Protein AF-0000000083322154 (afdb_homodimer)

Secondary structure (DSSP, 8-state):
-EEEEEE---BHHHHHTB---SS--PPBPHHHHHHHHHHHTT--GGG-SEEEE-SSHHHHHHHHHHH-TTS--EE-GGGSPP--GGGTTSBHHHHHHH-GGGB-TTS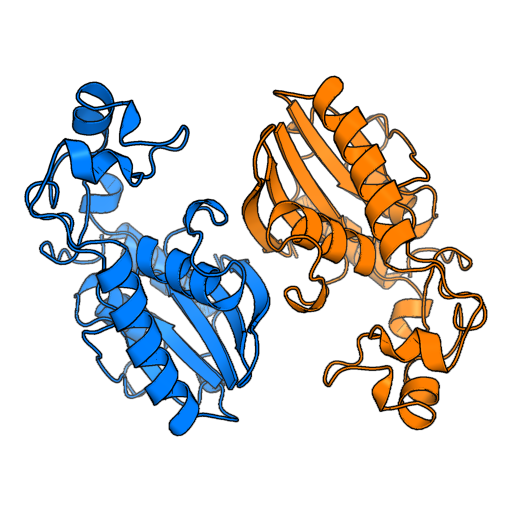-B-GGGGGT-TTSPPHHHHHHHHHHHHHHHHHH-TT-EEEEEE-HHHHHHHHHHHHSTT-GGGBPPPPTT-EEEEEE-SS-EEEEEEEE---/-EEEEEE---BHHHHHTB---SS--PPBPHHHHHHHHHHHTT--GGG-SEEEE-SSHHHHHHHHHHH-TTS--EE-GGGSPP--GGGTTSBHHHHHHH-GGGB-TTS-B-GGGGGT-TTSPPHHHHHHHHHHHHHHHHHH-TT-EEEEEE-HHHHHHHHHHHHSTT-GGGBPPPPTT-EEEEEE-SS-EEEEEEEE---

Organism: Lactobacillus gasseri (NCBI:txid1596)

Nearest PDB structures (foldseek):
  4ij6-assembly1_B  TM=8.642E-01  e=5.590E-17  Hydrogenobacter thermophilus TK-6
  6e4b-assembly2_C  TM=8.330E-01  e=3.340E-17  Escherichia coli K-12
  6nru-assembly5_E  TM=8.280E-01  e=1.670E-16  Shigella flexneri 2a
  6s2q-assembly2_D  TM=8.446E-01  e=4.177E-15  Mycobacterium tuberculosis H37Rv
  1ebb-assembly1_A  TM=8.481E-01  e=1.836E-14  Geobacillus stearothermophilus

Foldseek 3Di:
DKEKEWAFFAFPCNVQQAAAFQVDATARDPVRLVQLLVLLVQADLVQFPAEEFEPGRRQVSSSCSNNHDPHDYHYDNLQGGWALDPRHGPHLVVVCVVPVVQADPVSHGDPCSCVPDVRTDDLVSNLVSLVVVVVVVCVVAVPTYYYYGHHFQSVLQVCCVFPVVRPSVVDDTAHHRFMWMWDDHPRGIDTDDGNDTRD/DKEKEWAFFAFPCNVQQAAAFQVDATARDPVRLVQLLVLLVQADLVQFPAEEFEPGRRQVSSSCSNNHDPHDYHYDNLQGGWALDPRHGPHLVVVCVVPVVQADPVSHGDPCSCVPDVRTDDLVNNLVSLVVVVVVVCVVAVPTYYYYGHHFQSVLQVCCVQPVVRPSVVDDTAHHRFMWMWDDHPRGIDTDDGNDTRD

pLDDT: mean 96.91, std 3.31, range [71.94, 98.94]

InterPro domains:
  IPR013078 Histidine phosphatase superfamily, clade-1 [PF00300] (3-195)
  IPR013078 Histidine phosphatase superfamily, clade-1 [SM00855] (2-158)
  IPR013078 Histidine phosphatase superfamily, clade-1 [cd07067] (2-195)
  IPR029033 Histidine phosphatase superfamily [G3DSA:3.40.50.1240] (1-197)
  IPR029033 Histidine phosphatase superfamily [SSF53254] (1-195)
  IPR050275 Phosphoglycerate Mutase/Phosphatase [PTHR48100] (2-187)

Solvent-accessible surface area (backbone atoms only — not comparable to full-atom values): 19856 Å² total; per-residue (Å²): 44,38,39,38,38,32,25,22,36,38,26,53,48,59,77,68,41,30,34,74,19,52,85,49,70,56,51,52,24,75,66,22,46,53,48,41,48,54,23,23,74,69,47,74,53,83,71,44,75,44,36,36,21,12,70,46,48,28,16,42,53,39,44,39,59,42,49,36,89,84,50,74,68,44,70,41,73,53,45,40,40,62,38,42,42,87,49,35,68,33,50,44,66,62,45,39,70,76,40,50,76,24,27,48,98,85,65,48,76,39,81,50,38,58,80,79,40,82,64,32,60,49,67,67,59,54,50,48,38,40,50,52,49,48,56,53,44,43,73,74,32,51,87,34,32,33,37,38,23,24,29,50,67,41,55,27,40,55,52,10,50,47,50,35,81,53,45,39,76,36,39,46,72,44,50,64,51,11,28,32,32,34,44,38,58,100,83,48,27,22,39,51,29,30,42,42,69,60,108,45,39,38,36,38,32,24,24,38,39,26,55,48,59,76,68,40,29,35,75,20,51,86,49,70,57,53,51,24,75,66,20,46,53,50,39,48,53,24,24,73,68,46,74,53,84,71,45,75,43,37,37,23,13,68,45,48,29,16,42,52,38,44,40,57,42,49,36,90,83,51,74,69,45,70,40,72,53,45,39,41,61,38,44,43,89,49,36,69,33,50,43,66,60,44,38,71,76,41,49,76,23,26,48,98,85,65,48,77,40,80,51,39,58,79,79,40,81,65,32,62,51,67,67,59,54,50,48,37,41,48,51,49,48,56,54,45,44,74,75,33,52,87,34,33,33,37,39,24,24,30,51,69,40,53,27,41,54,51,11,50,47,50,35,80,52,46,39,75,36,39,43,70,45,50,65,50,11,29,32,33,34,44,37,58,100,82,48,26,21,38,51,32,30,43,42,67,61,108

Structure (mmCIF, N/CA/C/O backbone):
data_AF-0000000083322154-model_v1
#
loop_
_entity.id
_entity.type
_entity.pdbx_description
1 polymer 'Phosphoserine phosphatase 2'
#
loop_
_atom_site.group_PDB
_atom_site.id
_atom_site.type_symbol
_atom_site.label_atom_id
_atom_site.label_alt_id
_atom_site.label_comp_id
_atom_site.label_asym_id
_atom_site.label_entity_id
_atom_site.label_seq_id
_atom_site.pdbx_PDB_ins_code
_atom_site.Cartn_x
_atom_site.Cartn_y
_atom_site.Cartn_z
_atom_site.occupancy
_atom_site.B_iso_or_equiv
_atom_site.auth_seq_id
_atom_site.auth_comp_id
_atom_site.auth_asym_id
_atom_site.auth_atom_id
_atom_site.pdbx_PDB_model_num
ATOM 1 N N . MET A 1 1 ? -17.125 -3.084 -2.967 1 95.5 1 MET A N 1
ATOM 2 C CA . MET A 1 1 ? -16.547 -4.379 -2.629 1 95.5 1 MET A CA 1
ATOM 3 C C . MET A 1 1 ? -15.18 -4.207 -1.961 1 95.5 1 MET A C 1
ATOM 5 O O . MET A 1 1 ? -14.367 -3.389 -2.398 1 95.5 1 MET A O 1
ATOM 9 N N . ARG A 1 2 ? -15.047 -4.879 -0.867 1 97.12 2 ARG A N 1
ATOM 10 C CA . ARG A 1 2 ? -13.75 -4.945 -0.21 1 97.12 2 ARG A CA 1
ATOM 11 C C . ARG A 1 2 ? -13.016 -6.23 -0.572 1 97.12 2 ARG A C 1
ATOM 13 O O . ARG A 1 2 ? -13.578 -7.324 -0.463 1 97.12 2 ARG A O 1
ATOM 20 N N . VAL A 1 3 ? -11.789 -6.09 -1 1 98.25 3 VAL A N 1
ATOM 21 C CA . VAL A 1 3 ? -11.008 -7.262 -1.395 1 98.25 3 VAL A CA 1
ATOM 22 C C . VAL A 1 3 ? -9.695 -7.297 -0.616 1 98.25 3 VAL A C 1
ATOM 24 O O . VAL A 1 3 ? -8.93 -6.328 -0.631 1 98.25 3 VAL A O 1
ATOM 27 N N . VAL A 1 4 ? -9.477 -8.344 0.058 1 98.88 4 VAL A N 1
ATOM 28 C CA . VAL A 1 4 ? -8.188 -8.609 0.676 1 98.88 4 VAL A CA 1
ATOM 29 C C . VAL A 1 4 ? -7.418 -9.641 -0.152 1 98.88 4 VAL A C 1
ATOM 31 O O . VAL A 1 4 ? -7.957 -10.695 -0.495 1 98.88 4 VAL A O 1
ATOM 34 N N . ILE A 1 5 ? -6.242 -9.266 -0.534 1 98.88 5 ILE A N 1
ATOM 35 C CA . ILE A 1 5 ? -5.359 -10.117 -1.323 1 98.88 5 ILE A CA 1
ATOM 36 C C . ILE A 1 5 ? -4.293 -10.734 -0.421 1 98.88 5 ILE A C 1
ATOM 38 O O . ILE A 1 5 ? -3.709 -10.047 0.421 1 98.88 5 ILE A O 1
ATOM 42 N N . LEU A 1 6 ? -4.086 -11.984 -0.564 1 98.94 6 LEU A N 1
ATOM 43 C CA . LEU A 1 6 ? -3.094 -12.727 0.21 1 98.94 6 LEU A CA 1
ATOM 44 C C . LEU A 1 6 ? -2.143 -13.484 -0.708 1 98.94 6 LEU A C 1
ATOM 46 O O . LEU A 1 6 ? -2.574 -14.336 -1.489 1 98.94 6 LEU A O 1
ATOM 50 N N . ARG A 1 7 ? -0.888 -13.18 -0.637 1 98.94 7 ARG A N 1
ATOM 51 C CA . ARG A 1 7 ? 0.097 -13.969 -1.371 1 98.94 7 ARG A CA 1
ATOM 52 C C . ARG A 1 7 ? 0.368 -15.297 -0.672 1 98.94 7 ARG A C 1
ATOM 54 O O . ARG A 1 7 ? 0.448 -15.352 0.557 1 98.94 7 ARG A O 1
ATOM 61 N N . HIS A 1 8 ? 0.606 -16.25 -1.371 1 98.88 8 HIS A N 1
ATOM 62 C CA . HIS A 1 8 ? 0.856 -17.578 -0.812 1 98.88 8 HIS A CA 1
ATOM 63 C C . HIS A 1 8 ? 2.096 -17.578 0.077 1 98.88 8 HIS A C 1
ATOM 65 O O . HIS A 1 8 ? 2.91 -16.656 0.012 1 98.88 8 HIS A O 1
ATOM 71 N N . GLY A 1 9 ? 2.193 -18.672 0.883 1 98.81 9 GLY A N 1
ATOM 72 C CA . GLY A 1 9 ? 3.357 -18.844 1.737 1 98.81 9 GLY A CA 1
ATOM 73 C C . GLY A 1 9 ? 4.598 -19.266 0.975 1 98.81 9 GLY A C 1
ATOM 74 O O . GLY A 1 9 ? 4.527 -19.578 -0.217 1 98.81 9 GLY A O 1
ATOM 75 N N . THR A 1 10 ? 5.668 -19.344 1.718 1 98.62 10 THR A N 1
ATOM 76 C CA . THR A 1 10 ? 6.969 -19.641 1.124 1 98.62 10 THR A CA 1
ATOM 77 C C . THR A 1 10 ? 7.059 -21.094 0.692 1 98.62 10 THR A C 1
ATOM 79 O O . THR A 1 10 ? 6.664 -22 1.438 1 98.62 10 THR A O 1
ATOM 82 N N . THR A 1 11 ? 7.508 -21.328 -0.504 1 98.25 11 THR A N 1
ATOM 83 C CA . THR A 1 11 ? 7.711 -22.672 -1.042 1 98.25 11 THR A CA 1
ATOM 84 C C . THR A 1 11 ? 9.195 -23.031 -1.04 1 98.25 11 THR A C 1
ATOM 86 O O . THR A 1 11 ? 10.047 -22.188 -0.764 1 98.25 11 THR A O 1
ATOM 89 N N . GLU A 1 12 ? 9.461 -24.281 -1.359 1 95 12 GLU A N 1
ATOM 90 C CA . GLU A 1 12 ? 10.859 -24.688 -1.498 1 95 12 GLU A CA 1
ATOM 91 C C . GLU A 1 12 ? 11.531 -23.953 -2.654 1 95 12 GLU A C 1
ATOM 93 O O . GLU A 1 12 ? 12.703 -23.578 -2.564 1 95 12 GLU A O 1
ATOM 98 N N . LEU A 1 13 ? 10.844 -23.734 -3.686 1 95.19 13 LEU A N 1
ATOM 99 C CA . LEU A 1 13 ? 11.391 -23.047 -4.848 1 95.19 13 LEU A CA 1
ATOM 100 C C . LEU A 1 13 ? 11.688 -21.578 -4.531 1 95.19 13 LEU A C 1
ATOM 102 O O . LEU A 1 13 ? 12.68 -21.031 -5.016 1 95.19 13 LEU A O 1
ATOM 106 N N . ASN A 1 14 ? 10.773 -20.922 -3.793 1 94.38 14 ASN A N 1
ATOM 107 C CA . ASN A 1 14 ? 11.094 -19.578 -3.314 1 94.38 14 ASN A CA 1
ATOM 108 C C . ASN A 1 14 ? 12.453 -19.531 -2.633 1 94.38 14 ASN A C 1
ATOM 110 O O . ASN A 1 14 ? 13.273 -18.656 -2.92 1 94.38 14 ASN A O 1
ATOM 114 N N . LYS A 1 15 ? 12.664 -20.438 -1.713 1 93.62 15 LYS A N 1
ATOM 115 C CA . LYS A 1 15 ? 13.883 -20.484 -0.915 1 93.62 15 LYS A CA 1
ATOM 116 C C . LYS A 1 15 ? 15.109 -20.672 -1.801 1 93.62 15 LYS A C 1
ATOM 118 O O . LYS A 1 15 ? 16.188 -20.188 -1.484 1 93.62 15 LYS A O 1
ATOM 123 N N . GLN A 1 16 ? 14.906 -21.391 -2.824 1 94.12 16 GLN A N 1
ATOM 124 C CA . GLN A 1 16 ? 16 -21.719 -3.723 1 94.12 16 GLN A CA 1
ATOM 125 C C . GLN A 1 16 ? 16.188 -20.641 -4.785 1 94.12 16 GLN A C 1
ATOM 127 O O . GLN A 1 16 ? 17.109 -20.734 -5.605 1 94.12 16 GLN A O 1
ATOM 132 N N . GLY A 1 17 ? 15.312 -19.625 -4.863 1 95.44 17 GLY A N 1
ATOM 133 C CA . GLY A 1 17 ? 15.414 -18.547 -5.824 1 95.44 17 GLY A CA 1
ATOM 134 C C . GLY A 1 17 ? 15.016 -18.953 -7.23 1 95.44 17 GLY A C 1
ATOM 135 O O . GLY A 1 17 ? 15.617 -18.516 -8.211 1 95.44 17 GLY A O 1
ATOM 136 N N . MET A 1 18 ? 14.094 -19.875 -7.289 1 97 18 MET A N 1
ATOM 137 C CA . MET A 1 18 ? 13.633 -20.359 -8.586 1 97 18 MET A CA 1
ATOM 138 C C . MET A 1 18 ? 12.422 -19.578 -9.062 1 97 18 MET A C 1
ATOM 140 O O . MET A 1 18 ? 11.562 -19.203 -8.25 1 97 18 MET A O 1
ATOM 144 N N . ILE A 1 19 ? 12.359 -19.344 -10.336 1 97.5 19 ILE A N 1
ATOM 145 C CA . ILE A 1 19 ? 11.195 -18.703 -10.93 1 97.5 19 ILE A CA 1
ATOM 146 C C . ILE A 1 19 ? 9.984 -19.625 -10.844 1 97.5 19 ILE A C 1
ATOM 148 O O . ILE A 1 19 ? 10.039 -20.766 -11.305 1 97.5 19 ILE A O 1
ATOM 152 N N . GLN A 1 20 ? 8.977 -19.094 -10.219 1 96.62 20 GLN A N 1
ATOM 153 C CA . GLN A 1 20 ? 7.797 -19.922 -9.984 1 96.62 20 GLN A CA 1
ATOM 154 C C . GLN A 1 20 ? 6.57 -19.344 -10.688 1 96.62 20 GLN A C 1
ATOM 156 O O . GLN A 1 20 ? 5.828 -18.547 -10.102 1 96.62 20 GLN A O 1
ATOM 161 N N . GLY A 1 21 ? 6.363 -19.75 -11.875 1 97.44 21 GLY A N 1
ATOM 162 C CA . GLY A 1 21 ? 5.152 -19.391 -12.602 1 97.44 21 GLY A CA 1
ATOM 163 C C . GLY A 1 21 ? 4.039 -20.406 -12.43 1 97.44 21 GLY A C 1
ATOM 164 O O . GLY A 1 21 ? 3.945 -21.062 -11.391 1 97.44 21 GLY A O 1
ATOM 165 N N . SER A 1 22 ? 3.168 -20.438 -13.391 1 97.38 22 SER A N 1
ATOM 166 C CA . SER A 1 22 ? 1.972 -21.266 -13.25 1 97.38 22 SER A CA 1
ATOM 167 C C . SER A 1 22 ? 2.252 -22.719 -13.633 1 97.38 22 SER A C 1
ATOM 169 O O . SER A 1 22 ? 1.468 -23.609 -13.305 1 97.38 22 SER A O 1
ATOM 171 N N . SER A 1 23 ? 3.396 -22.969 -14.289 1 96 23 SER A N 1
ATOM 172 C CA . SER A 1 23 ? 3.66 -24.328 -14.758 1 96 23 SER A CA 1
ATOM 173 C C . SER A 1 23 ? 4.363 -25.156 -13.688 1 96 23 SER A C 1
ATOM 175 O O . SER A 1 23 ? 4.535 -26.359 -13.844 1 96 23 SER A O 1
ATOM 177 N N . VAL A 1 24 ? 4.805 -24.562 -12.609 1 95.94 24 VAL A N 1
ATOM 178 C CA . VAL A 1 24 ? 5.383 -25.266 -11.469 1 95.94 24 VAL A CA 1
ATOM 179 C C . VAL A 1 24 ? 4.441 -25.172 -10.266 1 95.94 24 VAL A C 1
ATOM 181 O O . VAL A 1 24 ? 3.846 -24.109 -10.023 1 95.94 24 VAL A O 1
ATOM 184 N N . ASP A 1 25 ? 4.367 -26.312 -9.57 1 96.81 25 ASP A N 1
ATOM 185 C CA . ASP A 1 25 ? 3.354 -26.344 -8.523 1 96.81 25 ASP A CA 1
ATOM 186 C C . ASP A 1 25 ? 3.906 -26.969 -7.242 1 96.81 25 ASP A C 1
ATOM 188 O O . ASP A 1 25 ? 3.422 -28 -6.789 1 96.81 25 ASP A O 1
ATOM 192 N N . PRO A 1 26 ? 4.852 -26.297 -6.668 1 95.38 26 PRO A N 1
ATOM 193 C CA . PRO A 1 26 ? 5.43 -26.828 -5.426 1 95.38 26 PRO A CA 1
ATOM 194 C C . PRO A 1 26 ? 4.492 -26.656 -4.227 1 95.38 26 PRO A C 1
ATOM 196 O O . PRO A 1 26 ? 3.582 -25.828 -4.262 1 95.38 26 PRO A O 1
ATOM 199 N N . ASP A 1 27 ? 4.77 -27.422 -3.227 1 95.12 27 ASP A N 1
ATOM 200 C CA . ASP A 1 27 ? 4.152 -27.219 -1.919 1 95.12 27 ASP A CA 1
ATOM 201 C C . ASP A 1 27 ? 4.836 -26.094 -1.148 1 95.12 27 ASP A C 1
ATOM 203 O O . ASP A 1 27 ? 5.93 -25.656 -1.514 1 95.12 27 ASP A O 1
ATOM 207 N N . LEU A 1 28 ? 4.125 -25.672 -0.112 1 98.31 28 LEU A N 1
ATOM 208 C CA . LEU A 1 28 ? 4.824 -24.828 0.849 1 98.31 28 LEU A CA 1
ATOM 209 C C . LEU A 1 28 ? 6 -25.562 1.473 1 98.31 28 LEU A C 1
ATOM 211 O O . LEU A 1 28 ? 5.93 -26.781 1.688 1 98.31 28 LEU A O 1
ATOM 215 N N . SER A 1 29 ? 7.055 -24.891 1.738 1 98.44 29 SER A N 1
ATOM 216 C CA . SER A 1 29 ? 8.125 -25.484 2.537 1 98.44 29 SER A CA 1
ATOM 217 C C . SER A 1 29 ? 7.68 -25.703 3.98 1 98.44 29 SER A C 1
ATOM 219 O O . SER A 1 29 ? 6.648 -25.172 4.406 1 98.44 29 SER A O 1
ATOM 221 N N . LYS A 1 30 ? 8.438 -26.5 4.668 1 98.12 30 LYS A N 1
ATOM 222 C CA . LYS A 1 30 ? 8.141 -26.703 6.086 1 98.12 30 LYS A CA 1
ATOM 223 C C . LYS A 1 30 ? 8.141 -25.359 6.836 1 98.12 30 LYS A C 1
ATOM 225 O O . LYS A 1 30 ? 7.2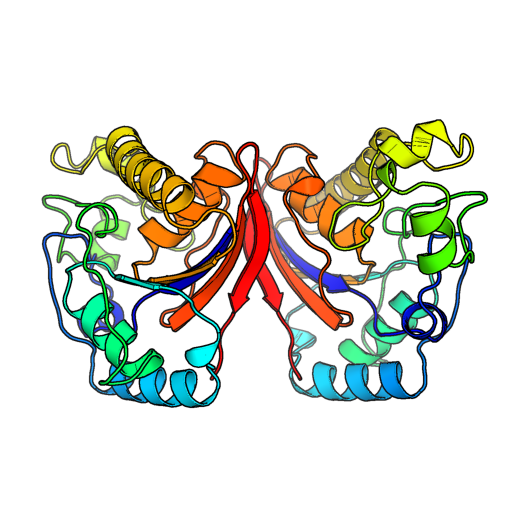19 -25.078 7.605 1 98.12 30 LYS A O 1
ATOM 230 N N . GLU A 1 31 ? 9.102 -24.531 6.582 1 97.94 31 GLU A N 1
ATOM 231 C CA . GLU A 1 31 ? 9.195 -23.219 7.207 1 97.94 31 GLU A CA 1
ATOM 232 C C . GLU A 1 31 ? 8.078 -22.297 6.73 1 97.94 31 GLU A C 1
ATOM 234 O O . GLU A 1 31 ? 7.562 -21.484 7.5 1 97.94 31 GLU A O 1
ATOM 239 N N . GLY A 1 32 ? 7.781 -22.406 5.461 1 98.31 32 GLY A N 1
ATOM 240 C CA . GLY A 1 32 ? 6.691 -21.609 4.91 1 98.31 32 GLY A CA 1
ATOM 241 C C . GLY A 1 32 ? 5.348 -21.922 5.551 1 98.31 32 GLY A C 1
ATOM 242 O O . GLY A 1 32 ? 4.574 -21 5.844 1 98.31 32 GLY A O 1
ATOM 243 N N . ARG A 1 33 ? 5.141 -23.188 5.746 1 98.44 33 ARG A N 1
ATOM 244 C CA . ARG A 1 33 ? 3.91 -23.609 6.41 1 98.44 33 ARG A CA 1
ATOM 245 C C . ARG A 1 33 ? 3.865 -23.094 7.848 1 98.44 33 ARG A C 1
ATOM 247 O O . ARG A 1 33 ? 2.838 -22.594 8.297 1 98.44 33 ARG A O 1
ATOM 254 N N . ALA A 1 34 ? 4.93 -23.266 8.508 1 98.56 34 ALA A N 1
ATOM 255 C CA . ALA A 1 34 ? 5.012 -22.812 9.891 1 98.56 34 ALA A CA 1
ATOM 256 C C . ALA A 1 34 ? 4.75 -21.312 9.992 1 98.56 34 ALA A C 1
ATOM 258 O O . ALA A 1 34 ? 4.031 -20.859 10.883 1 98.56 34 ALA A O 1
ATOM 259 N N . TYR A 1 35 ? 5.301 -20.562 9.125 1 98.5 35 TYR A N 1
ATOM 260 C CA . TYR A 1 35 ? 5.094 -19.109 9.133 1 98.5 35 TYR A CA 1
ATOM 261 C C . TYR A 1 35 ? 3.643 -18.766 8.812 1 98.5 35 TYR A C 1
ATOM 263 O O . TYR A 1 35 ? 3.051 -17.891 9.445 1 98.5 35 TYR A O 1
ATOM 271 N N . ALA A 1 36 ? 3.096 -19.438 7.812 1 98.69 36 ALA A N 1
ATOM 272 C CA . ALA A 1 36 ? 1.7 -19.203 7.449 1 98.69 36 ALA A CA 1
ATOM 273 C C . ALA A 1 36 ? 0.772 -19.469 8.633 1 98.69 36 ALA A C 1
ATOM 275 O O . ALA A 1 36 ? -0.159 -18.688 8.883 1 98.69 36 ALA A O 1
ATOM 276 N N . GLU A 1 37 ? 1.072 -20.531 9.289 1 98.69 37 GLU A N 1
ATOM 277 C CA . GLU A 1 37 ? 0.272 -20.875 10.461 1 98.69 37 GLU A CA 1
ATOM 278 C C . GLU A 1 37 ? 0.394 -19.812 11.539 1 98.69 37 GLU A C 1
ATOM 280 O O . GLU A 1 37 ? -0.601 -19.438 12.164 1 98.69 37 GLU A O 1
ATOM 285 N N . LYS A 1 38 ? 1.594 -19.344 11.758 1 98.5 38 LYS A N 1
ATOM 286 C CA . LYS A 1 38 ? 1.823 -18.266 12.727 1 98.5 38 LYS A CA 1
ATOM 287 C C . LYS A 1 38 ? 1.08 -17 12.32 1 98.5 38 LYS A C 1
ATOM 289 O O . LYS A 1 38 ? 0.442 -16.359 13.164 1 98.5 38 LYS A O 1
ATOM 294 N N . ALA A 1 39 ? 1.173 -16.625 11.078 1 98.31 39 ALA A N 1
ATOM 295 C CA . ALA A 1 39 ? 0.498 -15.43 10.562 1 98.31 39 ALA A CA 1
ATOM 296 C C . ALA A 1 39 ? -1.018 -15.57 10.672 1 98.31 39 ALA A C 1
ATOM 298 O O . ALA A 1 39 ? -1.71 -14.617 11.031 1 98.31 39 ALA A O 1
ATOM 299 N N . ALA A 1 40 ? -1.514 -16.75 10.398 1 98.31 40 ALA A N 1
ATOM 300 C CA . ALA A 1 40 ? -2.949 -17.016 10.383 1 98.31 40 ALA A CA 1
ATOM 301 C C . ALA A 1 40 ? -3.555 -16.812 11.773 1 98.31 40 ALA A C 1
ATOM 303 O O . ALA A 1 40 ? -4.738 -16.484 11.898 1 98.31 40 ALA A O 1
ATOM 304 N N . LYS A 1 41 ? -2.77 -16.984 12.82 1 98.06 41 LYS A N 1
ATOM 305 C CA . LYS A 1 41 ? -3.248 -16.781 14.188 1 98.06 41 LYS A CA 1
ATOM 306 C C . LYS A 1 41 ? -3.674 -15.328 14.398 1 98.06 41 LYS A C 1
ATOM 308 O O . LYS A 1 41 ? -4.492 -15.039 15.273 1 98.06 41 LYS A O 1
ATOM 313 N N . ASN A 1 42 ? -3.105 -14.438 13.648 1 97.06 42 ASN A N 1
ATOM 314 C CA . ASN A 1 42 ? -3.412 -13.016 13.758 1 97.06 42 ASN A CA 1
ATOM 315 C C . ASN A 1 42 ? -4.363 -12.562 12.656 1 97.06 42 ASN A C 1
ATOM 317 O O . ASN A 1 42 ? -4.438 -11.367 12.352 1 97.06 42 ASN A O 1
ATOM 321 N N . PHE A 1 43 ? -4.973 -13.477 12.008 1 97.75 43 PHE A N 1
ATOM 322 C CA . PHE A 1 43 ? -5.895 -13.242 10.906 1 97.75 43 PHE A CA 1
ATOM 323 C C . PHE A 1 43 ? -7.309 -13.68 11.273 1 97.75 43 PHE A C 1
ATOM 325 O O . PHE A 1 43 ? -7.504 -14.75 11.859 1 97.75 43 PHE A O 1
ATOM 332 N N . ASP A 1 44 ? -8.352 -12.875 10.992 1 97.06 44 ASP A N 1
ATOM 333 C CA . ASP A 1 44 ? -9.742 -13.219 11.297 1 97.06 44 ASP A CA 1
ATOM 334 C C . ASP A 1 44 ? -10.5 -13.602 10.031 1 97.06 44 ASP A C 1
ATOM 336 O O . ASP A 1 44 ? -10.992 -12.734 9.305 1 97.06 44 ASP A O 1
ATOM 340 N N . PRO A 1 45 ? -10.703 -14.859 9.75 1 97.31 45 PRO A N 1
ATOM 341 C CA . PRO A 1 45 ? -11.352 -15.297 8.516 1 97.31 45 PRO A CA 1
ATOM 342 C C . PRO A 1 45 ? -12.859 -15.062 8.523 1 97.31 45 PRO A C 1
ATOM 344 O O . PRO A 1 45 ? -13.508 -15.148 7.477 1 97.31 45 PRO A O 1
ATOM 347 N N . SER A 1 46 ? -13.469 -14.789 9.664 1 96.44 46 SER A N 1
ATOM 348 C CA . SER A 1 46 ? -14.922 -14.656 9.781 1 96.44 46 SER A CA 1
ATOM 349 C C . SER A 1 46 ? -15.422 -13.391 9.094 1 96.44 46 SER A C 1
ATOM 351 O O . SER A 1 46 ? -16.625 -13.242 8.852 1 96.44 46 SER A O 1
ATOM 353 N N . GLN A 1 47 ? -14.547 -12.523 8.734 1 96.56 47 GLN A N 1
ATOM 354 C CA . GLN A 1 47 ? -14.945 -11.25 8.156 1 96.56 47 GLN A CA 1
ATOM 355 C C . GLN A 1 47 ? -15.258 -11.391 6.672 1 96.56 47 GLN A C 1
ATOM 357 O O . GLN A 1 47 ? -15.797 -10.461 6.059 1 96.56 47 GLN A O 1
ATOM 362 N N . PHE A 1 48 ? -14.914 -12.516 6.094 1 98.31 48 PHE A N 1
ATOM 363 C CA . PHE A 1 48 ? -15.023 -12.648 4.645 1 98.31 48 PHE A CA 1
ATOM 364 C C . PHE A 1 48 ? -16.328 -13.344 4.262 1 98.31 48 PHE A C 1
ATOM 366 O O . PHE A 1 48 ? -16.688 -14.375 4.84 1 98.31 48 PHE A O 1
ATOM 373 N N . ASP A 1 49 ? -16.984 -12.781 3.287 1 98.38 49 ASP A N 1
ATOM 374 C CA . ASP A 1 49 ? -18.188 -13.367 2.732 1 98.38 49 ASP A CA 1
ATOM 375 C C . ASP A 1 49 ? -17.875 -14.477 1.732 1 98.38 49 ASP A C 1
ATOM 377 O O . ASP A 1 49 ? -18.688 -15.359 1.49 1 98.38 49 ASP A O 1
ATOM 381 N N . ALA A 1 50 ? -16.734 -14.414 1.118 1 98.56 50 ALA A N 1
ATOM 382 C CA . ALA A 1 50 ? -16.281 -15.406 0.146 1 98.56 50 ALA A CA 1
ATOM 383 C C . ALA A 1 50 ? -14.758 -15.461 0.088 1 98.56 50 ALA A C 1
ATOM 385 O O . ALA A 1 50 ? -14.086 -14.461 0.356 1 98.56 50 ALA A O 1
ATOM 386 N N . VAL A 1 51 ? -14.281 -16.625 -0.244 1 98.81 51 VAL A N 1
ATOM 387 C CA . VAL A 1 51 ? -12.852 -16.859 -0.392 1 98.81 51 VAL A CA 1
ATOM 388 C C . VAL A 1 51 ? -12.562 -17.469 -1.762 1 98.81 51 VAL A C 1
ATOM 390 O O . VAL A 1 51 ? -13.164 -18.469 -2.137 1 98.81 51 VAL A O 1
ATOM 393 N N . TYR A 1 52 ? -11.695 -16.812 -2.477 1 98.94 52 TYR A N 1
ATOM 394 C CA . TYR A 1 52 ? -11.211 -17.344 -3.748 1 98.94 52 TYR A CA 1
ATOM 395 C C . TYR A 1 52 ? -9.711 -17.625 -3.678 1 98.94 52 TYR A C 1
ATOM 397 O O . TYR A 1 52 ? -8.961 -16.891 -3.035 1 98.94 52 TYR A O 1
ATOM 405 N N . ALA A 1 53 ? -9.297 -18.688 -4.391 1 98.88 53 ALA A N 1
ATOM 406 C CA . ALA A 1 53 ? -7.879 -19.031 -4.383 1 98.88 53 ALA A CA 1
ATOM 407 C C . ALA A 1 53 ? -7.43 -19.531 -5.75 1 98.88 53 ALA A C 1
ATOM 409 O O . ALA A 1 53 ? -8.211 -20.156 -6.473 1 98.88 53 ALA A O 1
ATOM 410 N N . SER A 1 54 ? -6.238 -19.188 -6.09 1 98.88 54 SER A N 1
ATOM 411 C CA . SER A 1 54 ? -5.566 -19.828 -7.219 1 98.88 54 SER A CA 1
ATOM 412 C C . SER A 1 54 ? -5.586 -21.344 -7.09 1 98.88 54 SER A C 1
ATOM 414 O O . SER A 1 54 ? -5.52 -21.891 -5.984 1 98.88 54 SER A O 1
ATOM 416 N N . PRO A 1 55 ? -5.621 -22.078 -8.234 1 98.69 55 PRO A N 1
ATOM 417 C CA . PRO A 1 55 ? -5.652 -23.547 -8.156 1 98.69 55 PRO A CA 1
ATOM 418 C C . PRO A 1 55 ? -4.32 -24.141 -7.719 1 98.69 55 PRO A C 1
ATOM 420 O O . PRO A 1 55 ? -4.254 -25.328 -7.375 1 98.69 55 PRO A O 1
ATOM 423 N N . LEU A 1 56 ? -3.27 -23.406 -7.781 1 98.69 56 LEU A N 1
ATOM 424 C CA . LEU A 1 56 ? -1.957 -23.969 -7.48 1 98.69 56 LEU A CA 1
ATOM 425 C C . LEU A 1 56 ? -1.854 -24.344 -6.004 1 98.69 56 LEU A C 1
ATOM 427 O O . LEU A 1 56 ? -2.375 -23.641 -5.141 1 98.69 56 LEU A O 1
ATOM 431 N N . LYS A 1 57 ? -1.113 -25.375 -5.645 1 98.44 57 LYS A N 1
ATOM 432 C CA . LYS A 1 57 ? -1.04 -25.969 -4.316 1 98.44 57 LYS A CA 1
ATOM 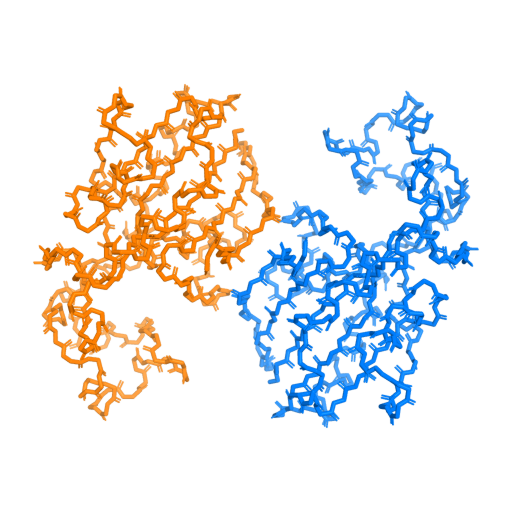433 C C . LYS A 1 57 ? -0.606 -24.938 -3.271 1 98.44 57 LYS A C 1
ATOM 435 O O . LYS A 1 57 ? -1.153 -24.906 -2.168 1 98.44 57 LYS A O 1
ATOM 440 N N . ARG A 1 58 ? 0.386 -24.172 -3.6 1 98.56 58 ARG A N 1
ATOM 441 C CA . ARG A 1 58 ? 0.92 -23.203 -2.646 1 98.56 58 ARG A CA 1
ATOM 442 C C . ARG A 1 58 ? -0.153 -22.203 -2.219 1 98.56 58 ARG A C 1
ATOM 444 O O . ARG A 1 58 ? -0.222 -21.828 -1.047 1 98.56 58 ARG A O 1
ATOM 451 N N . ALA A 1 59 ? -1.025 -21.797 -3.119 1 98.75 59 ALA A N 1
ATOM 452 C CA . ALA A 1 59 ? -2.117 -20.891 -2.793 1 98.75 59 ALA A CA 1
ATOM 453 C C . ALA A 1 59 ? -3.234 -21.609 -2.047 1 98.75 59 ALA A C 1
ATOM 455 O O . ALA A 1 59 ? -3.775 -21.078 -1.069 1 98.75 59 ALA A O 1
ATOM 456 N N . GLN A 1 60 ? -3.566 -22.812 -2.508 1 98.69 60 GLN A N 1
ATOM 457 C CA . GLN A 1 60 ? -4.613 -23.594 -1.866 1 98.69 60 GLN A CA 1
ATOM 458 C C . GLN A 1 60 ? -4.258 -23.906 -0.416 1 98.69 60 GLN A C 1
ATOM 460 O O . GLN A 1 60 ? -5.086 -23.734 0.483 1 98.69 60 GLN A O 1
ATOM 465 N N . GLU A 1 61 ? -3.078 -24.344 -0.195 1 98.56 61 GLU A N 1
ATOM 466 C CA . GLU A 1 61 ? -2.625 -24.672 1.154 1 98.56 61 GLU A CA 1
ATOM 467 C C . GLU A 1 61 ? -2.641 -23.438 2.053 1 98.56 61 GLU A C 1
ATOM 469 O O . GLU A 1 61 ? -3.09 -23.5 3.199 1 98.56 61 GLU A O 1
ATOM 474 N N . THR A 1 62 ? -2.16 -22.359 1.553 1 98.88 62 THR A N 1
ATOM 475 C CA . THR A 1 62 ? -2.148 -21.109 2.312 1 98.88 62 THR A CA 1
ATOM 476 C C . THR A 1 62 ? -3.57 -20.688 2.68 1 98.88 62 THR A C 1
ATOM 478 O O . THR A 1 62 ? -3.836 -20.312 3.824 1 98.88 62 THR A O 1
ATOM 481 N N . ALA A 1 63 ? -4.445 -20.75 1.672 1 98.88 63 ALA A N 1
ATOM 482 C CA . ALA A 1 63 ? -5.844 -20.391 1.923 1 98.88 63 ALA A CA 1
ATOM 483 C C . ALA A 1 63 ? -6.426 -21.25 3.047 1 98.88 63 ALA A C 1
ATOM 485 O O . ALA A 1 63 ? -7.035 -20.719 3.98 1 98.88 63 ALA A O 1
ATOM 486 N N . ARG A 1 64 ? -6.164 -22.5 2.945 1 98.75 64 ARG A N 1
ATOM 487 C CA . ARG A 1 64 ? -6.715 -23.422 3.934 1 98.75 64 ARG A CA 1
ATOM 488 C C . ARG A 1 64 ? -6.176 -23.125 5.328 1 98.75 64 ARG A C 1
ATOM 490 O O . ARG A 1 64 ? -6.93 -23.109 6.301 1 98.75 64 ARG A O 1
ATOM 497 N N . ILE A 1 65 ? -4.926 -22.844 5.465 1 98.75 65 ILE A N 1
ATOM 498 C CA . ILE A 1 65 ? -4.297 -22.5 6.738 1 98.75 65 ILE A CA 1
ATOM 499 C C . ILE A 1 65 ? -4.945 -21.25 7.324 1 98.75 65 ILE A C 1
ATOM 501 O O . ILE A 1 65 ? -5.242 -21.203 8.516 1 98.75 65 ILE A O 1
ATOM 505 N N . PHE A 1 66 ? -5.238 -20.25 6.488 1 98.81 66 PHE A N 1
ATOM 506 C CA . PHE A 1 66 ? -5.699 -18.953 6.957 1 98.81 66 PHE A CA 1
ATOM 507 C C . PHE A 1 66 ? -7.184 -18.984 7.301 1 98.81 66 PHE A C 1
ATOM 509 O O . PHE A 1 66 ? -7.625 -18.344 8.258 1 98.81 66 PHE A O 1
ATOM 516 N N . VAL A 1 67 ? -7.977 -19.797 6.539 1 98.56 67 VAL A N 1
ATOM 517 C CA . VAL A 1 67 ? -9.414 -19.641 6.719 1 98.56 67 VAL A CA 1
ATOM 518 C C . VAL A 1 67 ? -9.977 -20.859 7.449 1 98.56 67 VAL A C 1
ATOM 520 O O . VAL A 1 67 ? -11.148 -20.875 7.852 1 98.56 67 VAL A O 1
ATOM 523 N N . GLY A 1 68 ? -9.164 -21.891 7.59 1 97.31 68 GLY A N 1
ATOM 524 C CA . GLY A 1 68 ? -9.578 -23.078 8.305 1 97.31 68 GLY A CA 1
ATOM 525 C C . GLY A 1 68 ? -10.281 -24.094 7.422 1 97.31 68 GLY A C 1
ATOM 526 O O . GLY A 1 68 ? -10.641 -23.797 6.281 1 97.31 68 GLY A O 1
ATOM 527 N N . ASN A 1 69 ? -10.531 -25.234 7.918 1 94.81 69 ASN A N 1
ATOM 528 C CA . ASN A 1 69 ? -11 -26.391 7.156 1 94.81 69 ASN A CA 1
ATOM 529 C C . ASN A 1 69 ? -12.484 -26.266 6.816 1 94.81 69 ASN A C 1
ATOM 531 O O . ASN A 1 69 ? -12.953 -26.875 5.844 1 94.81 69 ASN A O 1
ATOM 535 N N . LYS A 1 70 ? -13.227 -25.469 7.508 1 95.62 70 LYS A N 1
ATOM 536 C CA . LYS A 1 70 ? -14.68 -25.438 7.348 1 95.62 70 LYS A CA 1
ATOM 537 C C . LYS A 1 70 ? -15.094 -24.359 6.348 1 95.62 70 LYS A C 1
ATOM 539 O O . LYS A 1 70 ? -16.219 -24.391 5.836 1 95.62 70 LYS A O 1
ATOM 544 N N . THR A 1 71 ? -14.227 -23.469 6.07 1 97 71 THR A N 1
ATOM 545 C CA . THR A 1 71 ? -14.562 -22.375 5.168 1 97 71 THR A CA 1
ATOM 546 C C . THR A 1 71 ? -14.453 -22.812 3.713 1 97 71 THR A C 1
ATOM 548 O O . THR A 1 71 ? -13.414 -23.312 3.293 1 97 71 THR A O 1
ATOM 551 N N . PRO A 1 72 ? -15.547 -22.672 2.955 1 97.94 72 PRO A N 1
ATOM 552 C CA . PRO A 1 72 ? -15.445 -23 1.531 1 97.94 72 PRO A CA 1
ATOM 553 C C . PRO A 1 72 ? -14.469 -22.094 0.786 1 97.94 72 PRO A C 1
ATOM 555 O O . PRO A 1 72 ? -14.414 -20.891 1.045 1 97.94 72 PRO A O 1
ATOM 558 N N . ILE A 1 73 ? -13.672 -22.688 -0.04 1 98.62 73 ILE A N 1
ATOM 559 C CA . ILE A 1 73 ? -12.742 -21.969 -0.905 1 98.62 73 ILE A CA 1
ATOM 560 C C . ILE A 1 73 ? -13.109 -22.203 -2.367 1 98.62 73 ILE A C 1
ATOM 562 O O . ILE A 1 73 ? -13.203 -23.344 -2.816 1 98.62 73 ILE A O 1
ATOM 566 N N . LYS A 1 74 ? -13.422 -21.156 -3.076 1 98.75 74 LYS A N 1
ATOM 567 C CA . LYS A 1 74 ? -13.68 -21.25 -4.512 1 98.75 74 LYS A CA 1
ATOM 568 C C . LYS A 1 74 ? -12.391 -21.125 -5.312 1 98.75 74 LYS A C 1
ATOM 570 O O . LYS A 1 74 ? -11.688 -20.109 -5.227 1 98.75 74 LYS A O 1
ATOM 575 N N . THR A 1 75 ? -12.109 -22.141 -6.062 1 98.75 75 THR A N 1
ATOM 576 C CA . THR A 1 75 ? -10.914 -22.141 -6.895 1 98.75 75 THR A CA 1
ATOM 577 C C . THR A 1 75 ? -11.188 -21.453 -8.234 1 98.75 75 THR A C 1
ATOM 579 O O . THR A 1 75 ? -12.219 -21.703 -8.859 1 98.75 75 THR A O 1
ATOM 582 N N . ASP A 1 76 ? -10.32 -20.578 -8.695 1 98.81 76 ASP A N 1
ATOM 583 C CA . ASP A 1 76 ? -10.5 -19.875 -9.961 1 98.81 76 ASP A CA 1
ATOM 584 C C . ASP A 1 76 ? -9.188 -19.812 -10.742 1 98.81 76 ASP A C 1
ATOM 586 O O . ASP A 1 76 ? -8.203 -19.234 -10.273 1 98.81 76 ASP A O 1
ATOM 590 N N . LYS A 1 77 ? -9.125 -20.266 -11.938 1 98.56 77 LYS A N 1
ATOM 591 C CA . LYS A 1 77 ? -7.922 -20.391 -12.75 1 98.56 77 LYS A CA 1
ATOM 592 C C . LYS A 1 77 ? -7.434 -19.016 -13.211 1 98.56 77 LYS A C 1
ATOM 594 O O . LYS A 1 77 ? -6.262 -18.859 -13.562 1 98.56 77 LYS A O 1
ATOM 599 N N . ARG A 1 78 ? -8.266 -18.109 -13.273 1 98.75 78 ARG A N 1
ATOM 600 C CA . ARG A 1 78 ? -7.918 -16.797 -13.797 1 98.75 78 ARG A CA 1
ATOM 601 C C . ARG A 1 78 ? -6.945 -16.062 -12.875 1 98.75 78 ARG A C 1
ATOM 603 O O . ARG A 1 78 ? -6.285 -15.109 -13.281 1 98.75 78 ARG A O 1
ATOM 610 N N . ILE A 1 79 ? -6.746 -16.531 -11.586 1 98.81 79 ILE A N 1
ATOM 611 C CA . ILE A 1 79 ? -5.82 -15.867 -10.672 1 98.81 79 ILE A CA 1
ATOM 612 C C . ILE A 1 79 ? -4.613 -16.766 -10.414 1 98.81 79 ILE A C 1
ATOM 614 O O . ILE A 1 79 ? -3.951 -16.656 -9.383 1 98.81 79 ILE A O 1
ATOM 618 N N . GLU A 1 80 ? -4.387 -17.609 -11.367 1 98.56 80 GLU A N 1
ATOM 619 C CA . GLU A 1 80 ? -3.131 -18.359 -11.383 1 98.56 80 GLU A CA 1
ATOM 620 C C . GLU A 1 80 ? -1.944 -17.422 -11.641 1 98.56 80 GLU A C 1
ATOM 622 O O . GLU A 1 80 ? -2.104 -16.359 -12.227 1 98.56 80 GLU A O 1
ATOM 627 N N . GLU A 1 81 ? -0.786 -17.891 -11.211 1 98.69 81 GLU A N 1
ATOM 628 C CA . GLU A 1 81 ? 0.408 -17.094 -11.445 1 98.69 81 GLU A CA 1
ATOM 629 C C . GLU A 1 81 ? 0.709 -16.969 -12.938 1 98.69 81 GLU A C 1
ATOM 631 O O . GLU A 1 81 ? 0.271 -17.812 -13.727 1 98.69 81 GLU A O 1
ATOM 636 N N . LEU A 1 82 ? 1.441 -15.961 -13.312 1 98.56 82 LEU A N 1
ATOM 637 C CA . LEU A 1 82 ? 1.883 -15.766 -14.688 1 98.56 82 LEU A CA 1
ATOM 638 C C . LEU A 1 82 ? 2.65 -16.984 -15.188 1 98.56 82 LEU A C 1
ATOM 640 O O . LEU A 1 82 ? 3.48 -17.531 -14.469 1 98.56 82 LEU A O 1
ATOM 644 N N . ASN A 1 83 ? 2.332 -17.406 -16.359 1 98.31 83 ASN A N 1
ATOM 645 C CA . ASN A 1 83 ? 3.102 -18.469 -16.984 1 98.31 83 ASN A CA 1
ATOM 646 C C . ASN A 1 83 ? 4.395 -17.938 -17.609 1 98.31 83 ASN A C 1
ATOM 648 O O . ASN A 1 83 ? 4.367 -17.281 -18.641 1 98.31 83 ASN A O 1
ATOM 652 N N . TYR A 1 84 ? 5.504 -18.266 -17.094 1 98.12 84 TYR A N 1
ATOM 653 C CA . TYR A 1 84 ? 6.789 -17.766 -17.562 1 98.12 84 TYR A CA 1
ATOM 654 C C . TYR A 1 84 ? 7.359 -18.656 -18.656 1 98.12 84 TYR A C 1
ATOM 656 O O . TYR A 1 84 ? 8.516 -18.5 -19.047 1 98.12 84 TYR A O 1
ATOM 664 N N . GLY A 1 85 ? 6.535 -19.641 -19.062 1 97.56 85 GLY A N 1
ATOM 665 C CA . GLY A 1 85 ? 6.988 -20.531 -20.109 1 97.56 85 GLY A CA 1
ATOM 666 C C . GLY A 1 85 ? 8.242 -21.297 -19.75 1 97.56 85 GLY A C 1
ATOM 667 O O . GLY A 1 85 ? 8.312 -21.922 -18.688 1 97.56 85 GLY A O 1
ATOM 668 N N . SER A 1 86 ? 9.234 -21.25 -20.625 1 97.38 86 SER A N 1
ATOM 669 C CA . SER A 1 86 ? 10.484 -21.984 -20.469 1 97.38 86 SER A CA 1
ATOM 670 C C . SER A 1 86 ? 11.273 -21.469 -19.266 1 97.38 86 SER A C 1
ATOM 672 O O . SER A 1 86 ? 12.227 -22.109 -18.828 1 97.38 86 SER A O 1
ATOM 674 N N . TRP A 1 87 ? 10.938 -20.312 -18.688 1 97.94 87 TRP A N 1
ATOM 675 C CA . TRP A 1 87 ? 11.648 -19.75 -17.547 1 97.94 87 TRP A CA 1
ATOM 676 C C . TRP A 1 87 ? 11.148 -20.375 -16.25 1 97.94 87 TRP A C 1
ATOM 678 O O . TRP A 1 87 ? 11.805 -20.266 -15.203 1 97.94 87 TRP A O 1
ATOM 688 N N . ASP A 1 88 ? 9.938 -20.969 -16.25 1 97.62 88 ASP A N 1
ATOM 689 C CA . ASP A 1 88 ? 9.398 -21.594 -15.047 1 97.62 88 ASP A CA 1
ATOM 690 C C . ASP A 1 88 ? 10.344 -22.672 -14.516 1 97.62 88 ASP A C 1
ATOM 692 O O . ASP A 1 88 ? 10.812 -23.516 -15.281 1 97.62 88 ASP A O 1
ATOM 696 N N . GLY A 1 89 ? 10.625 -22.547 -13.258 1 97.31 89 GLY A N 1
ATOM 697 C CA . GLY A 1 89 ? 11.445 -23.562 -12.609 1 97.31 89 GLY A CA 1
ATOM 698 C C . GLY A 1 89 ? 12.93 -23.312 -12.766 1 97.31 89 GLY A C 1
ATOM 699 O O . GLY A 1 89 ? 13.75 -24.078 -12.266 1 97.31 89 GLY A O 1
ATOM 700 N N . LYS A 1 90 ? 13.266 -22.25 -13.438 1 97.56 90 LYS A N 1
ATOM 701 C CA . LYS A 1 90 ? 14.68 -21.938 -13.633 1 97.56 90 LYS A CA 1
ATOM 702 C C . LYS A 1 90 ? 15.195 -21.031 -12.508 1 97.56 90 LYS A C 1
ATOM 704 O O . LYS A 1 90 ? 14.414 -20.422 -11.781 1 97.56 90 LYS A O 1
ATOM 709 N N . SER A 1 91 ? 16.484 -21.016 -12.383 1 97.5 91 SER A N 1
ATOM 710 C CA . SER A 1 91 ? 17.125 -20.203 -11.359 1 97.5 91 SER A CA 1
ATOM 711 C C . SER A 1 91 ? 17.062 -18.719 -11.711 1 97.5 91 SER A C 1
ATOM 713 O O . SER A 1 91 ? 17.609 -18.281 -12.727 1 97.5 91 SER A O 1
ATOM 715 N N . SER A 1 92 ? 16.469 -17.969 -10.82 1 96.94 92 SER A N 1
ATOM 716 C CA . SER A 1 92 ? 16.422 -16.516 -11.016 1 96.94 92 SER A CA 1
ATOM 717 C C . SER A 1 92 ? 17.828 -15.906 -11.023 1 96.94 92 SER A C 1
ATOM 719 O O . SER A 1 92 ? 18.094 -14.984 -11.789 1 96.94 92 SER A O 1
ATOM 721 N N . PHE A 1 93 ? 18.641 -16.422 -10.148 1 96.06 93 PHE A N 1
ATOM 722 C CA . PHE A 1 93 ? 20 -15.914 -10.039 1 96.06 93 PHE A CA 1
ATOM 723 C C . PHE A 1 93 ? 20.75 -16.109 -11.352 1 96.06 93 PHE A C 1
ATOM 725 O O . PHE A 1 93 ? 21.359 -15.172 -11.875 1 96.06 93 PHE A O 1
ATOM 732 N N . GLU A 1 94 ? 20.719 -17.266 -11.898 1 97.31 94 GLU A N 1
ATOM 733 C CA . GLU A 1 94 ? 21.422 -17.578 -13.148 1 97.31 94 GLU A CA 1
ATOM 734 C C . GLU A 1 94 ? 20.844 -16.766 -14.305 1 97.31 94 GLU A C 1
ATOM 736 O O . GLU A 1 94 ? 21.594 -16.25 -15.141 1 97.31 94 GLU A O 1
ATOM 741 N N . TYR A 1 95 ? 19.562 -16.688 -14.344 1 97.75 95 TYR A N 1
ATOM 742 C CA . TYR A 1 95 ? 18.938 -15.992 -15.453 1 97.75 95 TYR A CA 1
ATOM 743 C C . TYR A 1 95 ? 19.172 -14.492 -15.359 1 97.75 95 TYR A C 1
ATOM 745 O O . TYR A 1 95 ? 19.281 -13.805 -16.375 1 97.75 95 TYR A O 1
ATOM 753 N N . ARG A 1 96 ? 19.203 -13.992 -14.148 1 96.94 96 ARG A N 1
ATOM 754 C CA . ARG A 1 96 ? 19.547 -12.586 -13.961 1 96.94 96 ARG A CA 1
ATOM 755 C C . ARG A 1 96 ? 20.938 -12.281 -14.523 1 96.94 96 ARG A C 1
ATOM 757 O O . ARG A 1 96 ? 21.172 -11.211 -15.086 1 96.94 96 ARG A O 1
ATOM 764 N N . LYS A 1 97 ? 21.875 -13.148 -14.367 1 97.44 97 LYS A N 1
ATOM 765 C CA . LYS A 1 97 ? 23.219 -13 -14.906 1 97.44 97 LYS A CA 1
ATOM 766 C C . LYS A 1 97 ? 23.219 -13.047 -16.422 1 97.44 97 LYS A C 1
ATOM 768 O O . LYS A 1 97 ? 23.906 -12.266 -17.078 1 97.44 97 LYS A O 1
ATOM 773 N N . LYS A 1 98 ? 22.469 -13.969 -16.922 1 97.5 98 LYS A N 1
ATOM 774 C CA . LYS A 1 98 ? 22.406 -14.195 -18.375 1 97.5 98 LYS A CA 1
ATOM 775 C C . LYS A 1 98 ? 21.641 -13.078 -19.078 1 97.5 98 LYS A C 1
ATOM 777 O O . LYS A 1 98 ? 22.016 -12.672 -20.172 1 97.5 98 LYS A O 1
ATOM 782 N N . TYR A 1 99 ? 20.516 -12.68 -18.438 1 97.88 99 TYR A N 1
ATOM 783 C CA . TYR A 1 99 ? 19.641 -11.664 -19 1 97.88 99 TYR A CA 1
ATOM 784 C C . TYR A 1 99 ? 19.391 -10.539 -18 1 97.88 99 TYR A C 1
ATOM 786 O O . TYR A 1 99 ? 18.266 -10.312 -17.578 1 97.88 99 TYR A O 1
ATOM 794 N N . PRO A 1 100 ? 20.344 -9.688 -17.75 1 97.31 100 PRO A N 1
ATOM 795 C CA . PRO A 1 100 ? 20.234 -8.703 -16.656 1 97.31 100 PRO A CA 1
ATOM 796 C C . PRO A 1 100 ? 19.141 -7.676 -16.906 1 97.31 100 PRO A C 1
ATOM 798 O O . PRO A 1 100 ? 18.531 -7.184 -15.961 1 97.31 100 PRO A O 1
ATOM 801 N N . ASP A 1 101 ? 18.828 -7.387 -18.172 1 96.94 101 ASP A N 1
ATOM 802 C CA . ASP A 1 101 ? 17.844 -6.348 -18.453 1 96.94 101 ASP A CA 1
ATOM 803 C C . ASP A 1 101 ? 16.422 -6.879 -18.312 1 96.94 101 ASP A C 1
ATOM 805 O O . ASP A 1 101 ? 15.461 -6.113 -18.344 1 96.94 101 ASP A O 1
ATOM 809 N N . ALA A 1 102 ? 16.281 -8.195 -18.125 1 97.56 102 ALA A N 1
ATOM 810 C CA . ALA A 1 102 ? 14.977 -8.797 -17.922 1 97.56 102 ALA A CA 1
ATOM 811 C C . ALA A 1 102 ? 14.594 -8.773 -16.438 1 97.56 102 ALA A C 1
ATOM 813 O O . ALA A 1 102 ? 13.516 -9.242 -16.062 1 97.56 102 ALA A O 1
ATOM 814 N N . PHE A 1 103 ? 15.469 -8.227 -15.656 1 96.69 103 PHE A N 1
ATOM 815 C CA . PHE A 1 103 ? 15.234 -8.078 -14.227 1 96.69 103 PHE A CA 1
ATOM 816 C C . PHE A 1 103 ? 15.461 -6.641 -13.781 1 96.69 103 PHE A C 1
ATOM 818 O O . PHE A 1 103 ? 16.359 -5.965 -14.289 1 96.69 103 PHE A O 1
ATOM 825 N N . ASN A 1 104 ? 14.664 -6.219 -12.891 1 92.81 104 ASN A N 1
ATOM 826 C CA . ASN A 1 104 ? 14.961 -4.918 -12.289 1 92.81 104 ASN A CA 1
ATOM 827 C C . ASN A 1 104 ? 15.992 -5.035 -11.18 1 92.81 104 ASN A C 1
ATOM 829 O O . ASN A 1 104 ? 16.516 -6.121 -10.93 1 92.81 104 ASN A O 1
ATOM 833 N N . LYS A 1 105 ? 16.297 -3.973 -10.539 1 88.12 105 LYS A N 1
ATOM 834 C CA . LYS A 1 105 ? 17.359 -3.912 -9.539 1 88.12 105 LYS A CA 1
ATOM 835 C C . LYS A 1 105 ? 17.047 -4.816 -8.344 1 88.12 105 LYS A C 1
ATOM 837 O O . LYS A 1 105 ? 17.969 -5.25 -7.637 1 88.12 105 LYS A O 1
ATOM 842 N N . LYS A 1 106 ? 15.82 -5.176 -8.188 1 90.75 106 LYS A N 1
ATOM 843 C CA . LYS A 1 106 ? 15.422 -6 -7.051 1 90.75 106 LYS A CA 1
ATOM 844 C C . LYS A 1 106 ? 15.281 -7.465 -7.461 1 90.75 106 LYS A C 1
ATOM 846 O O . LYS A 1 106 ? 14.867 -8.305 -6.656 1 90.75 106 LYS A O 1
ATOM 851 N N . GLY A 1 107 ? 15.508 -7.684 -8.688 1 93 107 GLY A N 1
ATOM 852 C CA . GLY A 1 107 ? 15.492 -9.062 -9.164 1 93 107 GLY A CA 1
ATOM 853 C C . GLY A 1 107 ? 14.125 -9.5 -9.656 1 93 107 GLY A C 1
ATOM 854 O O . GLY A 1 107 ? 13.891 -10.695 -9.852 1 93 107 GLY A O 1
ATOM 855 N N . LEU A 1 108 ? 13.227 -8.586 -9.766 1 94.94 108 LEU A N 1
ATOM 856 C CA . LEU A 1 108 ? 11.922 -8.922 -10.312 1 94.94 108 LEU A CA 1
ATOM 857 C C . LEU A 1 108 ? 11.953 -8.914 -11.836 1 94.94 108 LEU A C 1
ATOM 859 O O . LEU A 1 108 ? 12.578 -8.039 -12.445 1 94.94 108 LEU A O 1
ATOM 863 N N . ILE A 1 109 ? 11.281 -9.781 -12.438 1 96.88 109 ILE A N 1
ATOM 864 C CA . ILE A 1 109 ? 11.281 -9.93 -13.883 1 96.88 109 ILE A CA 1
ATOM 865 C C . ILE A 1 109 ? 10.5 -8.789 -14.523 1 96.88 109 ILE A C 1
ATOM 867 O O . ILE A 1 109 ? 9.406 -8.445 -14.078 1 96.88 109 ILE A O 1
ATOM 871 N N . THR A 1 110 ? 11.062 -8.227 -15.562 1 95.25 110 THR A N 1
ATOM 872 C CA . THR A 1 110 ? 10.453 -7.129 -16.297 1 95.25 110 THR A CA 1
ATOM 873 C C . THR A 1 110 ? 9.922 -7.602 -17.641 1 95.25 110 THR A C 1
ATOM 875 O O . THR A 1 110 ? 10.102 -8.766 -18.016 1 95.25 110 THR A O 1
ATOM 878 N N . ASP A 1 111 ? 9.289 -6.641 -18.344 1 95.56 111 ASP A N 1
ATOM 879 C CA . ASP A 1 111 ? 8.719 -6.977 -19.641 1 95.56 111 ASP A CA 1
ATOM 880 C C . ASP A 1 111 ? 9.812 -7.281 -20.672 1 95.56 111 ASP A C 1
ATOM 882 O O . ASP A 1 111 ? 9.539 -7.828 -21.734 1 95.56 111 ASP A O 1
ATOM 886 N N . ASN A 1 112 ? 11.039 -7 -20.328 1 97.19 112 ASN A N 1
ATOM 887 C CA . ASN A 1 112 ? 12.141 -7.344 -21.219 1 97.19 112 ASN A CA 1
ATOM 888 C C . ASN A 1 112 ? 12.297 -8.852 -21.359 1 97.19 112 ASN A C 1
ATOM 890 O O . ASN A 1 112 ? 13 -9.328 -22.25 1 97.19 112 ASN A O 1
ATOM 894 N N . ILE A 1 113 ? 11.594 -9.586 -20.516 1 97.75 113 ILE A N 1
ATOM 895 C CA . ILE A 1 113 ? 11.602 -11.039 -20.625 1 97.75 113 ILE A CA 1
ATOM 896 C C . ILE A 1 113 ? 11.125 -11.453 -22.016 1 97.75 113 ILE A C 1
ATOM 898 O O . ILE A 1 113 ? 11.57 -12.469 -22.547 1 97.75 113 ILE A O 1
ATOM 902 N N . TYR A 1 114 ? 10.273 -10.703 -22.609 1 97.5 114 TYR A N 1
ATOM 903 C CA . TYR A 1 114 ? 9.656 -11.055 -23.891 1 97.5 114 TYR A CA 1
ATOM 904 C C . TYR A 1 114 ? 10.688 -11.039 -25.016 1 97.5 114 TYR A C 1
ATOM 906 O O . TYR A 1 114 ? 10.453 -11.609 -26.078 1 97.5 114 TYR A O 1
ATOM 914 N N . LYS A 1 115 ? 11.805 -10.414 -24.797 1 97.44 115 LYS A N 1
ATOM 915 C CA . LYS A 1 115 ? 12.914 -10.438 -25.75 1 97.44 115 LYS A CA 1
ATOM 916 C C . LYS A 1 115 ? 13.578 -11.812 -25.781 1 97.44 115 LYS A C 1
ATOM 918 O O . LYS A 1 115 ? 14.227 -12.164 -26.766 1 97.44 115 LYS A O 1
ATOM 923 N N . TYR A 1 116 ? 13.422 -12.562 -24.734 1 97.5 116 TYR A N 1
ATOM 924 C CA . TYR A 1 116 ? 14.266 -13.742 -24.562 1 97.5 116 TYR A CA 1
ATOM 925 C C . TYR A 1 116 ? 13.422 -15.008 -24.516 1 97.5 116 TYR A C 1
ATOM 927 O O . TYR A 1 116 ? 13.945 -16.109 -24.688 1 97.5 116 TYR A O 1
ATOM 935 N N . ALA A 1 117 ? 12.133 -14.883 -24.219 1 96.81 117 ALA A N 1
ATOM 936 C CA . ALA A 1 117 ? 11.242 -16.031 -24.094 1 96.81 117 ALA A CA 1
ATOM 937 C C . ALA A 1 117 ? 9.883 -15.742 -24.719 1 96.81 117 ALA A C 1
ATOM 939 O O . ALA A 1 117 ? 9.055 -15.039 -24.125 1 96.81 117 ALA A O 1
ATOM 940 N N . SER A 1 118 ? 9.57 -16.328 -25.812 1 96.06 118 SER A N 1
ATOM 941 C CA . SER A 1 118 ? 8.344 -16.047 -26.562 1 96.06 118 SER A CA 1
ATOM 942 C C . SER A 1 118 ? 7.168 -16.844 -26.016 1 96.06 118 SER A C 1
ATOM 944 O O . SER A 1 118 ? 6.016 -16.578 -26.359 1 96.06 118 SER A O 1
ATOM 946 N N . ASP A 1 119 ? 7.469 -17.828 -25.188 1 97.75 119 ASP A N 1
ATOM 947 C CA . ASP A 1 119 ? 6.422 -18.719 -24.672 1 97.75 119 ASP A CA 1
ATOM 948 C C . ASP A 1 119 ? 5.875 -18.188 -23.344 1 97.75 119 ASP A C 1
ATOM 950 O O . ASP A 1 119 ? 5.031 -18.844 -22.719 1 97.75 119 ASP A O 1
ATOM 954 N N . VAL A 1 120 ? 6.328 -17.031 -22.938 1 98.06 120 VAL A N 1
ATOM 955 C CA . VAL A 1 120 ? 5.816 -16.391 -21.734 1 98.06 120 VAL A CA 1
ATOM 956 C C . VAL A 1 120 ? 4.441 -15.797 -22.016 1 98.06 120 VAL A C 1
ATOM 958 O O . VAL A 1 120 ? 4.219 -15.188 -23.062 1 98.06 120 VAL A O 1
ATOM 961 N N . GLU A 1 121 ? 3.549 -15.992 -21.062 1 98.5 121 GLU A N 1
ATOM 962 C CA . GLU A 1 121 ? 2.246 -15.344 -21.172 1 98.5 121 GLU A CA 1
ATOM 963 C C . GLU A 1 121 ? 2.398 -13.836 -21.359 1 98.5 121 GLU A C 1
ATOM 965 O O . GLU A 1 121 ? 3.148 -13.188 -20.625 1 98.5 121 GLU A O 1
ATOM 970 N N . LYS A 1 122 ? 1.705 -13.312 -22.344 1 97.62 122 LYS A N 1
ATOM 971 C CA . LYS A 1 122 ? 1.774 -11.867 -22.578 1 97.62 122 LYS A CA 1
ATOM 972 C C . LYS A 1 122 ? 1.148 -11.094 -21.422 1 97.62 122 LYS A C 1
ATOM 974 O O . LYS A 1 122 ? 0.123 -11.508 -20.875 1 97.62 122 LYS A O 1
ATOM 979 N N . ARG A 1 123 ? 1.791 -10.023 -21.125 1 96.94 123 ARG A N 1
ATOM 980 C CA . ARG A 1 123 ? 1.34 -9.203 -20.016 1 96.94 123 ARG A CA 1
ATOM 981 C C . ARG A 1 123 ? -0.116 -8.789 -20.188 1 96.94 123 ARG A C 1
ATOM 983 O O . ARG A 1 123 ? -0.893 -8.797 -19.234 1 96.94 123 ARG A O 1
ATOM 990 N N . GLU A 1 124 ? -0.494 -8.398 -21.375 1 96.62 124 GLU A N 1
ATOM 991 C CA . GLU A 1 124 ? -1.859 -7.957 -21.656 1 96.62 124 GLU A CA 1
ATOM 992 C C . GLU A 1 124 ? -2.859 -9.086 -21.422 1 96.62 124 GLU A C 1
ATOM 994 O O . GLU A 1 124 ? -3.947 -8.852 -20.875 1 96.62 124 GLU A O 1
ATOM 999 N N . ASP A 1 125 ? -2.553 -10.266 -21.859 1 98.12 125 ASP A N 1
ATOM 1000 C CA . ASP A 1 125 ? -3.408 -11.422 -21.609 1 98.12 125 ASP A CA 1
ATOM 1001 C C . ASP A 1 125 ? -3.535 -11.719 -20.125 1 98.12 125 ASP A C 1
ATOM 1003 O O . ASP A 1 125 ? -4.625 -12.016 -19.641 1 98.12 125 ASP A O 1
ATOM 1007 N N . PHE A 1 126 ? -2.383 -11.648 -19.469 1 98.31 126 PHE A N 1
ATOM 1008 C CA . PHE A 1 126 ? -2.334 -11.82 -18.016 1 98.31 126 PHE A CA 1
ATOM 1009 C C . PHE A 1 126 ? -3.258 -10.828 -17.328 1 98.31 126 PHE A C 1
ATOM 1011 O O . PHE A 1 126 ? -4.086 -11.219 -16.5 1 98.31 126 PHE A O 1
ATOM 1018 N N . ARG A 1 127 ? -3.197 -9.57 -17.641 1 98 127 ARG A N 1
ATOM 1019 C CA . ARG A 1 127 ? -4.055 -8.539 -17.078 1 98 127 ARG A CA 1
ATOM 1020 C C . ARG A 1 127 ? -5.52 -8.789 -17.422 1 98 127 ARG A C 1
ATOM 1022 O O . ARG A 1 127 ? -6.398 -8.633 -16.578 1 98 127 ARG A O 1
ATOM 1029 N N . ARG A 1 128 ? -5.773 -9.203 -18.625 1 98.19 128 ARG A N 1
ATOM 1030 C CA . ARG A 1 128 ? -7.141 -9.406 -19.094 1 98.19 128 ARG A CA 1
ATOM 1031 C C . ARG A 1 128 ? -7.84 -10.5 -18.312 1 98.19 128 ARG A C 1
ATOM 1033 O O . ARG A 1 128 ? -9.016 -10.367 -17.953 1 98.19 128 ARG A O 1
ATOM 1040 N N . ARG A 1 129 ? -7.133 -11.562 -18.047 1 98.12 129 ARG A N 1
ATOM 1041 C CA . ARG A 1 129 ? -7.797 -12.633 -17.297 1 98.12 129 ARG A CA 1
ATOM 1042 C C . ARG A 1 129 ? -8.039 -12.227 -15.859 1 98.12 129 ARG A C 1
ATOM 1044 O O . ARG A 1 129 ? -9.062 -12.586 -15.266 1 98.12 129 ARG A O 1
ATOM 1051 N N . ILE A 1 130 ? -7.152 -11.523 -15.273 1 97.44 130 ILE A N 1
ATOM 1052 C CA . ILE A 1 130 ? -7.355 -11.023 -13.922 1 97.44 130 ILE A CA 1
ATOM 1053 C C . ILE A 1 130 ? -8.523 -10.039 -13.906 1 97.44 130 ILE A C 1
ATOM 1055 O O . ILE A 1 130 ? -9.367 -10.086 -13.016 1 97.44 130 ILE A O 1
ATOM 1059 N N . ALA A 1 131 ? -8.586 -9.172 -14.914 1 96.38 131 ALA A N 1
ATOM 1060 C CA . ALA A 1 131 ? -9.688 -8.227 -15.039 1 96.38 131 ALA A CA 1
ATOM 1061 C C . ALA A 1 131 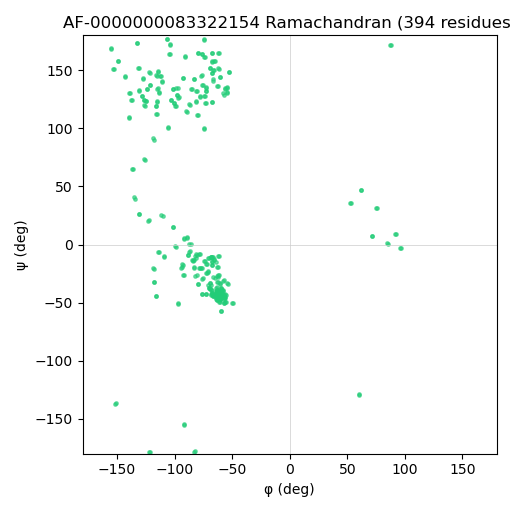? -11.023 -8.945 -15.164 1 96.38 131 ALA A C 1
ATOM 1063 O O . ALA A 1 131 ? -12.008 -8.555 -14.531 1 96.38 131 ALA A O 1
ATOM 1064 N N . SER A 1 132 ? -11.031 -9.977 -15.961 1 97.88 132 SER A N 1
ATOM 1065 C CA . SER A 1 132 ? -12.258 -10.75 -16.141 1 97.88 132 SER A CA 1
ATOM 1066 C C . SER A 1 132 ? -12.703 -11.398 -14.836 1 97.88 132 SER A C 1
ATOM 1068 O O . SER A 1 132 ? -13.906 -11.453 -14.547 1 97.88 132 SER A O 1
ATOM 1070 N N . PHE A 1 133 ? -11.773 -11.875 -14.07 1 97.88 133 PHE A N 1
ATOM 1071 C CA . PHE A 1 133 ? -12.07 -12.414 -12.742 1 97.88 133 PHE A CA 1
ATOM 1072 C C . PHE A 1 133 ? -12.758 -11.367 -11.875 1 97.88 133 PHE A C 1
ATOM 1074 O O . PHE A 1 133 ? -13.773 -11.656 -11.234 1 97.88 133 PHE A O 1
ATOM 1081 N N . PHE A 1 134 ? -12.281 -10.133 -11.859 1 96.19 134 PHE A N 1
ATOM 1082 C CA . PHE A 1 134 ? -12.82 -9.094 -10.992 1 96.19 134 PHE A CA 1
ATOM 1083 C C . PHE A 1 134 ? -14.156 -8.578 -11.516 1 96.19 134 PHE A C 1
ATOM 1085 O O . PHE A 1 134 ? -15 -8.141 -10.734 1 96.19 134 PHE A O 1
ATOM 1092 N N . ASP A 1 135 ? -14.344 -8.633 -12.867 1 94.56 135 ASP A N 1
ATOM 1093 C CA . ASP A 1 135 ? -15.664 -8.312 -13.406 1 94.56 135 ASP A CA 1
ATOM 1094 C C . ASP A 1 135 ? -16.734 -9.242 -12.828 1 94.56 135 ASP A C 1
ATOM 1096 O O . ASP A 1 135 ? -17.781 -8.781 -12.367 1 94.56 135 ASP A O 1
ATOM 1100 N N . ASP A 1 136 ? -16.375 -10.492 -12.82 1 96.19 136 ASP A N 1
ATOM 1101 C CA . ASP A 1 136 ? -17.297 -11.484 -12.266 1 96.19 136 ASP A CA 1
ATOM 1102 C C . ASP A 1 136 ? -17.438 -11.312 -10.758 1 96.19 136 ASP A C 1
ATOM 1104 O O . ASP A 1 136 ? -18.547 -11.422 -10.219 1 96.19 136 ASP A O 1
ATOM 1108 N N . LEU A 1 137 ? -16.328 -11.086 -10.125 1 95.38 137 LEU A N 1
ATOM 1109 C CA . LEU A 1 137 ? -16.312 -10.93 -8.672 1 95.38 137 LEU A CA 1
ATOM 1110 C C . LEU A 1 137 ? -17.203 -9.773 -8.242 1 95.38 137 LEU A C 1
ATOM 1112 O O . LEU A 1 137 ? -17.969 -9.898 -7.277 1 95.38 137 LEU A O 1
ATOM 1116 N N . TYR A 1 138 ? -17.109 -8.688 -8.906 1 92.94 138 TYR A N 1
ATOM 1117 C CA . TYR A 1 138 ? -17.906 -7.508 -8.578 1 92.94 138 TYR A CA 1
ATOM 1118 C C . TYR A 1 138 ? -19.391 -7.793 -8.742 1 92.94 138 TYR A C 1
ATOM 1120 O O . TYR A 1 138 ? -20.203 -7.352 -7.934 1 92.94 138 TYR A O 1
ATOM 1128 N N . GLN A 1 139 ? -19.781 -8.492 -9.773 1 93.44 139 GLN A N 1
ATOM 1129 C CA . GLN A 1 139 ? -21.188 -8.828 -10.023 1 93.44 139 GLN A CA 1
ATOM 1130 C C . GLN A 1 139 ? -21.75 -9.688 -8.898 1 93.44 139 GLN A C 1
ATOM 1132 O O . GLN A 1 139 ? -22.906 -9.508 -8.492 1 93.44 139 GLN A O 1
ATOM 1137 N N . LYS A 1 140 ? -20.938 -10.477 -8.344 1 95.75 140 LYS A N 1
ATOM 1138 C CA . LYS A 1 140 ? -21.391 -11.445 -7.355 1 95.75 140 LYS A CA 1
ATOM 1139 C C . LYS A 1 140 ? -21.297 -10.883 -5.941 1 95.75 140 LYS A C 1
ATOM 1141 O O . LYS A 1 140 ? -22.062 -11.266 -5.059 1 95.75 140 LYS A O 1
ATOM 1146 N N . HIS A 1 141 ? -20.359 -9.914 -5.781 1 96.38 141 HIS A N 1
ATOM 1147 C CA . HIS A 1 141 ? -19.984 -9.523 -4.422 1 96.38 141 HIS A CA 1
ATOM 1148 C C . HIS A 1 141 ? -19.922 -8.008 -4.281 1 96.38 141 HIS A C 1
ATOM 1150 O O . HIS A 1 141 ? -18.984 -7.48 -3.666 1 96.38 141 HIS A O 1
ATOM 1156 N N . GLU A 1 142 ? -20.734 -7.285 -4.828 1 91.25 142 GLU A N 1
ATOM 1157 C CA . GLU A 1 142 ? -20.688 -5.828 -4.914 1 91.25 142 GLU A CA 1
ATOM 1158 C C . GLU A 1 142 ? -20.547 -5.199 -3.531 1 91.25 142 GLU A C 1
ATOM 1160 O O . GLU A 1 142 ? -19.828 -4.219 -3.359 1 91.25 142 GLU A O 1
ATOM 1165 N N . ASN A 1 143 ? -21.125 -5.781 -2.465 1 93.12 143 ASN A N 1
ATOM 1166 C CA . ASN A 1 143 ? -21.094 -5.172 -1.14 1 93.12 143 ASN A CA 1
ATOM 1167 C C . ASN A 1 143 ? -20.453 -6.098 -0.11 1 93.12 143 ASN A C 1
ATOM 1169 O O . ASN A 1 143 ? -20.656 -5.93 1.094 1 93.12 143 ASN A O 1
ATOM 1173 N N . ASP A 1 144 ? -19.656 -7.047 -0.628 1 97.25 144 ASP A N 1
ATOM 1174 C CA . ASP A 1 144 ? -19.078 -8.078 0.231 1 97.25 144 ASP A CA 1
ATOM 1175 C C . ASP A 1 144 ? -17.594 -7.809 0.49 1 97.25 144 ASP A C 1
ATOM 1177 O O . ASP A 1 144 ? -17 -6.918 -0.122 1 97.25 144 ASP A O 1
ATOM 1181 N N . THR A 1 145 ? -17.125 -8.469 1.459 1 98.31 145 THR A N 1
ATOM 1182 C CA . THR A 1 145 ? -15.688 -8.594 1.687 1 98.31 145 THR A CA 1
ATOM 1183 C C . THR A 1 145 ? -15.18 -9.945 1.189 1 98.31 145 THR A C 1
ATOM 1185 O O . THR A 1 145 ? -15.656 -10.992 1.624 1 98.31 145 THR A O 1
ATOM 1188 N N . VAL A 1 146 ? -14.242 -9.867 0.286 1 98.69 146 VAL A N 1
ATOM 1189 C CA . VAL A 1 146 ? -13.781 -11.094 -0.352 1 98.69 146 VAL A CA 1
ATOM 1190 C C . VAL A 1 146 ? -12.281 -11.273 -0.118 1 98.69 146 VAL A C 1
ATOM 1192 O O . VAL A 1 146 ? -11.516 -10.312 -0.2 1 98.69 146 VAL A O 1
ATOM 1195 N N . LEU A 1 147 ? -11.859 -12.492 0.197 1 98.88 147 LEU A N 1
ATOM 1196 C CA . LEU A 1 147 ? -10.445 -12.852 0.261 1 98.88 147 LEU A CA 1
ATOM 1197 C C . LEU A 1 147 ? -9.992 -13.508 -1.041 1 98.88 147 LEU A C 1
ATOM 1199 O O . LEU A 1 147 ? -10.641 -14.43 -1.537 1 98.88 147 LEU A O 1
ATOM 1203 N N . VAL A 1 148 ? -8.977 -12.992 -1.606 1 98.94 148 VAL A N 1
ATOM 1204 C CA . VAL A 1 148 ? -8.375 -13.578 -2.801 1 98.94 148 VAL A CA 1
ATOM 1205 C C . VAL A 1 148 ? -6.957 -14.055 -2.484 1 98.94 148 VAL A C 1
ATOM 1207 O O . VAL A 1 148 ? -6.066 -13.242 -2.227 1 98.94 148 VAL A O 1
ATOM 1210 N N . VAL A 1 149 ? -6.695 -15.352 -2.49 1 98.94 149 VAL A N 1
ATOM 1211 C CA . VAL A 1 149 ? -5.391 -15.945 -2.215 1 98.94 149 VAL A CA 1
ATOM 1212 C C . VAL A 1 149 ? -4.695 -16.297 -3.529 1 98.94 149 VAL A C 1
ATOM 1214 O O . VAL A 1 149 ? -5.191 -17.109 -4.301 1 98.94 149 VAL A O 1
ATOM 1217 N N . CYS A 1 150 ? -3.574 -15.688 -3.734 1 98.88 150 CYS A N 1
ATOM 1218 C CA . CYS A 1 150 ? -2.939 -15.82 -5.039 1 98.88 150 CYS A CA 1
ATOM 1219 C C . CYS A 1 150 ? -1.425 -15.695 -4.926 1 98.88 150 CYS A C 1
ATOM 1221 O O . CYS A 1 150 ? -0.818 -16.25 -4.008 1 98.88 150 CYS A O 1
ATOM 1223 N N . HIS A 1 151 ? -0.804 -14.953 -5.844 1 98.81 151 HIS A N 1
ATOM 1224 C CA . HIS A 1 151 ? 0.643 -15.008 -6.02 1 98.81 151 HIS A CA 1
ATOM 1225 C C . HIS A 1 151 ? 1.243 -13.609 -6.105 1 98.81 151 HIS A C 1
ATOM 1227 O O . HIS A 1 151 ? 0.52 -12.617 -6.043 1 98.81 151 HIS A O 1
ATOM 1233 N N . GLY A 1 152 ? 2.566 -13.594 -6.129 1 98.31 152 GLY A N 1
ATOM 1234 C CA . GLY A 1 152 ? 3.281 -12.328 -6.109 1 98.31 152 GLY A CA 1
ATOM 1235 C C . GLY A 1 152 ? 2.938 -11.43 -7.281 1 98.31 152 GLY A C 1
ATOM 1236 O O . GLY A 1 152 ? 2.463 -10.305 -7.094 1 98.31 152 GLY A O 1
ATOM 1237 N N . VAL A 1 153 ? 3.131 -11.922 -8.492 1 98.38 153 VAL A N 1
ATOM 1238 C CA . VAL A 1 153 ? 2.904 -11.102 -9.68 1 98.38 153 VAL A CA 1
ATOM 1239 C C . VAL A 1 153 ? 1.411 -10.828 -9.844 1 98.38 153 VAL A C 1
ATOM 1241 O O . VAL A 1 153 ? 1.018 -9.742 -10.273 1 98.38 153 VAL A O 1
ATOM 1244 N N . VAL A 1 154 ? 0.562 -11.766 -9.461 1 98.81 154 VAL A N 1
ATOM 1245 C CA . VAL A 1 154 ? -0.885 -11.602 -9.531 1 98.81 154 VAL A CA 1
ATOM 1246 C C . VAL A 1 154 ? -1.32 -10.453 -8.617 1 98.81 154 VAL A C 1
ATOM 1248 O O . VAL A 1 154 ? -2.076 -9.57 -9.039 1 98.81 154 VAL A O 1
ATOM 1251 N N . SER A 1 155 ? -0.82 -10.453 -7.352 1 98.75 155 SER A N 1
ATOM 1252 C CA . SER A 1 155 ? -1.167 -9.398 -6.402 1 98.75 155 SER A CA 1
ATOM 1253 C C . SER A 1 155 ? -0.746 -8.031 -6.918 1 98.75 155 SER A C 1
ATOM 1255 O O . SER A 1 155 ? -1.497 -7.059 -6.801 1 98.75 155 SER A O 1
ATOM 1257 N N . ARG A 1 156 ? 0.433 -7.973 -7.535 1 98.69 156 ARG A N 1
ATOM 1258 C CA . ARG A 1 156 ? 0.908 -6.73 -8.141 1 98.69 156 ARG A CA 1
ATOM 1259 C C . ARG A 1 156 ? -0.015 -6.281 -9.266 1 98.69 156 ARG A C 1
ATOM 1261 O O . ARG A 1 156 ? -0.363 -5.102 -9.359 1 98.69 156 ARG A O 1
ATOM 1268 N N . MET A 1 157 ? -0.418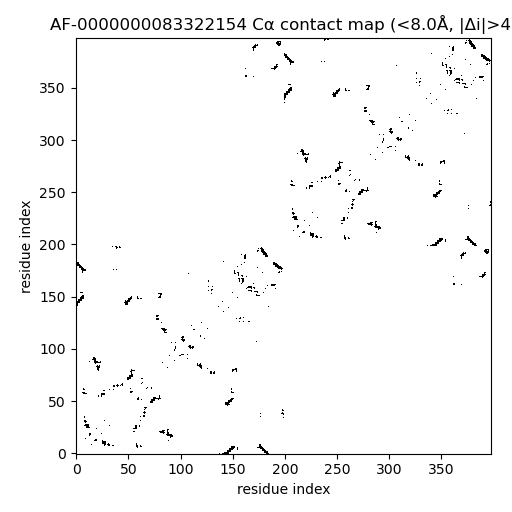 -7.188 -10.102 1 98.25 157 MET A N 1
ATOM 1269 C CA . MET A 1 157 ? -1.229 -6.848 -11.266 1 98.25 157 MET A CA 1
ATOM 1270 C C . MET A 1 157 ? -2.627 -6.402 -10.844 1 98.25 157 MET A C 1
ATOM 1272 O O . MET A 1 157 ? -3.215 -5.52 -11.469 1 98.25 157 MET A O 1
ATOM 1276 N N . ILE A 1 158 ? -3.156 -7.086 -9.797 1 97.88 158 ILE A N 1
ATOM 1277 C CA . ILE A 1 158 ? -4.457 -6.668 -9.281 1 97.88 158 ILE A CA 1
ATOM 1278 C C . ILE A 1 158 ? -4.398 -5.199 -8.867 1 97.88 158 ILE A C 1
ATOM 1280 O O . ILE A 1 158 ? -5.227 -4.391 -9.297 1 97.88 158 ILE A O 1
ATOM 1284 N N . CYS A 1 159 ? -3.418 -4.848 -8.094 1 98.25 159 CYS A N 1
ATOM 1285 C CA . CYS A 1 159 ? -3.277 -3.465 -7.648 1 98.25 159 CYS A CA 1
ATOM 1286 C C . CYS A 1 159 ? -3.045 -2.533 -8.836 1 98.25 159 CYS A C 1
ATOM 1288 O O . CYS A 1 159 ? -3.662 -1.471 -8.922 1 98.25 159 CYS A O 1
ATOM 1290 N N . ALA A 1 160 ? -2.191 -2.961 -9.75 1 97.19 160 ALA A N 1
ATOM 1291 C CA . ALA A 1 160 ? -1.881 -2.143 -10.922 1 97.19 160 ALA A CA 1
ATOM 1292 C C . ALA A 1 160 ? -3.131 -1.892 -11.758 1 97.19 160 ALA A C 1
ATOM 1294 O O . ALA A 1 160 ? -3.336 -0.784 -12.266 1 97.19 160 ALA A O 1
ATOM 1295 N N . HIS A 1 161 ? -3.922 -2.912 -11.914 1 96.25 161 HIS A N 1
ATOM 1296 C CA . HIS A 1 161 ? -5.137 -2.809 -12.719 1 96.25 161 HIS A CA 1
ATOM 1297 C C . HIS A 1 161 ? -6.059 -1.721 -12.18 1 96.25 161 HIS A C 1
ATOM 1299 O O . HIS A 1 161 ? -6.59 -0.916 -12.953 1 96.25 161 HIS A O 1
ATOM 1305 N N . PHE A 1 162 ? -6.148 -1.624 -10.922 1 96.12 162 PHE A N 1
ATOM 1306 C CA . PHE A 1 162 ? -7.148 -0.743 -10.336 1 96.12 162 PHE A CA 1
ATOM 1307 C C . PHE A 1 162 ? -6.559 0.629 -10.039 1 96.12 162 PHE A C 1
ATOM 1309 O O . PHE A 1 162 ? -7.289 1.616 -9.93 1 96.12 162 PHE A O 1
ATOM 1316 N N . LEU A 1 163 ? -5.211 0.732 -9.945 1 96.75 163 LEU A N 1
ATOM 1317 C CA . LEU A 1 163 ? -4.66 1.97 -9.406 1 96.75 163 LEU A CA 1
ATOM 1318 C C . LEU A 1 163 ? -3.799 2.682 -10.445 1 96.75 163 LEU A C 1
ATOM 1320 O O . LEU A 1 163 ? -3.748 3.914 -10.477 1 96.75 163 LEU A O 1
ATOM 1324 N N . THR A 1 164 ? -3.143 1.91 -11.312 1 96.06 164 THR A N 1
ATOM 1325 C CA . THR A 1 164 ? -2.139 2.529 -12.172 1 96.06 164 THR A CA 1
ATOM 1326 C C . THR A 1 164 ? -2.352 2.127 -13.625 1 96.06 164 THR A C 1
ATOM 1328 O O . THR A 1 164 ? -1.387 1.968 -14.375 1 96.06 164 THR A O 1
ATOM 1331 N N . ASN A 1 165 ? -3.6 1.794 -13.984 1 93.31 165 ASN A N 1
ATOM 1332 C CA . ASN A 1 165 ? -3.971 1.436 -15.352 1 93.31 165 ASN A CA 1
ATOM 1333 C C . ASN A 1 165 ? -3.078 0.326 -15.906 1 93.31 165 ASN A C 1
ATOM 1335 O O . ASN A 1 165 ? -2.609 0.407 -17.047 1 93.31 165 ASN A O 1
ATOM 1339 N N . GLY A 1 166 ? -2.715 -0.565 -15.023 1 95.44 166 GLY A N 1
ATOM 1340 C CA . GLY A 1 166 ? -2.029 -1.772 -15.453 1 95.44 166 GLY A CA 1
ATOM 1341 C C . GLY A 1 166 ? -0.521 -1.676 -15.344 1 95.44 166 GLY A C 1
ATOM 1342 O O . GLY A 1 166 ? 0.191 -2.645 -15.617 1 95.44 166 GLY A O 1
ATOM 1343 N N . ASP A 1 167 ? 0.035 -0.557 -14.945 1 95.81 167 ASP A N 1
ATOM 1344 C CA . ASP A 1 167 ? 1.482 -0.422 -14.812 1 95.81 167 ASP A CA 1
ATOM 1345 C C . ASP A 1 167 ? 1.992 -1.163 -13.578 1 95.81 167 ASP A C 1
ATOM 1347 O O . ASP A 1 167 ? 2.041 -0.598 -12.484 1 95.81 167 ASP A O 1
ATOM 1351 N N . ILE A 1 168 ? 2.523 -2.318 -13.719 1 96.69 168 ILE A N 1
ATOM 1352 C CA . ILE A 1 168 ? 2.844 -3.26 -12.656 1 96.69 168 ILE A CA 1
ATOM 1353 C C . ILE A 1 168 ? 4.141 -2.84 -11.969 1 96.69 168 ILE A C 1
ATOM 1355 O O . ILE A 1 168 ? 4.402 -3.238 -10.828 1 96.69 168 ILE A O 1
ATOM 1359 N N . LYS A 1 169 ? 4.977 -2.012 -12.656 1 94.94 169 LYS A N 1
ATOM 1360 C CA . LYS A 1 169 ? 6.258 -1.604 -12.086 1 94.94 169 LYS A CA 1
ATOM 1361 C C . LYS A 1 169 ? 6.059 -0.681 -10.891 1 94.94 169 LYS A C 1
ATOM 1363 O O . LYS A 1 169 ? 6.996 -0.426 -10.133 1 94.94 169 LYS A O 1
ATOM 1368 N N . CYS A 1 170 ? 4.844 -0.214 -10.672 1 97.06 170 CYS A N 1
ATOM 1369 C CA . CYS A 1 170 ? 4.535 0.711 -9.586 1 97.06 170 CYS A CA 1
ATOM 1370 C C . CYS A 1 170 ? 4.43 -0.024 -8.258 1 97.06 170 CYS A C 1
ATOM 1372 O O . CYS A 1 170 ? 4.348 0.604 -7.203 1 97.06 170 CYS A O 1
ATOM 1374 N N . PHE A 1 171 ? 4.457 -1.327 -8.281 1 98 171 PHE A N 1
ATOM 1375 C CA . PHE A 1 171 ? 4.27 -2.107 -7.066 1 98 171 PHE A CA 1
ATOM 1376 C C . PHE A 1 171 ? 5.395 -3.119 -6.895 1 98 171 PHE A C 1
ATOM 1378 O O . PHE A 1 171 ? 5.648 -3.932 -7.789 1 98 171 PHE A O 1
ATOM 1385 N N . ASP A 1 172 ? 6.008 -3.104 -5.762 1 97.88 172 ASP A N 1
ATOM 1386 C CA . ASP A 1 172 ? 6.984 -4.129 -5.41 1 97.88 172 ASP A CA 1
ATOM 1387 C C . ASP A 1 172 ? 6.293 -5.438 -5.031 1 97.88 172 ASP A C 1
ATOM 1389 O O . ASP A 1 172 ? 5.074 -5.469 -4.832 1 97.88 172 ASP A O 1
ATOM 1393 N N . GLN A 1 173 ? 7.051 -6.469 -5.02 1 98.06 173 GLN A N 1
ATOM 1394 C CA . GLN A 1 173 ? 6.492 -7.77 -4.672 1 98.06 173 GLN A CA 1
ATOM 1395 C C . GLN A 1 173 ? 6.207 -7.867 -3.174 1 98.06 173 GLN A C 1
ATOM 1397 O O . GLN A 1 173 ? 7.066 -7.535 -2.352 1 98.06 173 GLN A O 1
ATOM 1402 N N . MET A 1 174 ? 4.977 -8.258 -2.811 1 98.5 174 MET A N 1
ATOM 1403 C CA . MET A 1 174 ? 4.656 -8.484 -1.404 1 98.5 174 MET A CA 1
ATOM 1404 C C . MET A 1 174 ? 5.434 -9.68 -0.855 1 98.5 174 MET A C 1
ATOM 1406 O O . MET A 1 174 ? 5.711 -10.633 -1.583 1 98.5 174 MET A O 1
ATOM 1410 N N . GLN A 1 175 ? 5.719 -9.656 0.386 1 98.12 175 GLN A N 1
ATOM 1411 C CA . GLN A 1 175 ? 6.27 -10.828 1.061 1 98.12 175 GLN A CA 1
ATOM 1412 C C . GLN A 1 175 ? 5.297 -12 1.015 1 98.12 175 GLN A C 1
ATOM 1414 O O . GLN A 1 175 ? 4.086 -11.805 0.874 1 98.12 175 GLN A O 1
ATOM 1419 N N . ASN A 1 176 ? 5.887 -13.203 1.039 1 98.62 176 ASN A N 1
ATOM 1420 C CA . ASN A 1 176 ? 4.996 -14.344 1.231 1 98.62 176 ASN A CA 1
ATOM 1421 C C . ASN A 1 176 ? 4.145 -14.18 2.486 1 98.62 176 ASN A C 1
ATOM 1423 O O . ASN A 1 176 ? 4.633 -13.719 3.52 1 98.62 176 ASN A O 1
ATOM 1427 N N . CYS A 1 177 ? 2.879 -14.469 2.369 1 98.81 177 CYS A N 1
ATOM 1428 C CA . CYS A 1 177 ? 1.859 -14.266 3.393 1 98.81 177 CYS A CA 1
ATOM 1429 C C . CYS A 1 177 ? 1.553 -12.789 3.58 1 98.81 177 CYS A C 1
ATOM 1431 O O . CYS A 1 177 ? 0.904 -12.398 4.555 1 98.81 177 CYS A O 1
ATOM 1433 N N . GLY A 1 178 ? 2.1 -11.953 2.734 1 98.69 178 GLY A N 1
ATOM 1434 C CA . GLY A 1 178 ? 1.75 -10.547 2.752 1 98.69 178 GLY A CA 1
ATOM 1435 C C . GLY A 1 178 ? 0.332 -10.273 2.283 1 98.69 178 GLY A C 1
ATOM 1436 O O . GLY A 1 178 ? -0.192 -10.992 1.431 1 98.69 178 GLY A O 1
ATOM 1437 N N . LEU A 1 179 ? -0.261 -9.211 2.771 1 98.81 179 LEU A N 1
ATOM 1438 C CA . LEU A 1 179 ? -1.649 -8.875 2.473 1 98.81 179 LEU A CA 1
ATOM 1439 C C . LEU A 1 179 ? -1.75 -7.496 1.834 1 98.81 179 LEU A C 1
ATOM 1441 O O . LEU A 1 179 ? -0.954 -6.605 2.139 1 98.81 179 LEU A O 1
ATOM 1445 N N . ALA A 1 180 ? -2.684 -7.344 0.99 1 98.88 180 ALA A N 1
ATOM 1446 C CA . ALA A 1 180 ? -3.146 -6.043 0.508 1 98.88 180 ALA A CA 1
ATOM 1447 C C . ALA A 1 180 ? -4.668 -5.941 0.578 1 98.88 180 ALA A C 1
ATOM 1449 O O . ALA A 1 180 ? -5.367 -6.957 0.523 1 98.88 180 ALA A O 1
ATOM 1450 N N . GLU A 1 181 ? -5.16 -4.777 0.732 1 98.75 181 GLU A N 1
ATOM 1451 C CA . GLU A 1 181 ? -6.602 -4.547 0.739 1 98.75 181 GLU A CA 1
ATOM 1452 C C . GLU A 1 181 ? -6.984 -3.402 -0.196 1 98.75 181 GLU A C 1
ATOM 1454 O O . GLU A 1 181 ? -6.34 -2.35 -0.191 1 98.75 181 GLU A O 1
ATOM 1459 N N . LEU A 1 182 ? -7.965 -3.641 -0.986 1 98.06 182 LEU A N 1
ATOM 1460 C CA . LEU A 1 182 ? -8.539 -2.637 -1.877 1 98.06 182 LEU A CA 1
ATOM 1461 C C . LEU A 1 182 ? -10.031 -2.475 -1.628 1 98.06 182 LEU A C 1
ATOM 1463 O O . LEU A 1 182 ? -10.742 -3.461 -1.416 1 98.06 182 LEU A O 1
ATOM 1467 N N . ASP A 1 183 ? -10.461 -1.262 -1.538 1 97.19 183 ASP A N 1
ATOM 1468 C CA . ASP A 1 183 ? -11.867 -0.943 -1.733 1 97.19 183 ASP A CA 1
ATOM 1469 C C . ASP A 1 183 ? -12.172 -0.644 -3.201 1 97.19 183 ASP A C 1
ATOM 1471 O O . ASP A 1 183 ? -11.68 0.348 -3.748 1 97.19 183 ASP A O 1
ATOM 1475 N N . ILE A 1 184 ? -12.953 -1.495 -3.783 1 94.88 184 ILE A N 1
ATOM 1476 C CA . ILE A 1 184 ? -13.18 -1.392 -5.223 1 94.88 184 ILE A CA 1
ATOM 1477 C C . ILE A 1 184 ? -14.633 -1.02 -5.492 1 94.88 184 ILE A C 1
ATOM 1479 O O . ILE A 1 184 ? -15.547 -1.615 -4.918 1 94.88 184 ILE A O 1
ATOM 1483 N N . ASN A 1 185 ? -14.82 -0.023 -6.324 1 82.94 185 ASN A N 1
ATOM 1484 C CA . ASN A 1 185 ? -16.156 0.242 -6.871 1 82.94 185 ASN A CA 1
ATOM 1485 C C . ASN A 1 185 ? -16.141 0.195 -8.398 1 82.94 185 ASN A C 1
ATOM 1487 O O . ASN A 1 185 ? -15.188 -0.282 -9.008 1 82.94 185 ASN A O 1
ATOM 1491 N N . GLN A 1 186 ? -17.203 0.424 -9.094 1 71.94 186 GLN A N 1
ATOM 1492 C CA . GLN A 1 186 ? -17.344 0.28 -10.539 1 71.94 186 GLN A CA 1
ATOM 1493 C C . GLN A 1 186 ? -16.391 1.208 -11.281 1 71.94 186 GLN A C 1
ATOM 1495 O O . GLN A 1 186 ? -16.078 0.979 -12.453 1 71.94 186 GLN A O 1
ATOM 1500 N N . GLU A 1 187 ? -15.781 2.109 -10.5 1 73.62 187 GLU A N 1
ATOM 1501 C CA . GLU A 1 187 ? -15.031 3.148 -11.195 1 73.62 187 GLU A CA 1
ATOM 1502 C C . GLU A 1 187 ? -13.539 3.055 -10.875 1 73.62 187 GLU A C 1
ATOM 1504 O O . GLU A 1 187 ? -12.703 3.186 -11.773 1 73.62 187 GLU A O 1
ATOM 1509 N N . PHE A 1 188 ? -13.25 2.863 -9.648 1 81.69 188 PHE A N 1
ATOM 1510 C CA . PHE A 1 188 ? -11.844 2.891 -9.25 1 81.69 188 PHE A CA 1
ATOM 1511 C C . PHE A 1 188 ? -11.625 2.074 -7.984 1 81.69 188 PHE A C 1
ATOM 1513 O O . PHE A 1 188 ? -12.578 1.551 -7.402 1 81.69 188 PHE A O 1
ATOM 1520 N N . GLY A 1 189 ? -10.367 1.854 -7.715 1 94.25 189 GLY A N 1
ATOM 1521 C CA . GLY A 1 189 ? -9.953 1.205 -6.48 1 94.25 189 GLY A CA 1
ATOM 1522 C C . GLY A 1 189 ? -9.203 2.131 -5.543 1 94.25 189 GLY A C 1
ATOM 1523 O O . GLY A 1 189 ? -8.516 3.051 -5.988 1 94.25 189 GLY A O 1
ATOM 1524 N N . THR A 1 190 ? -9.422 1.929 -4.297 1 97.31 190 THR A N 1
ATOM 1525 C CA . THR A 1 190 ? -8.672 2.625 -3.254 1 97.31 190 THR A CA 1
ATOM 1526 C C . THR A 1 190 ? -7.84 1.642 -2.439 1 97.31 190 THR A C 1
ATOM 1528 O O . THR A 1 190 ? -8.367 0.654 -1.921 1 97.31 190 THR A O 1
ATOM 1531 N N . LEU A 1 191 ? -6.555 1.902 -2.404 1 98.62 191 LEU A N 1
ATOM 1532 C CA . LEU A 1 191 ? -5.645 1.056 -1.641 1 98.62 191 LEU A CA 1
ATOM 1533 C C . LEU A 1 191 ? -5.727 1.375 -0.151 1 98.62 191 LEU A C 1
ATOM 1535 O O . LEU A 1 191 ? -5.566 2.529 0.25 1 98.62 191 LEU A O 1
ATOM 1539 N N . VAL A 1 192 ? -5.941 0.351 0.659 1 98.56 192 VAL A N 1
ATOM 1540 C CA . VAL A 1 192 ? -6.035 0.532 2.104 1 98.56 192 VAL A CA 1
ATOM 1541 C C . VAL A 1 192 ? -4.691 0.214 2.756 1 98.56 192 VAL A C 1
ATOM 1543 O O . VAL A 1 192 ? -4.191 0.99 3.572 1 98.56 192 VAL A O 1
ATOM 1546 N N . TYR A 1 193 ? -4.168 -0.857 2.461 1 98.81 193 TYR A N 1
ATOM 1547 C CA . TYR A 1 193 ? -2.805 -1.222 2.83 1 98.81 193 TYR A CA 1
ATOM 1548 C C . TYR A 1 193 ? -2.186 -2.145 1.788 1 98.81 193 TYR A C 1
ATOM 1550 O O . TYR A 1 193 ? -2.896 -2.748 0.982 1 98.81 193 TYR A O 1
ATOM 1558 N N . TYR A 1 194 ? -0.933 -2.234 1.688 1 98.88 194 TYR A N 1
ATOM 1559 C CA . TYR A 1 194 ? -0.16 -3.062 0.769 1 98.88 194 TYR A CA 1
ATOM 1560 C C . TYR A 1 194 ? 1.039 -3.686 1.472 1 98.88 194 TYR A C 1
ATOM 1562 O O . TYR A 1 194 ? 1.787 -2.994 2.168 1 98.88 194 TYR A O 1
ATOM 1570 N N . ASN A 1 195 ? 1.229 -5.016 1.334 1 98.75 195 ASN A N 1
ATOM 1571 C CA . ASN A 1 195 ? 2.342 -5.777 1.889 1 98.75 195 ASN A CA 1
ATOM 1572 C C . ASN A 1 195 ? 2.357 -5.719 3.414 1 98.75 195 ASN A C 1
ATOM 1574 O O . ASN A 1 195 ? 3.393 -5.434 4.02 1 98.75 195 ASN A O 1
ATOM 1578 N N . ARG A 1 196 ? 1.167 -5.953 4.008 1 97.94 196 ARG A N 1
ATOM 1579 C CA . ARG A 1 196 ? 1.035 -6.109 5.453 1 97.94 196 ARG A CA 1
ATOM 1580 C C . ARG A 1 196 ? 1.396 -7.527 5.887 1 97.94 196 ARG A C 1
ATOM 1582 O O . ARG A 1 196 ? 0.939 -8.5 5.285 1 97.94 196 ARG A O 1
ATOM 1589 N N . VAL A 1 197 ? 2.17 -7.621 6.848 1 96.5 197 VAL A N 1
ATOM 1590 C CA . VAL A 1 197 ? 2.561 -8.93 7.363 1 96.5 197 VAL A CA 1
ATOM 1591 C C . VAL A 1 197 ? 2.021 -9.109 8.781 1 96.5 197 VAL A C 1
ATOM 1593 O O . VAL A 1 197 ? 1.967 -8.156 9.555 1 96.5 197 VAL A O 1
ATOM 1596 N N . LEU A 1 198 ? 1.712 -10.289 9.188 1 96.44 198 LEU A N 1
ATOM 1597 C CA . LEU A 1 198 ? 0.989 -10.508 10.43 1 96.44 198 LEU A CA 1
ATOM 1598 C C . LEU A 1 198 ? 1.866 -11.242 11.445 1 96.44 198 LEU A C 1
ATOM 1600 O O . LEU A 1 198 ? 1.42 -11.547 12.555 1 96.44 198 LEU A O 1
ATOM 1604 N N . ALA A 1 199 ? 3.033 -11.688 11.102 1 91.88 199 ALA A N 1
ATOM 1605 C CA . ALA A 1 199 ? 3.957 -12.359 12.016 1 91.88 199 ALA A CA 1
ATOM 1606 C C . ALA A 1 199 ? 5.406 -12.102 11.609 1 91.88 199 ALA A C 1
ATOM 1608 O O . ALA A 1 199 ? 5.684 -11.742 10.469 1 91.88 199 ALA A O 1
ATOM 1609 N N . MET B 1 1 ? 16.297 6.414 -4.918 1 95.62 1 MET B N 1
ATOM 1610 C CA . MET B 1 1 ? 16.047 6.914 -3.57 1 95.62 1 MET B CA 1
ATOM 1611 C C . MET B 1 1 ? 14.945 6.105 -2.887 1 95.62 1 MET B C 1
ATOM 1613 O O . MET B 1 1 ? 13.922 5.793 -3.504 1 95.62 1 MET B O 1
ATOM 1617 N N . ARG B 1 2 ? 15.25 5.703 -1.703 1 97.12 2 ARG B N 1
ATOM 1618 C CA . ARG B 1 2 ? 14.234 5.07 -0.866 1 97.12 2 ARG B CA 1
ATOM 1619 C C . ARG B 1 2 ? 13.625 6.07 0.105 1 97.12 2 ARG B C 1
ATOM 1621 O O . ARG B 1 2 ? 14.336 6.777 0.816 1 97.12 2 ARG B O 1
ATOM 1628 N N . VAL B 1 3 ? 12.32 6.133 0.117 1 98.31 3 VAL B N 1
ATOM 1629 C CA . VAL B 1 3 ? 11.633 7.078 0.996 1 98.31 3 VAL B CA 1
ATOM 1630 C C . VAL B 1 3 ? 10.641 6.332 1.882 1 98.31 3 VAL B C 1
ATOM 1632 O O . VAL B 1 3 ? 9.781 5.605 1.382 1 98.31 3 VAL B O 1
ATOM 1635 N N . VAL B 1 4 ? 10.781 6.469 3.125 1 98.88 4 VAL B N 1
ATOM 1636 C CA . VAL B 1 4 ? 9.789 5.992 4.086 1 98.88 4 VAL B CA 1
ATOM 1637 C C . VAL B 1 4 ? 8.969 7.168 4.602 1 98.88 4 VAL B C 1
ATOM 1639 O O . VAL B 1 4 ? 9.523 8.188 5.027 1 98.88 4 VAL B O 1
ATOM 1642 N N . ILE B 1 5 ? 7.684 7.047 4.457 1 98.94 5 ILE B N 1
ATOM 1643 C CA . ILE B 1 5 ? 6.734 8.062 4.895 1 98.94 5 ILE B CA 1
ATOM 1644 C C . ILE B 1 5 ? 6.09 7.637 6.211 1 98.94 5 ILE B C 1
ATOM 1646 O O . ILE B 1 5 ? 5.703 6.477 6.371 1 98.94 5 ILE B O 1
ATOM 1650 N N . LEU B 1 6 ? 6.035 8.539 7.125 1 98.94 6 LEU B N 1
ATOM 1651 C CA . LEU B 1 6 ? 5.438 8.289 8.438 1 98.94 6 LEU B CA 1
ATOM 1652 C C . LEU B 1 6 ? 4.371 9.336 8.75 1 98.94 6 LEU B C 1
ATOM 1654 O O . LEU B 1 6 ? 4.664 10.531 8.789 1 98.94 6 LEU B O 1
ATOM 1658 N N . ARG B 1 7 ? 3.172 8.906 8.961 1 98.94 7 ARG B N 1
ATOM 1659 C CA . ARG B 1 7 ? 2.137 9.82 9.414 1 98.94 7 ARG B CA 1
ATOM 1660 C C . ARG B 1 7 ? 2.287 10.117 10.906 1 98.94 7 ARG B C 1
ATOM 1662 O O . ARG B 1 7 ? 2.592 9.227 11.695 1 98.94 7 ARG B O 1
ATOM 1669 N N . HIS B 1 8 ? 1.998 11.242 11.273 1 98.88 8 HIS B N 1
ATOM 1670 C CA . HIS B 1 8 ? 2.123 11.641 12.672 1 98.88 8 HIS B CA 1
ATOM 1671 C C . HIS B 1 8 ? 1.224 10.805 13.57 1 98.88 8 HIS B C 1
ATOM 1673 O O . HIS B 1 8 ? 0.304 10.133 13.086 1 98.88 8 HIS B O 1
ATOM 1679 N N . GLY B 1 9 ? 1.53 10.891 14.898 1 98.81 9 GLY B N 1
ATOM 1680 C CA . GLY B 1 9 ? 0.718 10.195 15.883 1 98.81 9 GLY B CA 1
ATOM 1681 C C . GLY B 1 9 ? -0.623 10.867 16.125 1 98.81 9 GLY B C 1
ATOM 1682 O O . GLY B 1 9 ? -0.875 11.961 15.633 1 98.81 9 GLY B O 1
ATOM 1683 N N . THR B 1 10 ? -1.389 10.219 16.953 1 98.62 10 THR B N 1
ATOM 1684 C CA . THR B 1 10 ? -2.754 10.656 17.219 1 98.62 10 THR B CA 1
ATOM 1685 C C . THR B 1 10 ? -2.758 11.914 18.078 1 98.62 10 THR B C 1
ATOM 1687 O O . THR B 1 10 ? -2.021 12 19.062 1 98.62 10 THR B O 1
ATOM 1690 N N . THR B 1 11 ? -3.52 12.898 17.688 1 98.25 11 THR B N 1
ATOM 1691 C CA . THR B 1 11 ? -3.688 14.133 18.438 1 98.25 11 THR B CA 1
ATOM 1692 C C . THR B 1 11 ? -5.035 14.156 19.156 1 98.25 11 THR B C 1
ATOM 1694 O O . THR B 1 11 ? -5.871 13.273 18.938 1 98.25 11 THR B O 1
ATOM 1697 N N . GLU B 1 12 ? -5.203 15.156 20 1 95.06 12 GLU B N 1
ATOM 1698 C CA . GLU B 1 12 ? -6.504 15.312 20.625 1 95.06 12 GLU B CA 1
ATOM 1699 C C . GLU B 1 12 ? -7.594 15.609 19.609 1 95.06 12 GLU B C 1
ATOM 1701 O O . GLU B 1 12 ? -8.727 15.133 19.734 1 95.06 12 GLU B O 1
ATOM 1706 N N . LEU B 1 13 ? -7.289 16.344 18.625 1 95.19 13 LEU B N 1
ATOM 1707 C CA . LEU B 1 13 ? -8.258 16.688 17.594 1 95.19 13 LEU B CA 1
ATOM 1708 C C . LEU B 1 13 ? -8.648 15.461 16.766 1 95.19 13 LEU B C 1
ATOM 1710 O O . LEU B 1 13 ? -9.805 15.328 16.375 1 95.19 13 LEU B O 1
ATOM 1714 N N . ASN B 1 14 ? -7.66 14.609 16.422 1 94.38 14 ASN B N 1
ATOM 1715 C CA . ASN B 1 1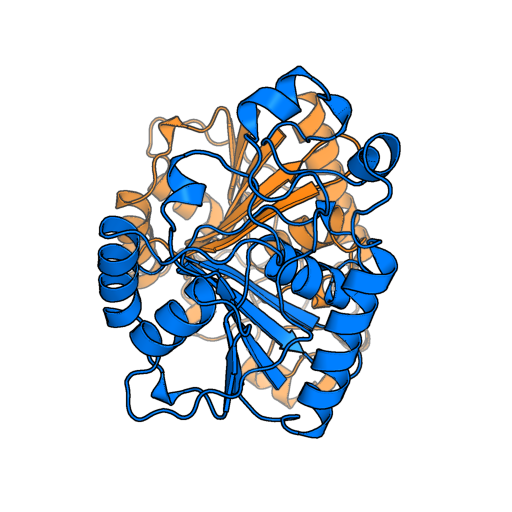4 ? -8 13.336 15.797 1 94.38 14 ASN B CA 1
ATOM 1716 C C . ASN B 1 14 ? -9.086 12.602 16.578 1 94.38 14 ASN B C 1
ATOM 1718 O O . ASN B 1 14 ? -10.062 12.133 16 1 94.38 14 ASN B O 1
ATOM 1722 N N . LYS B 1 15 ? -8.867 12.477 17.859 1 93.62 15 LYS B N 1
ATOM 1723 C CA . LYS B 1 15 ? -9.766 11.734 18.734 1 93.62 15 LYS B CA 1
ATOM 1724 C C . LYS B 1 15 ? -11.164 12.336 18.734 1 93.62 15 LYS B C 1
ATOM 1726 O O . LYS B 1 15 ? -12.156 11.617 18.875 1 93.62 15 LYS B O 1
ATOM 1731 N N . GLN B 1 16 ? -11.18 13.586 18.594 1 94.19 16 GLN B N 1
ATOM 1732 C CA . GLN B 1 16 ? -12.445 14.312 18.656 1 94.19 16 GLN B CA 1
ATOM 1733 C C . GLN B 1 16 ? -13.102 14.375 17.281 1 94.19 16 GLN B C 1
ATOM 1735 O O . GLN B 1 16 ? -14.195 14.914 17.125 1 94.19 16 GLN B O 1
ATOM 1740 N N . GLY B 1 17 ? -12.43 13.906 16.203 1 95.44 17 GLY B N 1
ATOM 1741 C CA . GLY B 1 17 ? -12.984 13.914 14.859 1 95.44 17 GLY B CA 1
ATOM 1742 C C . GLY B 1 17 ? -12.969 15.289 14.219 1 95.44 17 GLY B C 1
ATOM 1743 O O . GLY B 1 17 ? -13.898 15.648 13.484 1 95.44 17 GLY B O 1
ATOM 1744 N N . MET B 1 18 ? -11.984 16.062 14.594 1 97 18 MET B N 1
ATOM 1745 C CA . MET B 1 18 ? -11.875 17.422 14.047 1 97 18 MET B CA 1
ATOM 1746 C C . MET B 1 18 ? -10.984 17.438 12.805 1 97 18 MET B C 1
ATOM 1748 O O . MET B 1 18 ? -9.992 16.719 12.742 1 97 18 MET B O 1
ATOM 1752 N N . ILE B 1 19 ? -11.344 18.25 11.859 1 97.5 19 ILE B N 1
ATOM 1753 C CA . ILE B 1 19 ? -10.523 18.453 10.672 1 97.5 19 ILE B CA 1
ATOM 1754 C C . ILE B 1 19 ? -9.227 19.156 11.047 1 97.5 19 ILE B C 1
ATOM 1756 O O . ILE B 1 19 ? -9.25 20.234 11.656 1 97.5 19 ILE B O 1
ATOM 1760 N N . GLN B 1 20 ? -8.156 18.484 10.703 1 96.69 20 GLN B N 1
ATOM 1761 C CA . GLN B 1 20 ? -6.859 19.031 11.102 1 96.69 20 GLN B CA 1
ATOM 1762 C C . GLN B 1 20 ? -6.004 19.344 9.883 1 96.69 20 GLN B C 1
ATOM 1764 O O . GLN B 1 20 ? -5.238 18.5 9.406 1 96.69 20 GLN B O 1
ATOM 1769 N N . GLY B 1 21 ? -6.105 20.531 9.422 1 97.5 21 GLY B N 1
ATOM 1770 C CA . GLY B 1 21 ? -5.238 21.016 8.359 1 97.5 21 GLY B CA 1
ATOM 1771 C C . GLY B 1 21 ? -3.986 21.703 8.883 1 97.5 21 GLY B C 1
ATOM 1772 O O . GLY B 1 21 ? -3.484 21.359 9.953 1 97.5 21 GLY B O 1
ATOM 1773 N N . SER B 1 22 ? -3.463 22.578 8.07 1 97.38 22 SER B N 1
ATOM 1774 C CA . SER B 1 22 ? -2.176 23.172 8.398 1 97.38 22 SER B CA 1
ATOM 1775 C C . SER B 1 22 ? -2.346 24.359 9.352 1 97.38 22 SER B C 1
ATOM 1777 O O . SER B 1 22 ? -1.379 24.812 9.969 1 97.38 22 SER B O 1
ATOM 1779 N N . SER B 1 23 ? -3.584 24.844 9.5 1 95.94 23 SER B N 1
ATOM 1780 C CA . SER B 1 23 ? -3.779 26.031 10.32 1 95.94 23 SER B CA 1
ATOM 1781 C C . SER B 1 23 ? -3.996 25.672 11.781 1 95.94 23 SER B C 1
ATOM 1783 O O . SER B 1 23 ? -4.035 26.547 12.648 1 95.94 23 SER B O 1
ATOM 1785 N N . VAL B 1 24 ? -4.164 24.406 12.117 1 95.94 24 VAL B N 1
ATOM 1786 C CA . VAL B 1 24 ? -4.262 23.938 13.492 1 95.94 24 VAL B CA 1
ATOM 1787 C C . VAL B 1 24 ? -3.02 23.125 13.844 1 95.94 24 VAL B C 1
ATOM 1789 O O . VAL B 1 24 ? -2.523 22.344 13.023 1 95.94 24 VAL B O 1
ATOM 1792 N N . ASP B 1 25 ? -2.582 23.344 15.086 1 96.88 25 ASP B N 1
ATOM 1793 C CA . ASP B 1 25 ? -1.301 22.734 15.422 1 96.88 25 ASP B CA 1
ATOM 1794 C C . ASP B 1 25 ? -1.342 22.109 16.812 1 96.88 25 ASP B C 1
ATOM 1796 O O . ASP B 1 25 ? -0.602 22.516 17.719 1 96.88 25 ASP B O 1
ATOM 1800 N N . PRO B 1 26 ? -2.15 21.109 16.953 1 95.38 26 PRO B N 1
ATOM 1801 C CA . PRO B 1 26 ? -2.236 20.438 18.25 1 95.38 26 PRO B CA 1
ATOM 1802 C C . PRO B 1 26 ? -1.018 19.578 18.547 1 95.38 26 PRO B C 1
ATOM 1804 O O . PRO B 1 26 ? -0.291 19.188 17.625 1 95.38 26 PRO B O 1
ATOM 1807 N N . ASP B 1 27 ? -0.86 19.281 19.797 1 95.19 27 ASP B N 1
ATOM 1808 C CA . ASP B 1 27 ? 0.093 18.25 20.234 1 95.19 27 ASP B CA 1
ATOM 1809 C C . ASP B 1 27 ? -0.482 16.859 20.047 1 95.19 27 ASP B C 1
ATOM 1811 O O . ASP B 1 27 ? -1.687 16.688 19.844 1 95.19 27 ASP B O 1
ATOM 1815 N N . LEU B 1 28 ? 0.429 15.898 20.125 1 98.31 28 LEU B N 1
ATOM 1816 C CA . LEU B 1 28 ? -0.063 14.531 20.281 1 98.31 28 LEU B CA 1
ATOM 1817 C C . LEU B 1 28 ? -0.876 14.383 21.562 1 98.31 28 LEU B C 1
ATOM 1819 O O . LEU B 1 28 ? -0.572 15.016 22.562 1 98.31 28 LEU B O 1
ATOM 1823 N N . SER B 1 29 ? -1.877 13.602 21.531 1 98.44 29 SER B N 1
ATOM 1824 C CA . SER B 1 29 ? -2.557 13.234 22.766 1 98.44 29 SER B CA 1
ATOM 1825 C C . SER B 1 29 ? -1.671 12.359 23.656 1 98.44 29 SER B C 1
ATOM 1827 O O . SER B 1 29 ? -0.647 11.844 23.188 1 98.44 29 SER B O 1
ATOM 1829 N N . LYS B 1 30 ? -2.072 12.258 24.875 1 98.12 30 LYS B N 1
ATOM 1830 C CA . LYS B 1 30 ? -1.337 11.367 25.766 1 98.12 30 LYS B CA 1
ATOM 1831 C C . LYS B 1 30 ? -1.297 9.945 25.219 1 98.12 30 LYS B C 1
ATOM 1833 O O . LYS B 1 30 ? -0.237 9.32 25.188 1 98.12 30 LYS B O 1
ATOM 1838 N N . GLU B 1 31 ? -2.393 9.461 24.75 1 97.88 31 GLU B N 1
ATOM 1839 C CA . GLU B 1 31 ? -2.48 8.125 24.156 1 97.88 31 GLU B CA 1
ATOM 1840 C C . GLU B 1 31 ? -1.701 8.047 22.859 1 97.88 31 GLU B C 1
ATOM 1842 O O . GLU B 1 31 ? -1.099 7.016 22.547 1 97.88 31 GLU B O 1
ATOM 1847 N N . GLY B 1 32 ? -1.784 9.102 22.094 1 98.31 32 GLY B N 1
ATOM 1848 C CA . GLY B 1 32 ? -1.038 9.156 20.844 1 98.31 32 GLY B CA 1
ATOM 1849 C C . GLY B 1 32 ? 0.463 9.062 21.047 1 98.31 32 GLY B C 1
ATOM 1850 O O . GLY B 1 32 ? 1.151 8.359 20.297 1 98.31 32 GLY B O 1
ATOM 1851 N N . ARG B 1 33 ? 0.901 9.766 22.047 1 98.44 33 ARG B N 1
ATOM 1852 C CA . ARG B 1 33 ? 2.322 9.719 22.375 1 98.44 33 ARG B CA 1
ATOM 1853 C C . ARG B 1 33 ? 2.729 8.32 22.828 1 98.44 33 ARG B C 1
ATOM 1855 O O . ARG B 1 33 ? 3.756 7.797 22.406 1 98.44 33 ARG B O 1
ATOM 1862 N N . ALA B 1 34 ? 1.943 7.785 23.656 1 98.56 34 ALA B N 1
ATOM 1863 C CA . ALA B 1 34 ? 2.223 6.441 24.172 1 98.56 34 ALA B CA 1
ATOM 1864 C C . ALA B 1 34 ? 2.279 5.43 23.031 1 98.56 34 ALA B C 1
ATOM 1866 O O . ALA B 1 34 ? 3.162 4.57 22.984 1 98.56 34 ALA B O 1
ATOM 1867 N N . TYR B 1 35 ? 1.39 5.516 22.125 1 98.5 35 TYR B N 1
ATOM 1868 C CA . TYR B 1 35 ? 1.379 4.605 20.984 1 98.5 35 TYR B CA 1
ATOM 1869 C C . TYR B 1 35 ? 2.596 4.828 20.094 1 98.5 35 TYR B C 1
ATOM 1871 O O . TYR B 1 35 ? 3.221 3.867 19.641 1 98.5 35 TYR B O 1
ATOM 1879 N N . ALA B 1 36 ? 2.904 6.086 19.828 1 98.69 36 ALA B N 1
ATOM 1880 C CA . ALA B 1 36 ? 4.074 6.402 19.016 1 98.69 36 ALA B CA 1
ATOM 1881 C C . ALA B 1 36 ? 5.344 5.82 19.625 1 98.69 36 ALA B C 1
ATOM 1883 O O . ALA B 1 36 ? 6.188 5.27 18.906 1 98.69 36 ALA B O 1
ATOM 1884 N N . GLU B 1 37 ? 5.418 5.98 20.906 1 98.69 37 GLU B N 1
ATOM 1885 C CA . GLU B 1 37 ? 6.574 5.438 21.609 1 98.69 37 GLU B CA 1
ATOM 1886 C C . GLU B 1 37 ? 6.637 3.92 21.484 1 98.69 37 GLU B C 1
ATOM 1888 O O . GLU B 1 37 ? 7.707 3.352 21.266 1 98.69 37 GLU B O 1
ATOM 1893 N N . LYS B 1 38 ? 5.5 3.287 21.625 1 98.5 38 LYS B N 1
ATOM 1894 C CA . LYS B 1 38 ? 5.422 1.839 21.469 1 98.5 38 LYS B CA 1
ATOM 1895 C C . LYS B 1 38 ? 5.816 1.422 20.062 1 98.5 38 LYS B C 1
ATOM 1897 O O . LYS B 1 38 ? 6.578 0.471 19.875 1 98.5 38 LYS B O 1
ATOM 1902 N N . ALA B 1 39 ? 5.297 2.092 19.062 1 98.25 39 ALA B N 1
ATOM 1903 C CA . ALA B 1 39 ? 5.602 1.805 17.672 1 98.25 39 ALA B CA 1
ATOM 1904 C C . ALA B 1 39 ? 7.082 2.027 17.375 1 98.25 39 ALA B C 1
ATOM 1906 O O . ALA B 1 39 ? 7.703 1.236 16.656 1 98.25 39 ALA B O 1
ATOM 1907 N N . ALA B 1 40 ? 7.641 3.068 17.938 1 98.31 40 ALA B N 1
ATOM 1908 C CA . ALA B 1 40 ? 9.031 3.449 17.703 1 98.31 40 ALA B CA 1
ATOM 1909 C C . ALA B 1 40 ? 9.992 2.363 18.172 1 98.31 40 ALA B C 1
ATOM 1911 O O . ALA B 1 40 ? 11.094 2.229 17.656 1 98.31 40 ALA B O 1
ATOM 1912 N N . LYS B 1 41 ? 9.594 1.581 19.172 1 98 41 LYS B N 1
ATOM 1913 C CA . LYS B 1 41 ? 10.43 0.491 19.672 1 98 41 LYS B CA 1
ATOM 1914 C C . LYS B 1 41 ? 10.688 -0.548 18.578 1 98 41 LYS B C 1
ATOM 1916 O O . LYS B 1 41 ? 11.68 -1.273 18.625 1 98 41 LYS B O 1
ATOM 1921 N N . ASN B 1 42 ? 9.789 -0.644 17.641 1 97.06 42 ASN B N 1
ATOM 1922 C CA . ASN B 1 42 ? 9.906 -1.604 16.547 1 97.06 42 ASN B CA 1
ATOM 1923 C C . ASN B 1 42 ? 10.398 -0.937 15.273 1 97.06 42 ASN B C 1
ATOM 1925 O O . ASN B 1 42 ? 10.195 -1.464 14.172 1 97.06 42 ASN B O 1
ATOM 1929 N N . PHE B 1 43 ? 10.914 0.225 15.383 1 97.75 43 PHE B N 1
ATOM 1930 C CA . PHE B 1 43 ? 11.414 1.035 14.281 1 97.75 43 PHE B CA 1
ATOM 1931 C C . PHE B 1 43 ? 12.922 1.244 14.398 1 97.75 43 PHE B C 1
ATOM 1933 O O . PHE B 1 43 ? 13.43 1.54 15.477 1 97.75 43 PHE B O 1
ATOM 1940 N N . ASP B 1 44 ? 13.703 1.08 13.32 1 97.06 44 ASP B N 1
ATOM 1941 C CA . ASP B 1 44 ? 15.148 1.276 13.336 1 97.06 44 ASP B CA 1
ATOM 1942 C C . ASP B 1 44 ? 15.539 2.582 12.641 1 97.06 44 ASP B C 1
ATOM 1944 O O . ASP B 1 44 ? 15.648 2.631 11.414 1 97.06 44 ASP B O 1
ATOM 1948 N N . PRO B 1 45 ? 15.812 3.627 13.352 1 97.31 45 PRO B N 1
ATOM 1949 C CA . PRO B 1 45 ? 16.109 4.93 12.758 1 97.31 45 PRO B CA 1
ATOM 1950 C C . PRO B 1 45 ? 17.5 4.988 12.125 1 97.31 45 PRO B C 1
ATOM 1952 O O . PRO B 1 45 ? 17.797 5.918 11.375 1 97.31 45 PRO B O 1
ATOM 1955 N N . SER B 1 46 ? 18.391 4.043 12.398 1 96.5 46 SER B N 1
ATOM 1956 C CA . SER B 1 46 ? 19.766 4.078 11.93 1 96.5 46 SER B CA 1
ATOM 1957 C C . SER B 1 46 ? 19.844 3.836 10.422 1 96.5 46 SER B C 1
ATOM 1959 O O . SER B 1 46 ? 20.875 4.086 9.805 1 96.5 46 SER B O 1
ATOM 1961 N N . GLN B 1 47 ? 18.781 3.422 9.836 1 96.56 47 GLN B N 1
ATOM 1962 C CA . GLN B 1 47 ? 18.797 3.076 8.414 1 96.56 47 GLN B CA 1
ATOM 1963 C C . GLN B 1 47 ? 18.656 4.32 7.543 1 96.56 47 GLN B C 1
ATOM 1965 O O . GLN B 1 47 ? 18.844 4.258 6.328 1 96.56 47 GLN B O 1
ATOM 1970 N N . PHE B 1 48 ? 18.344 5.449 8.156 1 98.31 48 PHE B N 1
ATOM 1971 C CA . PHE B 1 48 ? 18.031 6.633 7.367 1 98.31 48 PHE B CA 1
ATOM 1972 C C . PHE B 1 48 ? 19.25 7.551 7.266 1 98.31 48 PHE B C 1
ATOM 1974 O O . PHE B 1 48 ? 19.906 7.836 8.266 1 98.31 48 PHE B O 1
ATOM 1981 N N . ASP B 1 49 ? 19.469 8.008 6.074 1 98.38 49 ASP B N 1
ATOM 1982 C CA . ASP B 1 49 ? 20.531 8.969 5.816 1 98.38 49 ASP B CA 1
ATOM 1983 C C . ASP B 1 49 ? 20.078 10.391 6.148 1 98.38 49 ASP B C 1
ATOM 1985 O O . ASP B 1 49 ? 20.906 11.266 6.426 1 98.38 49 ASP B O 1
ATOM 1989 N N . ALA B 1 50 ? 18.812 10.648 6.074 1 98.62 50 ALA B N 1
ATOM 1990 C CA . ALA B 1 50 ? 18.234 11.953 6.379 1 98.62 50 ALA B CA 1
ATOM 1991 C C . ALA B 1 50 ? 16.781 11.812 6.852 1 98.62 50 ALA B C 1
ATOM 1993 O O . ALA B 1 50 ? 16.094 10.867 6.473 1 98.62 50 ALA B O 1
ATOM 1994 N N . VAL B 1 51 ? 16.406 12.758 7.676 1 98.81 51 VAL B N 1
ATOM 1995 C CA . VAL B 1 51 ? 15.039 12.812 8.195 1 98.81 51 VAL B CA 1
ATOM 1996 C C . VAL B 1 51 ? 14.438 14.195 7.934 1 98.81 51 VAL B C 1
ATOM 1998 O O . VAL B 1 51 ? 15.031 15.211 8.289 1 98.81 51 VAL B O 1
ATOM 2001 N N . TYR B 1 52 ? 13.32 14.18 7.281 1 98.94 52 TYR B N 1
ATOM 2002 C CA . TYR B 1 52 ? 12.547 15.398 7.066 1 98.94 52 TYR B CA 1
ATOM 2003 C C . TYR B 1 52 ? 11.203 15.328 7.785 1 98.94 52 TYR B C 1
ATOM 2005 O O . TYR B 1 52 ? 10.586 14.258 7.844 1 98.94 52 TYR B O 1
ATOM 2013 N N . ALA B 1 53 ? 10.75 16.484 8.281 1 98.88 53 ALA B N 1
ATOM 2014 C CA . ALA B 1 53 ? 9.461 16.5 8.969 1 98.88 53 ALA B CA 1
ATOM 2015 C C . ALA B 1 53 ? 8.695 17.781 8.68 1 98.88 53 ALA B C 1
ATOM 2017 O O . ALA B 1 53 ? 9.297 18.844 8.484 1 98.88 53 ALA B O 1
ATOM 2018 N N . SER B 1 54 ? 7.422 17.656 8.594 1 98.88 54 SER B N 1
ATOM 2019 C CA . SER B 1 54 ? 6.535 18.812 8.609 1 98.88 54 SER B CA 1
ATOM 2020 C C . SER B 1 54 ? 6.816 19.703 9.812 1 98.88 54 SER B C 1
ATOM 2022 O O . SER B 1 54 ? 7.172 19.219 10.883 1 98.88 54 SER B O 1
ATOM 2024 N N . PRO B 1 55 ? 6.609 21.031 9.672 1 98.69 55 PRO B N 1
ATOM 2025 C CA . PRO B 1 55 ? 6.879 21.922 10.797 1 98.69 55 PRO B CA 1
ATOM 2026 C C . PRO B 1 55 ? 5.844 21.797 11.914 1 98.69 55 PRO B C 1
ATOM 2028 O O . PRO B 1 55 ? 6.059 22.312 13.016 1 98.69 55 PRO B O 1
ATOM 2031 N N . LEU B 1 56 ? 4.73 21.219 11.648 1 98.69 56 LEU B N 1
ATOM 2032 C CA . LEU B 1 56 ? 3.666 21.172 12.648 1 98.69 56 LEU B CA 1
ATOM 2033 C C . LEU B 1 56 ? 4.07 20.297 13.828 1 98.69 56 LEU B C 1
ATOM 2035 O O . LEU B 1 56 ? 4.723 19.266 13.648 1 98.69 56 LEU B O 1
ATOM 2039 N N . LYS B 1 57 ? 3.625 20.594 15.039 1 98.44 57 LYS B N 1
ATOM 2040 C CA . LYS B 1 57 ? 4.047 19.984 16.297 1 98.44 57 LYS B CA 1
ATOM 2041 C C . LYS B 1 57 ? 3.807 18.469 16.281 1 98.44 57 LYS B C 1
ATOM 2043 O O . LYS B 1 57 ? 4.648 17.703 16.734 1 98.44 57 LYS B O 1
ATOM 2048 N N . ARG B 1 58 ? 2.666 18.062 15.812 1 98.56 58 ARG B N 1
ATOM 2049 C CA . ARG B 1 58 ? 2.311 16.656 15.812 1 98.56 58 ARG B CA 1
ATOM 2050 C C . ARG B 1 58 ? 3.309 15.836 14.992 1 98.56 58 ARG B C 1
ATOM 2052 O O . ARG B 1 58 ? 3.672 14.727 15.383 1 98.56 58 ARG B O 1
ATOM 2059 N N . ALA B 1 59 ? 3.793 16.375 13.898 1 98.75 59 ALA B N 1
ATOM 2060 C CA . ALA B 1 59 ? 4.785 15.688 13.07 1 98.75 59 ALA B CA 1
ATOM 2061 C C . ALA B 1 59 ? 6.172 15.758 13.711 1 98.75 59 ALA B C 1
ATOM 2063 O O . ALA B 1 59 ? 6.902 14.766 13.727 1 98.75 59 ALA B O 1
ATOM 2064 N N . GLN B 1 60 ? 6.527 16.938 14.234 1 98.69 60 GLN B N 1
ATOM 2065 C CA . GLN B 1 60 ? 7.824 17.125 14.875 1 98.69 60 GLN B CA 1
ATOM 2066 C C . GLN B 1 60 ? 7.973 16.188 16.078 1 98.69 60 GLN B C 1
ATOM 2068 O O . GLN B 1 60 ? 9 15.523 16.219 1 98.69 60 GLN B O 1
ATOM 2073 N N . GLU B 1 61 ? 6.984 16.141 16.891 1 98.56 61 GLU B N 1
ATOM 2074 C CA . GLU B 1 61 ? 7.016 15.273 18.062 1 98.56 61 GLU B CA 1
ATOM 2075 C C . GLU B 1 61 ? 7.125 13.805 17.672 1 98.56 61 GLU B C 1
ATOM 2077 O O . GLU B 1 61 ? 7.906 13.055 18.25 1 98.56 61 GLU B O 1
ATOM 2082 N N . THR B 1 62 ? 6.367 13.406 16.719 1 98.88 62 THR B N 1
ATOM 2083 C CA . THR B 1 62 ? 6.406 12.023 16.234 1 98.88 62 THR B CA 1
ATOM 2084 C C . THR B 1 62 ? 7.793 11.68 15.703 1 98.88 62 THR B C 1
ATOM 2086 O O . THR B 1 62 ? 8.336 10.617 16.016 1 98.88 62 THR B O 1
ATOM 2089 N N . ALA B 1 63 ? 8.32 12.594 14.875 1 98.88 63 ALA B N 1
ATOM 2090 C CA . ALA B 1 63 ? 9.656 12.375 14.336 1 98.88 63 ALA B CA 1
ATOM 2091 C C . ALA B 1 63 ? 10.672 12.172 15.461 1 98.88 63 ALA B C 1
ATOM 2093 O O . ALA B 1 63 ? 11.461 11.219 15.43 1 98.88 63 ALA B O 1
ATOM 2094 N N . ARG B 1 64 ? 10.578 13.031 16.422 1 98.75 64 ARG B N 1
ATOM 2095 C CA . ARG B 1 64 ? 11.531 12.969 17.516 1 98.75 64 ARG B CA 1
ATOM 2096 C C . ARG B 1 64 ? 11.406 11.648 18.281 1 98.75 64 ARG B C 1
ATOM 2098 O O . ARG B 1 64 ? 12.414 11.023 18.609 1 98.75 64 ARG B O 1
ATOM 2105 N N . ILE B 1 65 ? 10.219 11.188 18.547 1 98.75 65 ILE B N 1
ATOM 2106 C CA . ILE B 1 65 ? 9.969 9.93 19.234 1 98.75 65 ILE B CA 1
ATOM 2107 C C . ILE B 1 65 ? 10.578 8.773 18.453 1 98.75 65 ILE B C 1
ATOM 2109 O O . ILE B 1 65 ? 11.211 7.883 19.016 1 98.75 65 ILE B O 1
ATOM 2113 N N . PHE B 1 66 ? 10.461 8.781 17.109 1 98.81 66 PHE B N 1
ATOM 2114 C CA . PHE B 1 66 ? 10.852 7.656 16.266 1 98.81 66 PHE B CA 1
ATOM 2115 C C . PHE B 1 66 ? 12.359 7.637 16.047 1 98.81 66 PHE B C 1
ATOM 2117 O O . PHE B 1 66 ? 12.969 6.57 16 1 98.81 66 PHE B O 1
ATOM 2124 N N . VAL B 1 67 ? 12.984 8.844 15.969 1 98.62 67 VAL B N 1
ATOM 2125 C CA . VAL B 1 67 ? 14.375 8.812 15.523 1 98.62 67 VAL B CA 1
ATOM 2126 C C . VAL B 1 67 ? 15.305 9.133 16.688 1 98.62 67 VAL B C 1
ATOM 2128 O O . VAL B 1 67 ? 16.531 9 16.578 1 98.62 67 VAL B O 1
ATOM 2131 N N . GLY B 1 68 ? 14.734 9.57 17.781 1 97.38 68 GLY B N 1
ATOM 2132 C CA . GLY B 1 68 ? 15.516 9.859 18.984 1 97.38 68 GLY B CA 1
ATOM 2133 C C . GLY B 1 68 ? 16.062 11.281 19 1 97.38 68 GLY B C 1
ATOM 2134 O O . GLY B 1 68 ? 16 11.984 17.984 1 97.38 68 GLY B O 1
ATOM 2135 N N . ASN B 1 69 ? 16.609 11.688 20.062 1 94.75 69 ASN B N 1
ATOM 2136 C CA . ASN B 1 69 ? 17 13.07 20.328 1 94.75 69 ASN B CA 1
ATOM 2137 C C . ASN B 1 69 ? 18.266 13.453 19.594 1 94.75 69 ASN B C 1
ATOM 2139 O O . ASN B 1 69 ? 18.516 14.633 19.328 1 94.75 69 ASN B O 1
ATOM 2143 N N . LYS B 1 70 ? 19.062 12.516 19.172 1 95.69 70 LYS B N 1
ATOM 2144 C CA . LYS B 1 70 ? 20.375 12.812 18.594 1 95.69 70 LYS B CA 1
ATOM 2145 C C . LYS B 1 70 ? 20.297 12.93 17.078 1 95.69 70 LYS B C 1
ATOM 2147 O O . LYS B 1 70 ? 21.203 13.477 16.453 1 95.69 70 LYS B O 1
ATOM 2152 N N . THR B 1 71 ? 19.266 12.438 16.516 1 97.06 71 THR B N 1
ATOM 2153 C CA . THR B 1 71 ? 19.141 12.445 15.062 1 97.06 71 THR B CA 1
ATOM 2154 C C . THR B 1 71 ? 18.656 13.812 14.57 1 97.06 71 THR B C 1
ATOM 2156 O O . THR B 1 71 ? 17.625 14.305 15.016 1 97.06 71 THR B O 1
ATOM 2159 N N . PRO B 1 72 ? 19.438 14.453 13.695 1 97.94 72 PRO B N 1
ATOM 2160 C CA . PRO B 1 72 ? 18.953 15.719 13.133 1 97.94 72 PRO B CA 1
ATOM 2161 C C . PRO B 1 72 ? 17.672 15.547 12.312 1 97.94 72 PRO B C 1
ATOM 2163 O O . PRO B 1 72 ? 17.531 14.57 11.586 1 97.94 72 PRO B O 1
ATOM 2166 N N . ILE B 1 73 ? 16.766 16.438 12.508 1 98.62 73 ILE B N 1
ATOM 2167 C CA . ILE B 1 73 ? 15.523 16.5 11.75 1 98.62 73 ILE B CA 1
ATOM 2168 C C . ILE B 1 73 ? 15.461 17.797 10.945 1 98.62 73 ILE B C 1
ATOM 2170 O O . ILE B 1 73 ? 15.578 18.891 11.508 1 98.62 73 ILE B O 1
ATOM 2174 N N . LYS B 1 74 ? 15.383 17.688 9.641 1 98.75 74 LYS B N 1
ATOM 2175 C CA . LYS B 1 74 ? 15.203 18.859 8.789 1 98.75 74 LYS B CA 1
ATOM 2176 C C . LYS B 1 74 ? 13.727 19.188 8.617 1 98.75 74 LYS B C 1
ATOM 2178 O O . LYS B 1 74 ? 12.945 18.375 8.125 1 98.75 74 LYS B O 1
ATOM 2183 N N . THR B 1 75 ? 13.383 20.375 9.016 1 98.75 75 THR B N 1
ATOM 2184 C CA . THR B 1 75 ? 12 20.828 8.891 1 98.75 75 THR B CA 1
ATOM 2185 C C . THR B 1 75 ? 11.758 21.422 7.504 1 98.75 75 THR B C 1
ATOM 2187 O O . THR B 1 75 ? 12.57 22.188 7 1 98.75 75 THR B O 1
ATOM 2190 N N . ASP B 1 76 ? 10.672 21.062 6.84 1 98.81 76 ASP B N 1
ATOM 2191 C CA . ASP B 1 76 ? 10.352 21.578 5.516 1 98.81 76 ASP B CA 1
ATOM 2192 C C . ASP B 1 76 ? 8.875 21.938 5.406 1 98.81 76 ASP B C 1
ATOM 2194 O O . ASP B 1 76 ? 8.008 21.078 5.551 1 98.81 76 ASP B O 1
ATOM 2198 N N . LYS B 1 77 ? 8.539 23.109 5.055 1 98.56 77 LYS B N 1
ATOM 2199 C CA . LYS B 1 77 ? 7.168 23.625 5.031 1 98.56 77 LYS B CA 1
ATOM 2200 C C . LYS B 1 77 ? 6.371 23.016 3.885 1 98.56 77 LYS B C 1
ATOM 2202 O O . LYS B 1 77 ? 5.137 23 3.914 1 98.56 77 LYS B O 1
ATOM 2207 N N . ARG B 1 78 ? 7 22.594 2.926 1 98.75 78 ARG B N 1
ATOM 2208 C CA . ARG B 1 78 ? 6.328 22.078 1.736 1 98.75 78 ARG B CA 1
ATOM 2209 C C . ARG B 1 78 ? 5.59 20.781 2.039 1 98.75 78 ARG B C 1
ATOM 2211 O O . ARG B 1 78 ? 4.711 20.375 1.28 1 98.75 78 ARG B O 1
ATOM 2218 N N . ILE B 1 79 ? 5.859 20.094 3.191 1 98.81 79 ILE B N 1
ATOM 2219 C CA . ILE B 1 79 ? 5.172 18.844 3.525 1 98.81 79 ILE B CA 1
ATOM 2220 C C . ILE B 1 79 ? 4.238 19.078 4.711 1 98.81 79 ILE B C 1
ATOM 2222 O O . ILE B 1 79 ? 3.912 18.141 5.441 1 98.81 79 ILE B O 1
ATOM 2226 N N . GLU B 1 80 ? 3.855 20.297 4.852 1 98.5 80 GLU B N 1
ATOM 2227 C CA . GLU B 1 80 ? 2.773 20.609 5.781 1 98.5 80 GLU B CA 1
ATOM 2228 C C . GLU B 1 80 ? 1.444 20.031 5.297 1 98.5 80 GLU B C 1
ATOM 2230 O O . GLU B 1 80 ? 1.264 19.797 4.098 1 98.5 80 GLU B O 1
ATOM 2235 N N . GLU B 1 81 ? 0.55 19.859 6.254 1 98.69 81 GLU B N 1
ATOM 2236 C CA . GLU B 1 81 ? -0.762 19.344 5.875 1 98.69 81 GLU B CA 1
ATOM 2237 C C . GLU B 1 81 ? -1.516 20.328 4.996 1 98.69 81 GLU B C 1
ATOM 2239 O O . GLU B 1 81 ? -1.224 21.531 5.02 1 98.69 81 GLU B O 1
ATOM 2244 N N . LEU B 1 82 ? -2.463 19.844 4.254 1 98.56 82 LEU B N 1
ATOM 2245 C CA . LEU B 1 82 ? -3.324 20.688 3.426 1 98.56 82 LEU B CA 1
ATOM 2246 C C . LEU B 1 82 ? -4.023 21.75 4.27 1 98.56 82 LEU B C 1
ATOM 2248 O O . LEU B 1 82 ? -4.504 21.453 5.367 1 98.56 82 LEU B O 1
ATOM 2252 N N . ASN B 1 83 ? -4.016 22.938 3.791 1 98.31 83 ASN B N 1
ATOM 2253 C CA . ASN B 1 83 ? -4.777 24 4.449 1 98.31 83 ASN B CA 1
ATOM 2254 C C . ASN B 1 83 ? -6.262 23.922 4.09 1 98.31 83 ASN B C 1
ATOM 2256 O O . ASN B 1 83 ? -6.648 24.266 2.973 1 98.31 83 ASN B O 1
ATOM 2260 N N . TYR B 1 84 ? -7.102 23.594 4.988 1 98.12 84 TYR B N 1
ATOM 2261 C CA . TYR B 1 84 ? -8.531 23.438 4.73 1 98.12 84 TYR B CA 1
ATOM 2262 C C . TYR B 1 84 ? -9.273 24.75 4.926 1 98.12 84 TYR B C 1
ATOM 2264 O O . TYR B 1 84 ? -10.5 24.781 4.934 1 98.12 84 TYR B O 1
ATOM 2272 N N . GLY B 1 85 ? -8.469 25.812 5.164 1 97.56 85 GLY B N 1
ATOM 2273 C CA . GLY B 1 85 ? -9.094 27.109 5.344 1 97.56 85 GLY B CA 1
ATOM 2274 C C . GLY B 1 85 ? -10.062 27.156 6.512 1 97.56 85 GLY B C 1
ATOM 2275 O O . GLY B 1 85 ? -9.711 26.766 7.629 1 97.56 85 GLY B O 1
ATOM 2276 N N . SER B 1 86 ? -11.258 27.641 6.266 1 97.38 86 SER B N 1
ATOM 2277 C CA . SER B 1 86 ? -12.289 27.812 7.289 1 97.38 86 SER B CA 1
ATOM 2278 C C . SER B 1 86 ? -12.727 26.469 7.863 1 97.38 86 SER B C 1
ATOM 2280 O O . SER B 1 86 ? -13.398 26.422 8.898 1 97.38 86 SER B O 1
ATOM 2282 N N . TRP B 1 87 ? -12.406 25.344 7.234 1 98 87 TRP B N 1
ATOM 2283 C CA . TRP B 1 87 ? -12.812 24.031 7.715 1 98 87 TRP B CA 1
ATOM 2284 C C . TRP B 1 87 ? -11.859 23.531 8.789 1 98 87 TRP B C 1
ATOM 2286 O O . TRP B 1 87 ? -12.18 22.594 9.531 1 98 87 TRP B O 1
ATOM 2296 N N . ASP B 1 88 ? -10.633 24.094 8.859 1 97.62 88 ASP B N 1
ATOM 2297 C CA . ASP B 1 88 ? -9.672 23.656 9.867 1 97.62 88 ASP B CA 1
ATOM 2298 C C . ASP B 1 88 ? -10.242 23.828 11.273 1 97.62 88 ASP B C 1
ATOM 2300 O O . ASP B 1 88 ? -10.789 24.875 11.609 1 97.62 88 ASP B O 1
ATOM 2304 N N . GLY B 1 89 ? -10.133 22.766 12.016 1 97.25 89 GLY B N 1
ATOM 2305 C CA . GLY B 1 89 ? -10.562 22.812 13.406 1 97.25 89 GLY B CA 1
ATOM 2306 C C . GLY B 1 89 ? -12.047 22.562 13.578 1 97.25 89 GLY B C 1
ATOM 2307 O O . GLY B 1 89 ? -12.555 22.578 14.703 1 97.25 89 GLY B O 1
ATOM 2308 N N . LYS B 1 90 ? -12.719 22.328 12.5 1 97.56 90 LYS B N 1
ATOM 2309 C CA . LYS B 1 90 ? -14.156 22.062 12.586 1 97.56 90 LYS B CA 1
ATOM 2310 C C . LYS B 1 90 ? -14.43 20.578 12.727 1 97.56 90 LYS B C 1
ATOM 2312 O O . LYS B 1 90 ? -13.555 19.75 12.469 1 97.56 90 LYS B O 1
ATOM 2317 N N . SER B 1 91 ? -15.609 20.281 13.172 1 97.5 91 SER B N 1
ATOM 2318 C CA . SER B 1 91 ? -16.016 18.891 13.359 1 97.5 91 SER B CA 1
ATOM 2319 C C . SER B 1 91 ? -16.281 18.203 12.023 1 97.5 91 SER B C 1
ATOM 2321 O O . SER B 1 91 ? -17.172 18.609 11.273 1 97.5 91 SER B O 1
ATOM 2323 N N . SER B 1 92 ? -15.57 17.141 11.797 1 96.94 92 SER B N 1
ATOM 2324 C CA . SER B 1 92 ? -15.789 16.359 10.586 1 96.94 92 SER B CA 1
ATOM 2325 C C . SER B 1 92 ? -17.188 15.766 10.555 1 96.94 92 SER B C 1
ATOM 2327 O O . SER B 1 92 ? -17.828 15.703 9.492 1 96.94 92 SER B O 1
ATOM 2329 N N . PHE B 1 93 ? -17.625 15.328 11.711 1 96.06 93 PHE B N 1
ATOM 2330 C CA . PHE B 1 93 ? -18.938 14.727 11.812 1 96.06 93 PHE B CA 1
ATOM 2331 C C . PHE B 1 93 ? -20.031 15.727 11.414 1 96.06 93 PHE B C 1
ATOM 2333 O O . PHE B 1 93 ? -20.891 15.422 10.586 1 96.06 93 PHE B O 1
ATOM 2340 N N . GLU B 1 94 ? -20 16.891 11.945 1 97.25 94 GLU B N 1
ATOM 2341 C CA . GLU B 1 94 ? -20.984 17.922 11.648 1 97.25 94 GLU B CA 1
ATOM 2342 C C . GLU B 1 94 ? -20.922 18.328 10.18 1 97.25 94 GLU B C 1
ATOM 2344 O O . GLU B 1 94 ? -21.953 18.516 9.539 1 97.25 94 GLU B O 1
ATOM 2349 N N . TYR B 1 95 ? -19.734 18.516 9.719 1 97.75 95 TYR B N 1
ATOM 2350 C CA . TYR B 1 95 ? -19.578 18.969 8.344 1 97.75 95 TYR B CA 1
ATOM 2351 C C . TYR B 1 95 ? -20 17.891 7.352 1 97.75 95 TYR B C 1
ATOM 2353 O O . TYR B 1 95 ? -20.5 18.203 6.27 1 97.75 95 TYR B O 1
ATOM 2361 N N . ARG B 1 96 ? -19.734 16.656 7.711 1 96.94 96 ARG B N 1
ATOM 2362 C CA . ARG B 1 96 ? -20.203 15.562 6.871 1 96.94 96 ARG B CA 1
ATOM 2363 C C . ARG B 1 96 ? -21.719 15.586 6.738 1 96.94 96 ARG B C 1
ATOM 2365 O O . ARG B 1 96 ? -22.266 15.273 5.676 1 96.94 96 ARG B O 1
ATOM 2372 N N . LYS B 1 97 ? -22.422 15.898 7.766 1 97.38 97 LYS B N 1
ATOM 2373 C CA . LYS B 1 97 ? -23.875 16.016 7.746 1 97.38 97 LYS B CA 1
ATOM 2374 C C . LYS B 1 97 ? -24.328 17.188 6.883 1 97.38 97 LYS B C 1
ATOM 2376 O O . LYS B 1 97 ? -25.281 17.078 6.117 1 97.38 97 LYS B O 1
ATOM 2381 N N . LYS B 1 98 ? -23.641 18.266 7.039 1 97.5 98 LYS B N 1
ATOM 2382 C CA . LYS B 1 98 ? -24 19.5 6.344 1 97.5 98 LYS B CA 1
ATOM 2383 C C . LYS B 1 98 ? -23.656 19.406 4.859 1 97.5 98 LYS B C 1
ATOM 2385 O O . LYS B 1 98 ? -24.391 19.922 4.016 1 97.5 98 LYS B O 1
ATOM 2390 N N . TYR B 1 99 ? -22.453 18.844 4.594 1 97.88 99 TYR B N 1
ATOM 2391 C CA . TYR B 1 99 ? -21.953 18.734 3.234 1 97.88 99 TYR B CA 1
ATOM 2392 C C . TYR B 1 99 ? -21.578 17.281 2.908 1 97.88 99 TYR B C 1
ATOM 2394 O O . TYR B 1 99 ? -20.422 16.984 2.641 1 97.88 99 TYR B O 1
ATOM 2402 N N . PRO B 1 100 ? -22.516 16.406 2.727 1 97.31 100 PRO B N 1
ATOM 2403 C CA . PRO B 1 100 ? -22.219 14.984 2.596 1 97.31 100 PRO B CA 1
ATOM 2404 C C . PRO B 1 100 ? -21.406 14.656 1.345 1 97.31 100 PRO B C 1
ATOM 2406 O O . PRO B 1 100 ? -20.609 13.719 1.348 1 97.31 100 PRO B O 1
ATOM 2409 N N . ASP B 1 101 ? -21.547 15.453 0.294 1 96.94 101 ASP B N 1
ATOM 2410 C CA . ASP B 1 101 ? -20.859 15.133 -0.954 1 96.94 101 ASP B CA 1
ATOM 2411 C C . ASP B 1 101 ? -19.391 15.57 -0.901 1 96.94 101 ASP B C 1
ATOM 2413 O O . ASP B 1 101 ? -18.609 15.25 -1.796 1 96.94 101 ASP B O 1
ATOM 2417 N N . ALA B 1 102 ? -19.016 16.312 0.136 1 97.56 102 ALA B N 1
ATOM 2418 C CA . ALA B 1 102 ? -17.641 16.734 0.311 1 97.56 102 ALA B CA 1
ATOM 2419 C C . ALA B 1 102 ? -16.828 15.672 1.039 1 97.56 102 ALA B C 1
ATOM 2421 O O . ALA B 1 102 ? -15.625 15.844 1.277 1 97.56 102 ALA B O 1
ATOM 2422 N N . PHE B 1 103 ? -17.5 14.602 1.359 1 96.69 103 PHE B N 1
ATOM 2423 C CA . PHE B 1 103 ? -16.859 13.477 2.02 1 96.69 103 PHE B CA 1
ATOM 2424 C C . PHE B 1 103 ? -17.141 12.18 1.274 1 96.69 103 PHE B C 1
ATOM 2426 O O . PHE B 1 103 ? -18.234 11.992 0.738 1 96.69 103 PHE B O 1
ATOM 2433 N N . ASN B 1 104 ? -16.188 11.344 1.244 1 92.75 104 ASN B N 1
ATOM 2434 C CA . ASN B 1 104 ? -16.469 10.016 0.712 1 92.75 104 ASN B CA 1
ATOM 2435 C C . ASN B 1 104 ? -17.078 9.109 1.771 1 92.75 104 ASN B C 1
ATOM 2437 O O . ASN B 1 104 ? -17.359 9.555 2.889 1 92.75 104 ASN B O 1
ATOM 2441 N N . LYS B 1 105 ? -17.344 7.906 1.447 1 88.06 105 LYS B N 1
ATOM 2442 C CA . LYS B 1 105 ? -18.047 6.965 2.312 1 88.06 105 LYS B CA 1
ATOM 2443 C C . LYS B 1 105 ? -17.25 6.703 3.596 1 88.06 105 LYS B C 1
ATOM 2445 O O . LYS B 1 105 ? -17.828 6.312 4.613 1 88.06 105 LYS B O 1
ATOM 2450 N N . LYS B 1 106 ? -16 6.984 3.578 1 90.69 106 LYS B N 1
ATOM 2451 C CA . LYS B 1 106 ? -15.156 6.727 4.742 1 90.69 106 LYS B CA 1
ATOM 2452 C C . LYS B 1 106 ? -14.938 7.996 5.559 1 90.69 106 LYS B C 1
ATOM 2454 O O . LYS B 1 106 ? -14.188 7.992 6.535 1 90.69 106 LYS B O 1
ATOM 2459 N N . GLY B 1 107 ? -15.484 9.039 5.062 1 93 107 GLY B N 1
ATOM 2460 C CA . GLY B 1 107 ? -15.414 10.281 5.809 1 93 107 GLY B CA 1
ATOM 2461 C C . GLY B 1 107 ? -14.211 11.133 5.434 1 93 107 GLY B C 1
ATOM 2462 O O . GLY B 1 107 ? -13.875 12.086 6.145 1 93 107 GLY B O 1
ATOM 2463 N N . LEU B 1 108 ? -13.539 10.734 4.41 1 94.94 108 LEU B N 1
ATOM 2464 C CA . LEU B 1 108 ? -12.422 11.555 3.939 1 94.94 108 LEU B CA 1
ATOM 2465 C C . LEU B 1 108 ? -12.922 12.68 3.043 1 94.94 108 LEU B C 1
ATOM 2467 O O . LEU B 1 108 ? -13.82 12.484 2.227 1 94.94 108 LEU B O 1
ATOM 2471 N N . ILE B 1 109 ? -12.352 13.789 3.148 1 96.88 109 ILE B N 1
ATOM 2472 C CA . ILE B 1 109 ? -12.773 14.977 2.406 1 96.88 109 ILE B CA 1
ATOM 2473 C C . ILE B 1 109 ? -12.391 14.82 0.935 1 96.88 109 ILE B C 1
ATOM 2475 O O . ILE B 1 109 ? -11.273 14.422 0.614 1 96.88 109 ILE B O 1
ATOM 2479 N N . THR B 1 110 ? -13.312 15.156 0.069 1 95.25 110 THR B N 1
ATOM 2480 C CA . THR B 1 110 ? -13.117 15.078 -1.374 1 95.25 110 THR B CA 1
ATOM 2481 C C . THR B 1 110 ? -12.961 16.469 -1.977 1 95.25 110 THR B C 1
ATOM 2483 O O . THR B 1 110 ? -13.078 17.469 -1.271 1 95.25 110 THR B O 1
ATOM 2486 N N . ASP B 1 111 ? -12.719 16.469 -3.297 1 95.56 111 ASP B N 1
ATOM 2487 C CA . ASP B 1 111 ? -12.531 17.734 -3.984 1 95.56 111 ASP B CA 1
ATOM 2488 C C . ASP B 1 111 ? -13.828 18.547 -4.023 1 95.56 111 ASP B C 1
ATOM 2490 O O . ASP B 1 111 ? -13.812 19.734 -4.328 1 95.56 111 ASP B O 1
ATOM 2494 N N . ASN B 1 112 ? -14.914 17.938 -3.666 1 97.19 112 ASN B N 1
ATOM 2495 C CA . ASN B 1 112 ? -16.172 18.656 -3.602 1 97.19 112 ASN B CA 1
ATOM 2496 C C . ASN B 1 112 ? -16.141 19.734 -2.508 1 97.19 112 ASN B C 1
ATOM 2498 O O . ASN B 1 112 ? -17.016 20.609 -2.467 1 97.19 112 ASN B O 1
ATOM 2502 N N . ILE B 1 113 ? -15.133 19.656 -1.676 1 97.75 113 ILE B N 1
ATOM 2503 C CA . ILE B 1 113 ? -14.969 20.688 -0.647 1 97.75 113 ILE B CA 1
ATOM 2504 C C . ILE B 1 113 ? -14.883 22.062 -1.299 1 97.75 113 ILE B C 1
ATOM 2506 O O . ILE B 1 113 ? -15.32 23.062 -0.72 1 97.75 113 ILE B O 1
ATOM 2510 N N . TYR B 1 114 ? -14.367 22.141 -2.477 1 97.5 114 TYR B N 1
ATOM 2511 C CA . TYR B 1 114 ? -14.125 23.422 -3.152 1 97.5 114 TYR B CA 1
ATOM 2512 C C . TYR B 1 114 ? -15.438 24.109 -3.506 1 97.5 114 TYR B C 1
ATOM 2514 O O . TYR B 1 114 ? -15.461 25.312 -3.771 1 97.5 114 TYR B O 1
ATOM 2522 N N . LYS B 1 115 ? -16.516 23.391 -3.506 1 97.44 115 LYS B N 1
ATOM 2523 C CA . LYS B 1 115 ? -17.844 23.953 -3.709 1 97.44 115 LYS B CA 1
ATOM 2524 C C . LYS B 1 115 ? -18.281 24.766 -2.498 1 97.44 115 LYS B C 1
ATOM 2526 O O . LYS B 1 115 ? -19.156 25.641 -2.611 1 97.44 115 LYS B O 1
ATOM 2531 N N . TYR B 1 116 ? -17.719 24.484 -1.367 1 97.44 116 TYR B N 1
ATOM 2532 C CA . TYR B 1 116 ? -18.281 25 -0.125 1 97.44 116 TYR B CA 1
ATOM 2533 C C . TYR B 1 116 ? -17.297 25.922 0.587 1 97.44 116 TYR B C 1
ATOM 2535 O O . TYR B 1 116 ? -17.672 26.688 1.472 1 97.44 116 TYR B O 1
ATOM 2543 N N . ALA B 1 117 ? -16 25.797 0.282 1 96.81 117 ALA B N 1
ATOM 2544 C CA . ALA B 1 117 ? -14.953 26.578 0.94 1 96.81 117 ALA B CA 1
ATOM 2545 C C . ALA B 1 117 ? -13.906 27.031 -0.065 1 96.81 117 ALA B C 1
ATOM 2547 O O . ALA B 1 117 ? -13.039 26.266 -0.475 1 96.81 117 ALA B O 1
ATOM 2548 N N . SER B 1 118 ? -13.859 28.281 -0.359 1 96 118 SER B N 1
ATOM 2549 C CA . SER B 1 118 ? -12.984 28.828 -1.387 1 96 118 SER B CA 1
ATOM 2550 C C . SER B 1 118 ? -11.586 29.109 -0.831 1 96 118 SER B C 1
ATOM 2552 O O . SER B 1 118 ? -10.648 29.344 -1.591 1 96 118 SER B O 1
ATOM 2554 N N . ASP B 1 119 ? -11.469 29.094 0.485 1 97.75 119 ASP B N 1
ATOM 2555 C CA . ASP B 1 119 ? -10.203 29.422 1.122 1 97.75 119 ASP B CA 1
ATOM 2556 C C . ASP B 1 119 ? -9.359 28.172 1.352 1 97.75 119 ASP B C 1
ATOM 2558 O O . ASP B 1 119 ? -8.281 28.234 1.941 1 97.75 119 ASP B O 1
ATOM 2562 N N . VAL B 1 120 ? -9.836 27.062 0.858 1 98.06 120 VAL B N 1
ATOM 2563 C CA . VAL B 1 120 ? -9.086 25.812 0.94 1 98.06 120 VAL B CA 1
ATOM 2564 C C . VAL B 1 120 ? -7.965 25.812 -0.098 1 98.06 120 VAL B C 1
ATOM 2566 O O . VAL B 1 120 ? -8.164 26.234 -1.237 1 98.06 120 VAL B O 1
ATOM 2569 N N . GLU B 1 121 ? -6.809 25.359 0.33 1 98.5 121 GLU B N 1
ATOM 2570 C CA . GLU B 1 121 ? -5.711 25.203 -0.62 1 98.5 121 GLU B CA 1
ATOM 2571 C C . GLU B 1 121 ? -6.129 24.344 -1.807 1 98.5 121 GLU B C 1
ATOM 2573 O O . GLU B 1 121 ? -6.707 23.266 -1.628 1 98.5 121 GLU B O 1
ATOM 2578 N N . LYS B 1 122 ? -5.855 24.828 -2.984 1 97.62 122 LYS B N 1
ATOM 2579 C CA . LYS B 1 122 ? -6.199 24.047 -4.172 1 97.62 122 LYS B CA 1
ATOM 2580 C C . LYS B 1 122 ? -5.363 22.781 -4.258 1 97.62 122 LYS B C 1
ATOM 2582 O O . LYS B 1 122 ? -4.172 22.797 -3.943 1 97.62 122 LYS B O 1
ATOM 2587 N N . ARG B 1 123 ? -6.031 21.781 -4.695 1 96.94 123 ARG B N 1
ATOM 2588 C CA . ARG B 1 123 ? -5.383 20.469 -4.785 1 96.94 123 ARG B CA 1
ATOM 2589 C C . ARG B 1 123 ? -4.129 20.547 -5.648 1 96.94 123 ARG B C 1
ATOM 2591 O O . ARG B 1 123 ? -3.1 19.953 -5.312 1 96.94 123 ARG B O 1
ATOM 2598 N N . GLU B 1 124 ? -4.191 21.234 -6.754 1 96.62 124 GLU B N 1
ATOM 2599 C CA . GLU B 1 124 ? -3.057 21.344 -7.66 1 96.62 124 GLU B CA 1
ATOM 2600 C C . GLU B 1 124 ? -1.881 22.047 -6.984 1 96.62 124 GLU B C 1
ATOM 2602 O O . GLU B 1 124 ? -0.727 21.656 -7.176 1 96.62 124 GLU B O 1
ATOM 2607 N N . ASP B 1 125 ? -2.137 23.109 -6.273 1 98.12 125 ASP B N 1
ATOM 2608 C CA . ASP B 1 125 ? -1.094 23.797 -5.531 1 98.12 125 ASP B CA 1
ATOM 2609 C C . ASP B 1 125 ? -0.474 22.891 -4.469 1 98.12 125 ASP B C 1
ATOM 2611 O O . ASP B 1 125 ? 0.746 22.891 -4.289 1 98.12 125 ASP B O 1
ATOM 2615 N N . PHE B 1 126 ? -1.37 22.203 -3.773 1 98.31 126 PHE B N 1
ATOM 2616 C CA . PHE B 1 126 ? -0.949 21.219 -2.773 1 98.31 126 PHE B CA 1
ATOM 2617 C C . PHE B 1 126 ? -0.007 20.188 -3.387 1 98.31 126 PHE B C 1
ATOM 2619 O O . PHE B 1 126 ? 1.08 19.953 -2.859 1 98.31 126 PHE B O 1
ATOM 2626 N N . ARG B 1 127 ? -0.344 19.609 -4.492 1 98.06 127 ARG B N 1
ATOM 2627 C CA . ARG B 1 127 ? 0.488 18.625 -5.191 1 98.06 127 ARG B CA 1
ATOM 2628 C C . ARG B 1 127 ? 1.794 19.266 -5.66 1 98.06 127 ARG B C 1
ATOM 2630 O O . ARG B 1 127 ? 2.859 18.656 -5.547 1 98.06 127 ARG B O 1
ATOM 2637 N N . ARG B 1 128 ? 1.736 20.469 -6.137 1 98.19 128 ARG B N 1
ATOM 2638 C CA . ARG B 1 128 ? 2.904 21.141 -6.684 1 98.19 128 ARG B CA 1
ATOM 2639 C C . ARG B 1 128 ? 3.963 21.359 -5.609 1 98.19 128 ARG B C 1
ATOM 2641 O O . ARG B 1 128 ? 5.156 21.188 -5.863 1 98.19 128 ARG B O 1
ATOM 2648 N N . ARG B 1 129 ? 3.531 21.766 -4.445 1 98.19 129 ARG B N 1
ATOM 2649 C CA . ARG B 1 129 ? 4.535 22 -3.414 1 98.19 129 ARG B CA 1
ATOM 2650 C C . ARG B 1 129 ? 5.148 20.688 -2.939 1 98.19 129 ARG B C 1
ATOM 2652 O O . ARG B 1 129 ? 6.344 20.625 -2.633 1 98.19 129 ARG B O 1
ATOM 2659 N N . ILE B 1 130 ? 4.387 19.672 -2.846 1 97.44 130 ILE B N 1
ATOM 2660 C CA . ILE B 1 130 ? 4.918 18.359 -2.486 1 97.44 130 ILE B CA 1
ATOM 2661 C C . ILE B 1 130 ? 5.879 17.875 -3.568 1 97.44 130 ILE B C 1
ATOM 2663 O O . ILE B 1 130 ? 6.957 17.359 -3.262 1 97.44 130 ILE B O 1
ATOM 2667 N N . ALA B 1 131 ? 5.504 18.078 -4.824 1 96.44 131 ALA B N 1
ATOM 2668 C CA . ALA B 1 131 ? 6.367 17.719 -5.945 1 96.44 131 ALA B CA 1
ATOM 2669 C C . ALA B 1 131 ? 7.691 18.469 -5.883 1 96.44 131 ALA B C 1
ATOM 2671 O O . ALA B 1 131 ? 8.758 17.875 -6.102 1 96.44 131 ALA B O 1
ATOM 2672 N N . SER B 1 132 ? 7.605 19.719 -5.586 1 97.88 132 SER B N 1
ATOM 2673 C CA . SER B 1 132 ? 8.812 20.547 -5.492 1 97.88 132 SER B CA 1
ATOM 2674 C C . SER B 1 132 ? 9.727 20.047 -4.379 1 97.88 132 SER B C 1
ATOM 2676 O O . SER B 1 132 ? 10.953 20.031 -4.531 1 97.88 132 SER B O 1
ATOM 2678 N N . PHE B 1 133 ? 9.156 19.656 -3.273 1 97.94 133 PHE B N 1
ATOM 2679 C CA . PHE B 1 133 ? 9.906 19.047 -2.178 1 97.94 133 PHE B CA 1
ATOM 2680 C C . PHE B 1 133 ? 10.68 17.828 -2.656 1 97.94 133 PHE B C 1
ATOM 2682 O O . PHE B 1 133 ? 11.867 17.688 -2.371 1 97.94 133 PHE B O 1
ATOM 2689 N N . PHE B 1 134 ? 10.055 16.953 -3.432 1 96.19 134 PHE B N 1
ATOM 2690 C CA . PHE B 1 134 ? 10.672 15.695 -3.855 1 96.19 134 PHE B CA 1
ATOM 2691 C C . PHE B 1 134 ? 11.703 15.953 -4.957 1 96.19 134 PHE B C 1
ATOM 2693 O O . PHE B 1 134 ? 12.68 15.211 -5.086 1 96.19 134 PHE B O 1
ATOM 2700 N N . ASP B 1 135 ? 11.477 17.016 -5.777 1 94.56 135 ASP B N 1
ATOM 2701 C CA . ASP B 1 135 ? 12.508 17.422 -6.734 1 94.56 135 ASP B CA 1
ATOM 2702 C C . ASP B 1 135 ? 13.82 17.734 -6.027 1 94.56 135 ASP B C 1
ATOM 2704 O O . ASP B 1 135 ? 14.883 17.25 -6.422 1 94.56 135 ASP B O 1
ATOM 2708 N N . ASP B 1 136 ? 13.672 18.484 -4.98 1 96.19 136 ASP B N 1
ATOM 2709 C CA . ASP B 1 136 ? 14.852 18.844 -4.191 1 96.19 136 ASP B CA 1
ATOM 2710 C C . ASP B 1 136 ? 15.422 17.625 -3.475 1 96.19 136 ASP B C 1
ATOM 2712 O O . ASP B 1 136 ? 16.641 17.453 -3.41 1 96.19 136 ASP B O 1
ATOM 2716 N N . LEU B 1 137 ? 14.531 16.844 -2.92 1 95.44 137 LEU B N 1
ATOM 2717 C CA . LEU B 1 137 ? 14.938 15.664 -2.176 1 95.44 137 LEU B CA 1
ATOM 2718 C C . LEU B 1 137 ? 15.75 14.719 -3.057 1 95.44 137 LEU B C 1
ATOM 2720 O O . LEU B 1 137 ? 16.766 14.18 -2.621 1 95.44 137 LEU B O 1
ATOM 2724 N N . TYR B 1 138 ? 15.289 14.492 -4.23 1 92.94 138 TYR B N 1
ATOM 2725 C CA . TYR B 1 138 ? 15.969 13.594 -5.156 1 92.94 138 TYR B CA 1
ATOM 2726 C C . TYR B 1 138 ? 17.359 14.117 -5.496 1 92.94 138 TYR B C 1
ATOM 2728 O O . TYR B 1 138 ? 18.312 13.336 -5.594 1 92.94 138 TYR B O 1
ATOM 2736 N N . GLN B 1 139 ? 17.531 15.406 -5.691 1 93.44 139 GLN B N 1
ATOM 2737 C CA . GLN B 1 139 ? 18.812 16 -6.016 1 93.44 139 GLN B CA 1
ATOM 2738 C C . GLN B 1 139 ? 19.812 15.805 -4.879 1 93.44 139 GLN B C 1
ATOM 2740 O O . GLN B 1 139 ? 21 15.547 -5.125 1 93.44 139 GLN B O 1
ATOM 2745 N N . LYS B 1 140 ? 19.328 15.781 -3.729 1 95.69 140 LYS B N 1
ATOM 2746 C CA . LYS B 1 140 ? 20.188 15.734 -2.555 1 95.69 140 LYS B CA 1
ATOM 2747 C C . LYS B 1 140 ? 20.438 14.297 -2.113 1 95.69 140 LYS B C 1
ATOM 2749 O O . LYS B 1 140 ? 21.484 14 -1.533 1 95.69 140 LYS B O 1
ATOM 2754 N N . HIS B 1 141 ? 19.469 13.414 -2.455 1 96.31 141 HIS B N 1
ATOM 2755 C CA . HIS B 1 141 ? 19.484 12.094 -1.837 1 96.31 141 HIS B CA 1
ATOM 2756 C C . HIS B 1 141 ? 19.234 11 -2.869 1 96.31 141 HIS B C 1
ATOM 2758 O O . HIS B 1 141 ? 18.469 10.07 -2.619 1 96.31 141 HIS B O 1
ATOM 2764 N N . GLU B 1 142 ? 19.75 11.055 -3.979 1 91.31 142 GLU B N 1
ATOM 2765 C CA . GLU B 1 142 ? 19.469 10.164 -5.102 1 91.31 142 GLU B CA 1
ATOM 2766 C C . GLU B 1 142 ? 19.656 8.703 -4.711 1 91.31 142 GLU B C 1
ATOM 2768 O O . GLU B 1 142 ? 18.891 7.836 -5.125 1 91.31 142 GLU B O 1
ATOM 2773 N N . ASN B 1 143 ? 20.594 8.359 -3.826 1 93.25 143 ASN B N 1
ATOM 2774 C CA . ASN B 1 143 ? 20.891 6.969 -3.492 1 93.25 143 ASN B CA 1
ATOM 2775 C C . ASN B 1 143 ? 20.734 6.707 -1.997 1 93.25 143 ASN B C 1
ATOM 2777 O O . ASN B 1 143 ? 21.266 5.723 -1.477 1 93.25 143 ASN B O 1
ATOM 2781 N N . ASP B 1 144 ? 19.969 7.602 -1.346 1 97.25 144 ASP B N 1
ATOM 2782 C CA . ASP B 1 144 ? 19.828 7.543 0.107 1 97.25 144 ASP B CA 1
ATOM 2783 C C . ASP B 1 144 ? 18.484 6.965 0.515 1 97.25 144 ASP B C 1
ATOM 2785 O O . ASP B 1 144 ? 17.609 6.762 -0.33 1 97.25 144 ASP B O 1
ATOM 2789 N N . THR B 1 145 ? 18.438 6.59 1.727 1 98.31 145 THR B N 1
ATOM 2790 C CA . THR B 1 145 ? 17.172 6.297 2.395 1 98.31 145 THR B CA 1
ATOM 2791 C C . THR B 1 145 ? 16.734 7.473 3.266 1 98.31 145 THR B C 1
ATOM 2793 O O . THR B 1 145 ? 17.469 7.898 4.16 1 98.31 145 THR B O 1
ATOM 2796 N N . VAL B 1 146 ? 15.562 7.965 2.953 1 98.69 146 VAL B N 1
ATOM 2797 C CA . VAL B 1 146 ? 15.109 9.18 3.633 1 98.69 146 VAL B CA 1
ATOM 2798 C C . VAL B 1 146 ? 13.797 8.906 4.359 1 98.69 146 VAL B C 1
ATOM 2800 O O . VAL B 1 146 ? 12.906 8.234 3.822 1 98.69 146 VAL B O 1
ATOM 2803 N N . LEU B 1 147 ? 13.656 9.391 5.578 1 98.88 147 LEU B N 1
ATOM 2804 C CA . LEU B 1 147 ? 12.398 9.375 6.32 1 98.88 147 LEU B CA 1
ATOM 2805 C C . LEU B 1 147 ? 11.672 10.711 6.176 1 98.88 147 LEU B C 1
ATOM 2807 O O . LEU B 1 147 ? 12.266 11.773 6.375 1 98.88 147 LEU B O 1
ATOM 2811 N N . VAL B 1 148 ? 10.469 10.656 5.781 1 98.94 148 VAL B N 1
ATOM 2812 C CA . VAL B 1 148 ? 9.625 11.844 5.695 1 98.94 148 VAL B CA 1
ATOM 2813 C C . VAL B 1 148 ? 8.453 11.711 6.664 1 98.94 148 VAL B C 1
ATOM 2815 O O . VAL B 1 148 ? 7.574 10.867 6.48 1 98.94 148 VAL B O 1
ATOM 2818 N N . VAL B 1 149 ? 8.391 12.516 7.715 1 98.94 149 VAL B N 1
ATOM 2819 C CA . VAL B 1 149 ? 7.336 12.508 8.719 1 98.94 149 VAL B CA 1
ATOM 2820 C C . VAL B 1 149 ? 6.328 13.617 8.414 1 98.94 149 VAL B C 1
ATOM 2822 O O . VAL B 1 149 ? 6.676 14.805 8.422 1 98.94 149 VAL B O 1
ATOM 2825 N N . CYS B 1 150 ? 5.125 13.219 8.188 1 98.88 150 CYS B N 1
ATOM 2826 C CA . CYS B 1 150 ? 4.148 14.195 7.703 1 98.88 150 CYS B CA 1
ATOM 2827 C C . CYS B 1 150 ? 2.74 13.812 8.141 1 98.88 150 CYS B C 1
ATOM 2829 O O . CYS B 1 150 ? 2.525 13.406 9.281 1 98.88 150 CYS B O 1
ATOM 2831 N N . HIS B 1 151 ? 1.775 13.93 7.23 1 98.81 151 HIS B N 1
ATOM 2832 C CA . HIS B 1 151 ? 0.367 13.891 7.609 1 98.81 151 HIS B CA 1
ATOM 2833 C C . HIS B 1 151 ? -0.426 12.961 6.699 1 98.81 151 HIS B C 1
ATOM 2835 O O . HIS B 1 151 ? 0.134 12.359 5.777 1 98.81 151 HIS B O 1
ATOM 2841 N N . GLY B 1 152 ? -1.684 12.781 7.078 1 98.38 152 GLY B N 1
ATOM 2842 C CA . GLY B 1 152 ? -2.533 11.844 6.359 1 98.38 152 GLY B CA 1
ATOM 2843 C C . GLY B 1 152 ? -2.693 12.188 4.891 1 98.38 152 GLY B C 1
ATOM 2844 O O . GLY B 1 152 ? -2.35 11.383 4.02 1 98.38 152 GLY B O 1
ATOM 2845 N N . VAL B 1 153 ? -3.174 13.391 4.602 1 98.38 153 VAL B N 1
ATOM 2846 C CA . VAL B 1 153 ? -3.438 13.773 3.221 1 98.38 153 VAL B CA 1
ATOM 2847 C C . VAL B 1 153 ? -2.119 13.93 2.465 1 98.38 153 VAL B C 1
ATOM 2849 O O . VAL B 1 153 ? -2.037 13.602 1.277 1 98.38 153 VAL B O 1
ATOM 2852 N N . VAL B 1 154 ? -1.068 14.375 3.131 1 98.81 154 VAL B N 1
ATOM 2853 C CA . VAL B 1 154 ? 0.249 14.531 2.521 1 98.81 154 VAL B CA 1
ATOM 2854 C C . VAL B 1 154 ? 0.771 13.164 2.074 1 98.81 154 VAL B C 1
ATOM 2856 O O . VAL B 1 154 ? 1.23 13.008 0.941 1 98.81 154 VAL B O 1
ATOM 2859 N N . SER B 1 155 ? 0.681 12.148 2.975 1 98.81 155 SER B N 1
ATOM 2860 C CA . SER B 1 155 ? 1.146 10.805 2.643 1 98.81 155 SER B CA 1
ATOM 2861 C C . SER B 1 155 ? 0.395 10.242 1.441 1 98.81 155 SER B C 1
ATOM 2863 O O . SER B 1 155 ? 0.998 9.625 0.557 1 98.81 155 SER B O 1
ATOM 2865 N N . ARG B 1 156 ? -0.913 10.5 1.396 1 98.69 156 ARG B N 1
ATOM 2866 C CA . ARG B 1 156 ? -1.721 10.07 0.256 1 98.69 156 ARG B CA 1
ATOM 2867 C C . ARG B 1 156 ? -1.258 10.75 -1.027 1 98.69 156 ARG B C 1
ATOM 2869 O O . ARG B 1 156 ? -1.129 10.102 -2.068 1 98.69 156 ARG B O 1
ATOM 2876 N N . MET B 1 157 ? -1.005 12.016 -0.968 1 98.25 157 MET B N 1
ATOM 2877 C CA . MET B 1 157 ? -0.643 12.781 -2.158 1 98.25 157 MET B CA 1
ATOM 2878 C C . MET B 1 157 ? 0.737 12.383 -2.666 1 98.25 157 MET B C 1
ATOM 2880 O O . MET B 1 157 ? 0.975 12.352 -3.875 1 98.25 157 MET B O 1
ATOM 2884 N N . ILE B 1 158 ? 1.657 12.117 -1.697 1 97.88 158 ILE B N 1
ATOM 2885 C CA . ILE B 1 158 ? 2.979 11.641 -2.102 1 97.88 158 ILE B CA 1
ATOM 2886 C C . ILE B 1 158 ? 2.838 10.375 -2.936 1 97.88 158 ILE B C 1
ATOM 2888 O O . ILE B 1 158 ? 3.371 10.289 -4.043 1 97.88 158 ILE B O 1
ATOM 2892 N N . CYS B 1 159 ? 2.09 9.422 -2.441 1 98.25 159 CYS B N 1
ATOM 2893 C CA . CYS B 1 159 ? 1.894 8.18 -3.172 1 98.25 159 CYS B CA 1
ATOM 2894 C C . CYS B 1 159 ? 1.181 8.43 -4.496 1 98.25 159 CYS B C 1
ATOM 2896 O O . CYS B 1 159 ? 1.582 7.895 -5.531 1 98.25 159 CYS B O 1
ATOM 2898 N N . ALA B 1 160 ? 0.161 9.273 -4.453 1 97.19 160 ALA B N 1
ATOM 2899 C CA . ALA B 1 160 ? -0.604 9.57 -5.664 1 97.19 160 ALA B CA 1
ATOM 2900 C C . ALA B 1 160 ? 0.281 10.211 -6.727 1 97.19 160 ALA B C 1
ATOM 2902 O O . ALA B 1 160 ? 0.165 9.891 -7.914 1 97.19 160 ALA B O 1
ATOM 2903 N N 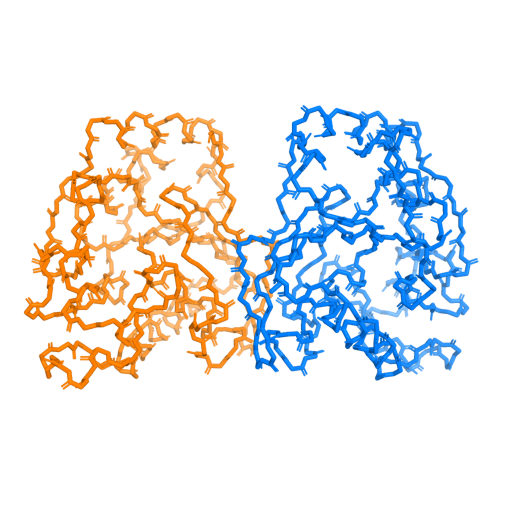. HIS B 1 161 ? 1.13 11.102 -6.301 1 96.31 161 HIS B N 1
ATOM 2904 C CA . HIS B 1 161 ? 2.016 11.805 -7.219 1 96.31 161 HIS B CA 1
ATOM 2905 C C . HIS B 1 161 ? 2.889 10.828 -8 1 96.31 161 HIS B C 1
ATOM 2907 O O . HIS B 1 161 ? 3.033 10.961 -9.219 1 96.31 161 HIS B O 1
ATOM 2913 N N . PHE B 1 162 ? 3.346 9.844 -7.359 1 96.19 162 PHE B N 1
ATOM 2914 C CA . PHE B 1 162 ? 4.34 8.977 -7.977 1 96.19 162 PHE B CA 1
ATOM 2915 C C . PHE B 1 162 ? 3.674 7.777 -8.648 1 96.19 162 PHE B C 1
ATOM 2917 O O . PHE B 1 162 ? 4.254 7.16 -9.539 1 96.19 162 PHE B O 1
ATOM 2924 N N . LEU B 1 163 ? 2.416 7.453 -8.258 1 96.75 163 LEU B N 1
ATOM 2925 C CA . LEU B 1 163 ? 1.883 6.168 -8.695 1 96.75 163 LEU B CA 1
ATOM 2926 C C . LEU B 1 163 ? 0.657 6.363 -9.57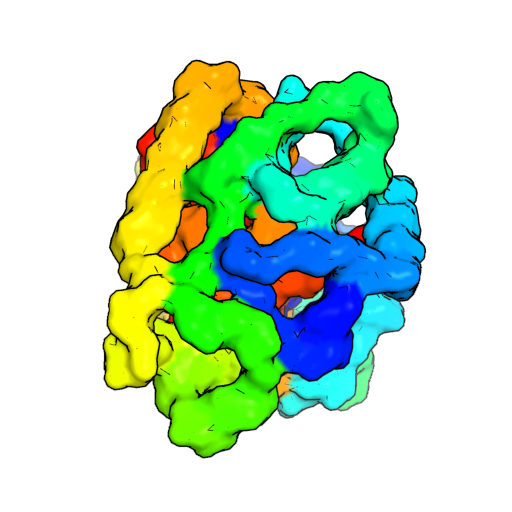8 1 96.75 163 LEU B C 1
ATOM 2928 O O . LEU B 1 163 ? 0.422 5.582 -10.508 1 96.75 163 LEU B O 1
ATOM 2932 N N . THR B 1 164 ? -0.11 7.418 -9.312 1 96.06 164 THR B N 1
ATOM 2933 C CA . THR B 1 164 ? -1.402 7.52 -9.984 1 96.06 164 THR B CA 1
ATOM 2934 C C . THR B 1 164 ? -1.585 8.898 -10.602 1 96.06 164 THR B C 1
ATOM 2936 O O . THR B 1 164 ? -2.699 9.43 -10.641 1 96.06 164 THR B O 1
ATOM 2939 N N . ASN B 1 165 ? -0.463 9.57 -10.938 1 93.31 165 ASN B N 1
ATOM 2940 C CA . ASN B 1 165 ? -0.474 10.883 -11.578 1 93.31 165 ASN B CA 1
ATOM 2941 C C . ASN B 1 165 ? -1.331 11.883 -10.805 1 93.31 165 ASN B C 1
ATOM 2943 O O . ASN B 1 165 ? -2.125 12.617 -11.398 1 93.31 165 ASN B O 1
ATOM 2947 N N . GLY B 1 166 ? -1.285 11.742 -9.516 1 95.5 166 GLY B N 1
ATOM 2948 C CA . GLY B 1 166 ? -1.896 12.75 -8.664 1 95.5 166 GLY B CA 1
ATOM 2949 C C . GLY B 1 166 ? -3.297 12.383 -8.211 1 95.5 166 GLY B C 1
ATOM 2950 O O . GLY B 1 166 ? -3.914 13.109 -7.434 1 95.5 166 GLY B O 1
ATOM 2951 N N . ASP B 1 167 ? -3.857 11.266 -8.641 1 95.81 167 ASP B N 1
ATOM 2952 C CA . ASP B 1 167 ? -5.199 10.867 -8.227 1 95.81 167 ASP B CA 1
ATOM 2953 C C . ASP B 1 167 ? -5.195 10.359 -6.789 1 95.81 167 ASP B C 1
ATOM 2955 O O . ASP B 1 167 ? -5.004 9.164 -6.547 1 95.81 167 ASP B O 1
ATOM 2959 N N . ILE B 1 168 ? -5.566 11.148 -5.855 1 96.62 168 ILE B N 1
ATOM 2960 C CA . ILE B 1 168 ? -5.41 10.914 -4.426 1 96.62 168 ILE B CA 1
ATOM 2961 C C . ILE B 1 168 ? -6.48 9.945 -3.934 1 96.62 168 ILE B C 1
ATOM 2963 O O . ILE B 1 168 ? -6.328 9.32 -2.883 1 96.62 168 ILE B O 1
ATOM 2967 N N . LYS B 1 169 ? -7.594 9.805 -4.699 1 94.88 169 LYS B N 1
ATOM 2968 C CA . LYS B 1 169 ? -8.688 8.938 -4.277 1 94.88 169 LYS B CA 1
ATOM 2969 C C . LYS B 1 169 ? -8.266 7.469 -4.32 1 94.88 169 LYS B C 1
ATOM 2971 O O . LYS B 1 169 ? -8.961 6.602 -3.781 1 94.88 169 LYS B O 1
ATOM 2976 N N . CYS B 1 170 ? -7.129 7.176 -4.914 1 97 170 CYS B N 1
ATOM 2977 C CA . CYS B 1 170 ? -6.645 5.809 -5.059 1 97 170 CYS B CA 1
ATOM 2978 C C . CYS B 1 170 ? -6.035 5.305 -3.754 1 97 170 CYS B C 1
ATOM 2980 O O . CYS B 1 170 ? -5.723 4.121 -3.625 1 97 170 CYS B O 1
ATOM 2982 N N . PHE B 1 171 ? -5.875 6.164 -2.789 1 97.94 171 PHE B N 1
ATOM 2983 C CA . PHE B 1 171 ? -5.215 5.789 -1.544 1 97.94 171 PHE B CA 1
ATOM 2984 C C . PHE B 1 171 ? -6.074 6.16 -0.342 1 97.94 171 PHE B C 1
ATOM 2986 O O . PHE B 1 171 ? -6.465 7.316 -0.187 1 97.94 171 PHE B O 1
ATOM 2993 N N . ASP B 1 172 ? -6.305 5.215 0.499 1 97.81 172 ASP B N 1
ATOM 2994 C CA . ASP B 1 172 ? -6.973 5.477 1.772 1 97.81 172 ASP B CA 1
ATOM 2995 C C . ASP B 1 172 ? -6.02 6.145 2.762 1 97.81 172 ASP B C 1
ATOM 2997 O O . ASP B 1 172 ? -4.809 6.191 2.533 1 97.81 172 ASP B O 1
ATOM 3001 N N . GLN B 1 173 ? -6.582 6.691 3.768 1 98.06 173 GLN B N 1
ATOM 3002 C CA . GLN B 1 173 ? -5.766 7.359 4.773 1 98.06 173 GLN B CA 1
ATOM 3003 C C . GLN B 1 173 ? -5.031 6.344 5.648 1 98.06 173 GLN B C 1
ATOM 3005 O O . GLN B 1 173 ? -5.637 5.402 6.156 1 98.06 173 GLN B O 1
ATOM 3010 N N . MET B 1 174 ? -3.705 6.504 5.777 1 98.5 174 MET B N 1
ATOM 3011 C CA . MET B 1 174 ? -2.941 5.648 6.68 1 98.5 174 MET B CA 1
ATOM 3012 C C . MET B 1 174 ? -3.338 5.898 8.133 1 98.5 174 MET B C 1
ATOM 3014 O O . MET B 1 174 ? -3.676 7.023 8.5 1 98.5 174 MET B O 1
ATOM 3018 N N . GLN B 1 175 ? -3.23 4.926 8.93 1 98.12 175 GLN B N 1
ATOM 3019 C CA . GLN B 1 175 ? -3.379 5.102 10.367 1 98.12 175 GLN B CA 1
ATOM 3020 C C . GLN B 1 175 ? -2.309 6.035 10.922 1 98.12 175 GLN B C 1
ATOM 3022 O O . GLN B 1 175 ? -1.24 6.184 10.328 1 98.12 175 GLN B O 1
ATOM 3027 N N . ASN B 1 176 ? -2.688 6.707 12.016 1 98.62 176 ASN B N 1
ATOM 3028 C CA . ASN B 1 176 ? -1.627 7.426 12.719 1 98.62 176 ASN B CA 1
ATOM 3029 C C . ASN B 1 176 ? -0.467 6.504 13.078 1 98.62 176 ASN B C 1
ATOM 3031 O O . ASN B 1 176 ? -0.682 5.363 13.492 1 98.62 176 ASN B O 1
ATOM 3035 N N . CYS B 1 177 ? 0.728 6.957 12.836 1 98.81 177 CYS B N 1
ATOM 3036 C CA . CYS B 1 177 ? 1.968 6.207 12.984 1 98.81 177 CYS B CA 1
ATOM 3037 C C . CYS B 1 177 ? 2.098 5.148 11.891 1 98.81 177 CYS B C 1
ATOM 3039 O O . CYS B 1 177 ? 2.945 4.258 11.984 1 98.81 177 CYS B O 1
ATOM 3041 N N . GLY B 1 178 ? 1.212 5.16 10.938 1 98.69 178 GLY B N 1
ATOM 3042 C CA . GLY B 1 178 ? 1.345 4.281 9.789 1 98.69 178 GLY B CA 1
ATOM 3043 C C . GLY B 1 178 ? 2.498 4.66 8.883 1 98.69 178 GLY B C 1
ATOM 3044 O O . GLY B 1 178 ? 2.836 5.84 8.75 1 98.69 178 GLY B O 1
ATOM 3045 N N . LEU B 1 179 ? 3.053 3.691 8.188 1 98.81 179 LEU B N 1
ATOM 3046 C CA . LEU B 1 179 ? 4.223 3.895 7.34 1 98.81 179 LEU B CA 1
ATOM 3047 C C . LEU B 1 179 ? 3.922 3.496 5.898 1 98.81 179 LEU B C 1
ATOM 3049 O O . LEU B 1 179 ? 3.131 2.582 5.656 1 98.81 179 LEU B O 1
ATOM 3053 N N . ALA B 1 180 ? 4.527 4.148 5.008 1 98.88 180 ALA B N 1
ATOM 3054 C CA . ALA B 1 180 ? 4.629 3.734 3.611 1 98.88 180 ALA B CA 1
ATOM 3055 C C . ALA B 1 180 ? 6.066 3.836 3.113 1 98.88 180 ALA B C 1
ATOM 3057 O O . ALA B 1 180 ? 6.855 4.637 3.625 1 98.88 180 ALA B O 1
ATOM 3058 N N . GLU B 1 181 ? 6.414 3.041 2.184 1 98.75 181 GLU B N 1
ATOM 3059 C CA . GLU B 1 181 ? 7.742 3.094 1.578 1 98.75 181 GLU B CA 1
ATOM 3060 C C . GLU B 1 181 ? 7.652 3.102 0.055 1 98.75 181 GLU B C 1
ATOM 3062 O O . GLU B 1 181 ? 6.898 2.322 -0.533 1 98.75 181 GLU B O 1
ATOM 3067 N N . LEU B 1 182 ? 8.367 3.982 -0.535 1 98.12 182 LEU B N 1
ATOM 3068 C CA . LEU B 1 182 ? 8.492 4.074 -1.985 1 98.12 182 LEU B CA 1
ATOM 3069 C C . LEU B 1 182 ? 9.953 4.004 -2.414 1 98.12 182 LEU B C 1
ATOM 3071 O O . LEU B 1 182 ? 10.82 4.59 -1.77 1 98.12 182 LEU B O 1
ATOM 3075 N N . ASP B 1 183 ? 10.211 3.215 -3.402 1 97.19 183 ASP B N 1
ATOM 3076 C CA . ASP B 1 183 ? 11.438 3.361 -4.184 1 97.19 183 ASP B CA 1
ATOM 3077 C C . ASP B 1 183 ? 11.219 4.305 -5.367 1 97.19 183 ASP B C 1
ATOM 3079 O O . ASP B 1 183 ? 10.461 3.992 -6.285 1 97.19 183 ASP B O 1
ATOM 3083 N N . ILE B 1 184 ? 11.898 5.402 -5.309 1 94.88 184 ILE B N 1
ATOM 3084 C CA . ILE B 1 184 ? 11.648 6.441 -6.305 1 94.88 184 ILE B CA 1
ATOM 3085 C C . ILE B 1 184 ? 12.883 6.613 -7.188 1 94.88 184 ILE B C 1
ATOM 3087 O O . ILE B 1 184 ? 14.008 6.703 -6.684 1 94.88 184 ILE B O 1
ATOM 3091 N N . ASN B 1 185 ? 12.672 6.617 -8.477 1 83.25 185 ASN B N 1
ATOM 3092 C CA . ASN B 1 185 ? 13.711 7.043 -9.406 1 83.25 185 ASN B CA 1
ATOM 3093 C C . ASN B 1 185 ? 13.25 8.219 -10.266 1 83.25 185 ASN B C 1
ATOM 3095 O O . ASN B 1 185 ? 12.234 8.844 -9.977 1 83.25 185 ASN B O 1
ATOM 3099 N N . GLN B 1 186 ? 14.008 8.734 -11.18 1 72.44 186 GLN B N 1
ATOM 3100 C CA . GLN B 1 186 ? 13.719 9.93 -11.961 1 72.44 186 GLN B CA 1
ATOM 3101 C C . GLN B 1 186 ? 12.461 9.742 -12.812 1 72.44 186 GLN B C 1
ATOM 3103 O O . GLN B 1 186 ? 11.852 10.719 -13.25 1 72.44 186 GLN B O 1
ATOM 3108 N N . GLU B 1 187 ? 12 8.492 -12.836 1 74.25 187 GLU B N 1
ATOM 3109 C CA . GLU B 1 187 ? 10.93 8.227 -13.797 1 74.25 187 GLU B CA 1
ATOM 3110 C C . GLU B 1 187 ? 9.633 7.836 -13.086 1 74.25 187 GLU B C 1
ATOM 3112 O O . GLU B 1 187 ? 8.555 8.297 -13.453 1 74.25 187 GLU B O 1
ATOM 3117 N N . PHE B 1 188 ? 9.766 7.004 -12.125 1 81.81 188 PHE B N 1
ATOM 3118 C CA . PHE B 1 188 ? 8.562 6.488 -11.477 1 81.81 188 PHE B CA 1
ATOM 3119 C C . PHE B 1 188 ? 8.859 6.039 -10.055 1 81.81 188 PHE B C 1
ATOM 3121 O O . PHE B 1 188 ? 10.008 6.098 -9.609 1 81.81 188 PHE B O 1
ATOM 3128 N N . GLY B 1 189 ? 7.789 5.785 -9.352 1 94.38 189 GLY B N 1
ATOM 3129 C CA . GLY B 1 189 ? 7.867 5.227 -8.008 1 94.38 189 GLY B CA 1
ATOM 3130 C C . GLY B 1 189 ? 7.316 3.818 -7.918 1 94.38 189 GLY B C 1
ATOM 3131 O O . GLY B 1 189 ? 6.395 3.457 -8.648 1 94.38 189 GLY B O 1
ATOM 3132 N N . THR B 1 190 ? 7.941 3.051 -7.09 1 97.38 190 THR B N 1
ATOM 3133 C CA . THR B 1 190 ? 7.457 1.714 -6.766 1 97.38 190 THR B CA 1
ATOM 3134 C C . THR B 1 190 ? 7.059 1.623 -5.297 1 97.38 190 THR B C 1
ATOM 3136 O O . THR B 1 190 ? 7.855 1.945 -4.41 1 97.38 190 THR B O 1
ATOM 3139 N N . LEU B 1 191 ? 5.816 1.248 -5.078 1 98.62 191 LEU B N 1
ATOM 3140 C CA . LEU B 1 191 ? 5.312 1.097 -3.715 1 98.62 191 LEU B CA 1
ATOM 3141 C C . LEU B 1 191 ? 5.797 -0.212 -3.1 1 98.62 191 LEU B C 1
ATOM 3143 O O . LEU B 1 191 ? 5.602 -1.284 -3.68 1 98.62 191 LEU B O 1
ATOM 3147 N N . VAL B 1 192 ? 6.398 -0.122 -1.924 1 98.56 192 VAL B N 1
ATOM 3148 C CA . VAL B 1 192 ? 6.898 -1.307 -1.235 1 98.56 192 VAL B CA 1
ATOM 3149 C C . VAL B 1 192 ? 5.875 -1.777 -0.204 1 98.56 192 VAL B C 1
ATOM 3151 O O . VAL B 1 192 ? 5.543 -2.963 -0.148 1 98.56 192 VAL B O 1
ATOM 3154 N N . TYR B 1 193 ? 5.438 -0.941 0.581 1 98.81 193 TYR B N 1
ATOM 3155 C CA . TYR B 1 193 ? 4.32 -1.175 1.486 1 98.81 193 TYR B CA 1
ATOM 3156 C C . TYR B 1 193 ? 3.551 0.114 1.748 1 98.81 193 TYR B C 1
ATOM 3158 O O . TYR B 1 193 ? 4.062 1.21 1.502 1 98.81 193 TYR B O 1
ATOM 3166 N N . TYR B 1 194 ? 2.361 0.068 2.143 1 98.88 194 TYR B N 1
ATOM 3167 C CA . TYR B 1 194 ? 1.475 1.183 2.453 1 98.88 194 TYR B CA 1
ATOM 3168 C C . TYR B 1 194 ? 0.649 0.893 3.701 1 98.88 194 TYR B C 1
ATOM 3170 O O . TYR B 1 194 ? 0.061 -0.184 3.828 1 98.88 194 TYR B O 1
ATOM 3178 N N . ASN B 1 195 ? 0.616 1.832 4.668 1 98.75 195 ASN B N 1
ATOM 3179 C CA . ASN B 1 195 ? -0.155 1.757 5.902 1 98.75 195 ASN B CA 1
ATOM 3180 C C . ASN B 1 195 ? 0.287 0.58 6.77 1 98.75 195 ASN B C 1
ATOM 3182 O O . ASN B 1 195 ? -0.545 -0.2 7.234 1 98.75 195 ASN B O 1
ATOM 3186 N N . ARG B 1 196 ? 1.618 0.448 6.926 1 97.94 196 ARG B N 1
ATOM 3187 C CA . ARG B 1 196 ? 2.205 -0.512 7.855 1 97.94 196 ARG B CA 1
ATOM 3188 C C . ARG B 1 196 ? 2.193 0.03 9.281 1 97.94 196 ARG B C 1
ATOM 3190 O O . ARG B 1 196 ? 2.568 1.181 9.516 1 97.94 196 ARG B O 1
ATOM 3197 N N . VAL B 1 197 ? 1.778 -0.733 10.156 1 96.5 197 VAL B N 1
ATOM 3198 C CA . VAL B 1 197 ? 1.753 -0.329 11.562 1 96.5 197 VAL B CA 1
ATOM 3199 C C . VAL B 1 197 ? 2.719 -1.194 12.367 1 96.5 197 VAL B C 1
ATOM 3201 O O . VAL B 1 197 ? 2.873 -2.387 12.086 1 96.5 197 VAL B O 1
ATOM 3204 N N . LEU B 1 198 ? 3.301 -0.689 13.383 1 96.44 198 LEU B N 1
ATOM 3205 C CA . LEU B 1 198 ? 4.398 -1.369 14.062 1 96.44 198 LEU B CA 1
ATOM 3206 C C . LEU B 1 198 ? 3.988 -1.778 15.469 1 96.44 198 LEU B C 1
ATOM 3208 O O . LEU B 1 198 ? 4.789 -2.354 16.219 1 96.44 198 LEU B O 1
ATOM 3212 N N . ALA B 1 199 ? 2.85 -1.396 15.953 1 91.94 199 ALA B N 1
ATOM 3213 C CA . ALA B 1 199 ? 2.352 -1.779 17.281 1 91.94 199 ALA B CA 1
ATOM 3214 C C . ALA B 1 199 ? 0.827 -1.851 17.281 1 91.94 199 ALA B C 1
ATOM 3216 O O . ALA B 1 199 ? 0.165 -1.269 16.422 1 91.94 199 ALA B O 1
#

Sequence (398 aa):
MRVVILRHGTTELNKQGMIQGSSVDPDLSKEGRAYAEKAAKNFDPSQFDAVYASPLKRAQETARIFVGNKTPIKTDKRIEELNYGSWDGKSSFEYRKKYPDAFNKKGLITDNIYKYASDVEKREDFRRRIASFFDDLYQKHENDTVLVVCHGVVSRMICAHFLTNGDIKCFDQMQNCGLAELDINQEFGTLVYYNRVLAMRVVILRHGTTELNKQGMIQGSSVDPDLSKEGRAYAEKAAKNFDPSQFDAVYASPLKRAQETARIFVGNKTPIKTDKRIEELNYGSWDGKSSFEYRKKYPDAFNKKGLITDNIYKYASDVEKREDFRRRIASFFDDLYQKHENDTVLVVCHGVVSRMICAHFLTNGDIKCFDQMQNCGLAELDINQEFGTLVYYNRVLA

Radius of gyration: 21.58 Å; Cα contacts (8 Å, |Δi|>4): 873; chains: 2; bounding box: 47×57×52 Å